Protein AF-A0A0G1YWT5-F1 (afdb_monomer)

pLDDT: mean 86.52, std 11.52, range [29.0, 97.38]

Mean predicted aligned error: 13.15 Å

Solvent-accessible surface area (backbone atoms only — not comparable to full-atom values): 21950 Å² total; per-residue (Å²): 131,70,64,70,59,49,56,54,52,49,56,52,48,53,52,50,50,53,50,51,54,49,52,53,50,51,49,54,51,48,55,50,49,55,50,50,51,52,54,50,51,52,54,48,54,52,52,50,52,52,51,52,50,54,49,53,52,49,53,51,53,41,66,33,84,48,27,37,35,32,22,40,80,88,44,34,26,75,45,60,23,57,28,31,27,69,69,38,61,47,52,60,82,72,43,49,79,31,46,67,64,78,36,42,80,69,66,58,72,69,56,52,52,50,48,50,43,33,36,68,71,69,56,33,73,40,75,48,65,43,54,33,35,26,72,89,66,52,73,42,35,28,46,35,37,38,38,51,40,60,46,101,85,69,47,79,58,28,34,43,38,40,34,40,81,41,41,66,60,52,50,51,54,49,50,52,50,52,50,50,53,49,53,42,54,66,52,46,54,60,41,52,51,52,47,51,55,45,50,44,50,74,72,37,81,83,44,89,71,53,74,69,55,51,51,53,46,54,51,53,47,52,53,41,52,51,52,50,52,49,44,54,50,50,46,50,47,53,32,52,78,68,66,68,57,80,80,58,32,38,83,34,49,53,31,58,51,49,52,53,49,49,59,77,42,39,70,61,37,59,75,33,51,47,45,80,44,54,67,66,51,88,51,85,42,75,43,37,36,28,65,66,59,55,44,51,44,49,45,45,52,51,50,48,34,62,68,48,27,54,72,64,26,45,36,36,45,39,71,48,80,52,98,69,24,40,36,43,36,41,37,24,45,12,52,40,44,53,78,92,50,60,87,46,62,60,36,80,60,40,70,58,76,87,45,56,84,80,42,87,79,73,70,26,41,56,56,24,48,45,47,56,52,23,58,75,60,68,26,49,74,50,73,54,57,41,61,69,60,7,36,34,40,40,35,38,38,50,65,45,70,62,62,75,73,75,83,62,84,106

Secondary structure (DSSP, 8-state):
-HHHHHHHHHHHHHHHHHHHHHHHHHHHHHHHHHHHHHHHHHHHHHHHHHHHHHHHHHHHHHH-SSEEEEE-TT--EEEE-HHHHHHH---HHHHTTS-GGGT---S-HHHHHHHHIIIIIS---EEEEEEEE-TTS-EEEEEEEEEEEE-TTS-EEEEEEEEEE-HHHHHHHHHHHHHHHHHHHHHHHHHHHHHHHHHHHHHTTT-PPPHHHHHHHHHHHHHHHHHHHHHHHHHHHHHHHTT------EEEEHHHHHHHHHHHTHHHHHHTT-EEE-TTTTS--EEEE-HHHHHHHHHHHHHHHHHHSPTT-EEEEEEEEETTEEEEEEEE-SS---GGGGGGTTSTT---HHHHTT-S---S-HHHHHHHHHHHHT-EEEEEEETTTEEEEEEEEE-PPS--------

Radius of gyration: 39.63 Å; Cα contacts (8 Å, |Δi|>4): 589; chains: 1; bounding box: 83×54×144 Å

Foldseek 3Di:
DPPVVVVVVVVVVVVVVVVVVVVVVVVVVVVVVVVVVVVVVVVVVVVVVVVVVVVVVLVVQQPDLWWKFKFFPVQATCDTHPNVCVVQVDDRVRRHRDHPVVFFDPDDPVVVVVVCCVCQVVQAKDWAWGWTAHPVRDIFIWTKIKHFDADPVRHGGIIMIIIDTCRVVVVVLVVLLVVLVVVLVVLVVVLVVLLVVLCCVLVQVVHDDDPVRVVVSVVSNVVSVLSNVLSVLSNLVSCLVSVVPDWAWDWDFLLVLLVVLCVVCVVLCVVLVEAEAEPPSVPGDTAGTRSVLSNLLSNLLVVVQSLQAGRHWYWYWYWDADPQKIKIKIWHQGQWADPVCQVCLLPFQDDGPVCVVVPPRDSSSSNVSNQSVQVVQVKHWDKDTDGNGTIMIMIIGHGDDRDPPDPPSD

Structure (mmCIF, N/CA/C/O backbone):
data_AF-A0A0G1YWT5-F1
#
_entry.id   AF-A0A0G1YWT5-F1
#
loop_
_atom_site.group_PDB
_atom_site.id
_atom_site.type_symbol
_atom_site.label_atom_id
_atom_site.label_alt_id
_atom_site.label_comp_id
_atom_site.label_asym_id
_atom_site.label_entity_id
_atom_site.label_seq_id
_atom_site.pdbx_PDB_ins_code
_atom_site.Cartn_x
_atom_site.Cartn_y
_atom_site.Cartn_z
_atom_site.occupancy
_atom_site.B_iso_or_equiv
_atom_site.auth_seq_id
_atom_site.auth_comp_id
_atom_site.auth_asym_id
_atom_site.auth_atom_id
_atom_site.pdbx_PDB_model_num
ATOM 1 N N . MET A 1 1 ? 45.815 -27.644 -108.609 1.00 51.00 1 MET A N 1
ATOM 2 C CA . MET A 1 1 ? 44.781 -26.756 -108.017 1.00 51.00 1 MET A CA 1
ATOM 3 C C . MET A 1 1 ? 44.294 -27.211 -106.626 1.00 51.00 1 MET A C 1
ATOM 5 O O . MET A 1 1 ? 43.539 -26.498 -105.986 1.00 51.00 1 MET A O 1
ATOM 9 N N . THR A 1 2 ? 44.767 -28.351 -106.107 1.00 54.28 2 THR A N 1
ATOM 10 C CA . THR A 1 2 ? 44.272 -29.025 -104.889 1.00 54.28 2 THR A CA 1
ATOM 11 C C . THR A 1 2 ? 44.974 -28.636 -103.574 1.00 54.28 2 THR A C 1
ATOM 13 O O . THR A 1 2 ? 44.407 -28.858 -102.510 1.00 54.28 2 THR A O 1
ATOM 16 N N . GLY A 1 3 ? 46.164 -28.018 -103.613 1.00 57.38 3 GLY A N 1
ATOM 17 C CA . GLY A 1 3 ? 46.936 -27.640 -102.412 1.00 57.38 3 GLY A CA 1
ATOM 18 C C . GLY A 1 3 ? 46.430 -26.384 -101.684 1.00 57.38 3 GLY A C 1
ATOM 19 O O . GLY A 1 3 ? 46.161 -26.446 -100.491 1.00 57.38 3 GLY A O 1
ATOM 20 N N . ARG A 1 4 ? 46.209 -25.265 -102.399 1.00 57.22 4 ARG A N 1
ATOM 21 C CA . ARG A 1 4 ? 45.758 -23.982 -101.803 1.00 57.22 4 ARG A CA 1
ATOM 22 C C . ARG A 1 4 ? 44.358 -24.049 -101.174 1.00 57.22 4 ARG A C 1
ATOM 24 O O . ARG A 1 4 ? 44.111 -23.410 -100.157 1.00 57.22 4 ARG A O 1
ATOM 31 N N . LEU A 1 5 ? 43.458 -24.851 -101.749 1.00 57.34 5 LEU A N 1
ATOM 32 C CA . LEU A 1 5 ? 42.117 -25.095 -101.199 1.00 57.34 5 LEU A CA 1
ATOM 33 C C . LEU A 1 5 ? 42.161 -25.897 -99.889 1.00 57.34 5 LEU A C 1
ATOM 35 O O . LEU A 1 5 ? 41.303 -25.713 -99.030 1.00 57.34 5 LEU A O 1
ATOM 39 N N . LYS A 1 6 ? 43.167 -26.763 -99.712 1.00 61.25 6 LYS A N 1
ATOM 40 C CA . LYS A 1 6 ? 43.332 -27.576 -98.501 1.00 61.25 6 LYS A CA 1
ATOM 41 C C . LYS A 1 6 ? 43.818 -26.720 -97.327 1.00 61.25 6 LYS A C 1
ATOM 43 O O . LYS A 1 6 ? 43.201 -26.751 -96.270 1.00 61.25 6 LYS A O 1
ATOM 48 N N . THR A 1 7 ? 44.809 -25.861 -97.573 1.00 65.06 7 THR A N 1
ATOM 49 C CA . THR A 1 7 ? 45.363 -24.923 -96.580 1.00 65.06 7 THR A CA 1
ATOM 50 C C . THR A 1 7 ? 44.345 -23.863 -96.144 1.00 65.06 7 THR A C 1
ATOM 52 O O . THR A 1 7 ? 44.225 -23.564 -94.961 1.00 65.06 7 THR A O 1
ATOM 55 N N . SER A 1 8 ? 43.548 -23.329 -97.080 1.00 67.25 8 SER A N 1
ATOM 56 C CA . SER A 1 8 ? 42.465 -22.386 -96.756 1.00 67.25 8 SER A CA 1
ATOM 57 C C . SER A 1 8 ? 41.345 -23.045 -95.938 1.00 67.25 8 SER A C 1
ATOM 59 O O . SER A 1 8 ? 40.814 -22.435 -95.012 1.00 67.25 8 SER A O 1
ATOM 61 N N . ARG A 1 9 ? 41.028 -24.318 -96.217 1.00 71.81 9 ARG A N 1
ATOM 62 C CA . ARG A 1 9 ? 40.039 -25.101 -95.461 1.00 71.81 9 ARG A CA 1
ATOM 63 C C . ARG A 1 9 ? 40.515 -25.462 -94.049 1.00 71.81 9 ARG A C 1
ATOM 65 O O . ARG A 1 9 ? 39.683 -25.551 -93.152 1.00 71.81 9 ARG A O 1
ATOM 72 N N . GLU A 1 10 ? 41.811 -25.678 -93.844 1.00 76.00 10 GLU A N 1
ATOM 73 C CA . GLU A 1 10 ? 42.401 -25.887 -92.512 1.00 76.00 10 GLU A CA 1
ATOM 74 C C . GLU A 1 10 ? 42.397 -24.597 -91.684 1.00 76.00 10 GLU A C 1
ATOM 76 O O . GLU A 1 10 ? 41.888 -24.611 -90.567 1.00 76.00 10 GLU A O 1
ATOM 81 N N . ALA A 1 11 ? 42.801 -23.461 -92.263 1.00 76.88 11 ALA A N 1
ATOM 82 C CA . ALA A 1 11 ? 42.738 -22.163 -91.583 1.00 76.88 11 ALA A CA 1
ATOM 83 C C . ALA A 1 11 ? 41.302 -21.772 -91.170 1.00 76.88 11 ALA A C 1
ATOM 85 O O . ALA A 1 11 ? 41.080 -21.276 -90.067 1.00 76.88 11 ALA A O 1
ATOM 86 N N . LEU A 1 12 ? 40.306 -22.046 -92.023 1.00 79.31 12 LEU A N 1
ATOM 87 C CA . LEU A 1 12 ? 38.884 -21.842 -91.706 1.00 79.31 12 LEU A CA 1
ATOM 88 C C . LEU A 1 12 ? 38.395 -22.736 -90.558 1.00 79.31 12 LEU A C 1
ATOM 90 O O . LEU A 1 12 ? 37.583 -22.297 -89.746 1.00 79.31 12 LEU A O 1
ATOM 94 N N . LYS A 1 13 ? 38.886 -23.978 -90.468 1.00 81.50 13 LYS A N 1
ATOM 95 C CA . LYS A 1 13 ? 38.551 -24.891 -89.365 1.00 81.50 13 LYS A CA 1
ATOM 96 C C . LYS A 1 13 ? 39.165 -24.441 -88.045 1.00 81.50 13 LYS A C 1
ATOM 98 O O . LYS A 1 13 ? 38.476 -24.493 -87.030 1.00 81.50 13 LYS A O 1
ATOM 103 N N . ASP A 1 14 ? 40.409 -23.977 -88.060 1.00 83.56 14 ASP A N 1
ATOM 104 C CA . ASP A 1 14 ? 41.064 -23.456 -86.859 1.00 83.56 14 ASP A CA 1
ATOM 105 C C . ASP A 1 14 ? 40.388 -22.173 -86.371 1.00 83.56 14 ASP A C 1
ATOM 107 O O . ASP A 1 14 ? 40.131 -22.027 -85.177 1.00 83.56 14 ASP A O 1
ATOM 111 N N . HIS A 1 15 ? 39.992 -21.284 -87.287 1.00 84.81 15 HIS A N 1
ATOM 112 C CA . HIS A 1 15 ? 39.245 -20.080 -86.923 1.00 84.81 15 HIS A CA 1
ATOM 113 C C . HIS A 1 15 ? 37.847 -20.406 -86.371 1.00 84.81 15 HIS A C 1
ATOM 115 O O . HIS A 1 15 ? 37.419 -19.819 -85.379 1.00 84.81 15 HIS A O 1
ATOM 121 N N . ALA A 1 16 ? 37.152 -21.392 -86.952 1.00 82.31 16 ALA A N 1
ATOM 122 C CA . ALA A 1 16 ? 35.879 -21.882 -86.425 1.00 82.31 16 ALA A CA 1
ATOM 123 C C . ALA A 1 16 ? 36.033 -22.513 -85.030 1.00 82.31 16 ALA A C 1
ATOM 125 O O . ALA A 1 16 ? 35.194 -22.281 -84.162 1.00 82.31 16 ALA A O 1
ATOM 126 N N . ARG A 1 17 ? 37.120 -23.258 -84.782 1.00 85.94 17 ARG A N 1
ATOM 127 C CA . ARG A 1 17 ? 37.432 -23.819 -83.459 1.00 85.94 17 ARG A CA 1
ATOM 128 C C . ARG A 1 17 ? 37.693 -22.714 -82.429 1.00 85.94 17 ARG A C 1
ATOM 130 O O . ARG A 1 17 ? 37.089 -22.744 -81.364 1.00 85.94 17 ARG A O 1
ATOM 137 N N . GLN A 1 18 ? 38.490 -21.700 -82.774 1.00 87.62 18 GLN A N 1
ATOM 138 C CA . GLN A 1 18 ? 38.734 -20.538 -81.906 1.00 87.62 18 GLN A CA 1
ATOM 139 C C . GLN A 1 18 ? 37.452 -19.746 -81.601 1.00 87.62 18 GLN A C 1
ATOM 141 O O . GLN A 1 18 ? 37.274 -19.254 -80.487 1.00 87.62 18 GLN A O 1
ATOM 146 N N . LEU A 1 19 ? 36.545 -19.608 -82.575 1.00 86.94 19 LEU A N 1
ATOM 147 C CA . LEU A 1 19 ? 35.248 -18.958 -82.367 1.00 86.94 19 LEU A CA 1
ATOM 148 C C . LEU A 1 19 ? 34.341 -19.773 -81.441 1.00 86.94 19 LEU A C 1
ATOM 150 O O . LEU A 1 19 ? 33.705 -19.190 -80.567 1.00 86.94 19 LEU A O 1
ATOM 154 N N . LEU A 1 20 ? 34.309 -21.100 -81.587 1.00 89.00 20 LEU A N 1
ATOM 155 C CA . LEU A 1 20 ? 33.546 -21.982 -80.699 1.00 89.00 20 LEU A CA 1
ATOM 156 C C . LEU A 1 20 ? 34.068 -21.925 -79.256 1.00 89.00 20 LEU A C 1
ATOM 158 O O . LEU A 1 20 ? 33.269 -21.768 -78.338 1.00 89.00 20 LEU A O 1
ATOM 162 N N . GLU A 1 21 ? 35.389 -21.944 -79.058 1.00 88.31 21 GLU A N 1
ATOM 163 C CA . GLU A 1 21 ? 36.008 -21.783 -77.732 1.00 88.31 21 GLU A CA 1
ATOM 164 C C . GLU A 1 21 ? 35.682 -20.419 -77.102 1.00 88.31 21 GLU A C 1
ATOM 166 O O . GLU A 1 21 ? 35.358 -20.336 -75.913 1.00 88.31 21 GLU A O 1
ATOM 171 N N . LYS A 1 22 ? 35.697 -19.335 -77.893 1.00 89.12 22 LYS A N 1
ATOM 172 C CA . LYS A 1 22 ? 35.281 -18.002 -77.423 1.00 89.12 22 LYS A CA 1
ATOM 173 C C . LYS A 1 22 ? 33.802 -17.955 -77.044 1.00 89.12 22 LYS A C 1
ATOM 175 O O . LYS A 1 22 ? 33.474 -17.391 -76.004 1.00 89.12 22 LYS A O 1
ATOM 180 N N . ILE A 1 23 ? 32.917 -18.543 -77.852 1.00 89.56 23 ILE A N 1
ATOM 181 C CA . ILE A 1 23 ? 31.476 -18.612 -77.561 1.00 89.56 23 ILE A CA 1
ATOM 182 C C . ILE A 1 23 ? 31.231 -19.394 -76.269 1.00 89.56 23 ILE A C 1
ATOM 184 O O . ILE A 1 23 ? 30.447 -18.959 -75.428 1.00 89.56 23 ILE A O 1
ATOM 188 N N . GLU A 1 24 ? 31.925 -20.515 -76.076 1.00 89.50 24 GLU A N 1
ATOM 189 C CA . GLU A 1 24 ? 31.803 -21.320 -74.862 1.00 89.50 24 GLU A CA 1
ATOM 190 C C . GLU A 1 24 ? 32.327 -20.569 -73.627 1.00 89.50 24 GLU A C 1
ATOM 192 O O . GLU A 1 24 ? 31.701 -20.597 -72.568 1.00 89.50 24 GLU A O 1
ATOM 197 N N . THR A 1 25 ? 33.418 -19.814 -73.780 1.00 89.81 25 THR A N 1
ATOM 198 C CA . THR A 1 25 ? 33.963 -18.952 -72.719 1.00 89.81 25 THR A CA 1
ATOM 199 C C . THR A 1 25 ? 32.979 -17.850 -72.326 1.00 89.81 25 THR A C 1
ATOM 201 O O . THR A 1 25 ? 32.699 -17.678 -71.141 1.00 89.81 25 THR A O 1
ATOM 204 N N . ILE A 1 26 ? 32.404 -17.140 -73.304 1.00 89.38 26 ILE A N 1
ATOM 205 C CA . ILE A 1 26 ? 31.394 -16.095 -73.063 1.00 89.38 26 ILE A CA 1
ATOM 206 C C . ILE A 1 26 ? 30.153 -16.693 -72.398 1.00 89.38 26 ILE A C 1
ATOM 208 O O . ILE A 1 26 ? 29.597 -16.097 -71.480 1.00 89.38 26 ILE A O 1
ATOM 212 N N . ARG A 1 27 ? 29.731 -17.892 -72.813 1.00 89.31 27 ARG A N 1
ATOM 213 C CA . ARG A 1 27 ? 28.590 -18.579 -72.204 1.00 89.31 27 ARG A CA 1
ATOM 214 C C . ARG A 1 27 ? 28.839 -18.894 -70.729 1.00 89.31 27 ARG A C 1
ATOM 216 O O . ARG A 1 27 ? 27.992 -18.568 -69.904 1.00 89.31 27 ARG A O 1
ATOM 223 N N . ARG A 1 28 ? 30.014 -19.435 -70.386 1.00 88.00 28 ARG A N 1
ATOM 224 C CA . ARG A 1 28 ? 30.405 -19.674 -68.983 1.00 88.00 28 ARG A CA 1
ATOM 225 C C . ARG A 1 28 ? 30.485 -18.373 -68.180 1.00 88.00 28 ARG A C 1
ATOM 227 O O . ARG A 1 28 ? 30.061 -18.339 -67.026 1.00 88.00 28 ARG A O 1
ATOM 234 N N . GLN A 1 29 ? 30.998 -17.296 -68.781 1.00 87.44 29 GLN A N 1
ATOM 235 C CA . GLN A 1 29 ? 31.031 -15.974 -68.148 1.00 87.44 29 GLN A CA 1
ATOM 236 C C . GLN A 1 29 ? 29.622 -15.429 -67.888 1.00 87.44 29 GLN A C 1
ATOM 238 O O . GLN A 1 29 ? 29.369 -14.955 -66.785 1.00 87.44 29 GLN A O 1
ATOM 243 N N . ASN A 1 30 ? 28.696 -15.556 -68.842 1.00 87.69 30 ASN A N 1
ATOM 244 C CA . ASN A 1 30 ? 27.300 -15.144 -68.671 1.00 87.69 30 ASN A CA 1
ATOM 245 C C . ASN A 1 30 ? 26.582 -15.964 -67.593 1.00 87.69 30 ASN A C 1
ATOM 247 O O . ASN A 1 30 ? 25.916 -15.387 -66.744 1.00 87.69 30 ASN A O 1
ATOM 251 N N . GLU A 1 31 ? 26.765 -17.286 -67.561 1.00 90.12 31 GLU A N 1
ATOM 252 C CA . GLU A 1 31 ? 26.183 -18.142 -66.516 1.00 90.12 31 GLU A CA 1
ATOM 253 C C . GLU A 1 31 ? 26.707 -17.767 -65.117 1.00 90.12 31 GLU A C 1
ATOM 255 O O . GLU A 1 31 ? 25.940 -17.708 -64.153 1.00 90.12 31 GLU A O 1
ATOM 260 N N . THR A 1 32 ? 28.000 -17.442 -65.013 1.00 90.31 32 THR A N 1
ATOM 261 C CA . THR A 1 32 ? 28.616 -16.952 -63.768 1.00 90.31 32 THR A CA 1
ATOM 262 C C . THR A 1 32 ? 28.071 -15.575 -63.380 1.00 90.31 32 THR A C 1
ATOM 264 O O . THR A 1 32 ? 27.776 -15.335 -62.210 1.00 90.31 32 THR A O 1
ATOM 267 N N . LEU A 1 33 ? 27.895 -14.676 -64.353 1.00 90.44 33 LEU A N 1
ATOM 268 C CA . LEU A 1 33 ? 27.333 -13.343 -64.142 1.00 90.44 33 LEU A CA 1
ATOM 269 C C . LEU A 1 33 ? 25.877 -13.421 -63.660 1.00 90.44 33 LEU A C 1
ATOM 271 O O . LEU A 1 33 ? 25.509 -12.731 -62.714 1.00 90.44 33 LEU A O 1
ATOM 275 N N . ASP A 1 34 ? 25.066 -14.300 -64.248 1.00 91.31 34 ASP A N 1
ATOM 276 C CA . ASP A 1 34 ? 23.670 -14.516 -63.855 1.00 91.31 34 ASP A CA 1
ATOM 277 C C . ASP A 1 34 ? 23.548 -15.167 -62.472 1.00 91.31 34 ASP A C 1
ATOM 279 O O . ASP A 1 34 ? 22.610 -14.885 -61.720 1.00 91.31 34 ASP A O 1
ATOM 283 N N . ALA A 1 35 ? 24.483 -16.048 -62.109 1.00 88.81 35 ALA A N 1
ATOM 284 C CA . ALA A 1 35 ? 24.575 -16.579 -60.752 1.00 88.81 35 ALA A CA 1
ATOM 285 C C . ALA A 1 35 ? 24.957 -15.477 -59.746 1.00 88.81 35 ALA A C 1
ATOM 287 O O . ALA A 1 35 ? 24.295 -15.334 -58.718 1.00 88.81 35 ALA A O 1
ATOM 288 N N . GLY A 1 36 ? 25.958 -14.650 -60.070 1.00 86.50 36 GLY A N 1
ATOM 289 C CA . GLY A 1 36 ? 26.379 -13.519 -59.238 1.00 86.50 36 GLY A CA 1
ATOM 290 C C . GLY A 1 36 ? 25.289 -12.458 -59.075 1.00 86.50 36 GLY A C 1
ATOM 291 O O . GLY A 1 36 ? 25.064 -11.975 -57.969 1.00 86.50 36 GLY A O 1
ATOM 292 N N . LYS A 1 37 ? 24.549 -12.149 -60.146 1.00 90.88 37 LYS A N 1
ATOM 293 C CA . LYS A 1 37 ? 23.415 -11.217 -60.112 1.00 90.88 37 LYS A CA 1
ATOM 294 C C . LYS A 1 37 ? 22.310 -11.712 -59.183 1.00 90.88 37 LYS A C 1
ATOM 296 O O . LYS A 1 37 ? 21.822 -10.933 -58.376 1.00 90.88 37 LYS A O 1
ATOM 301 N N . ARG A 1 38 ? 21.954 -13.000 -59.253 1.00 91.00 38 ARG A N 1
ATOM 302 C CA . ARG A 1 38 ? 20.963 -13.604 -58.345 1.00 91.00 38 ARG A CA 1
ATOM 303 C C . ARG A 1 38 ? 21.416 -13.565 -56.887 1.00 91.00 38 ARG A C 1
ATOM 305 O O . ARG A 1 38 ? 20.633 -13.185 -56.029 1.00 91.00 38 ARG A O 1
ATOM 312 N N . ALA A 1 39 ? 22.677 -13.901 -56.616 1.00 89.75 39 ALA A N 1
ATOM 313 C CA . ALA A 1 39 ? 23.229 -13.820 -55.264 1.00 89.75 39 ALA A CA 1
ATOM 314 C C . ALA A 1 39 ? 23.201 -12.383 -54.714 1.00 89.75 39 ALA A C 1
ATOM 316 O O . ALA A 1 39 ? 22.850 -12.181 -53.555 1.00 89.75 39 ALA A O 1
ATOM 317 N N . LEU A 1 40 ? 23.516 -11.389 -55.552 1.00 90.81 40 LEU A N 1
ATOM 318 C CA . LEU A 1 40 ? 23.457 -9.980 -55.172 1.00 90.81 40 LEU A CA 1
ATOM 319 C C . LEU A 1 40 ? 22.022 -9.509 -54.911 1.00 90.81 40 LEU A C 1
ATOM 321 O O . LEU A 1 40 ? 21.806 -8.774 -53.957 1.00 90.81 40 LEU A O 1
ATOM 325 N N . THR A 1 41 ? 21.051 -9.926 -55.729 1.00 91.69 41 THR A N 1
ATOM 326 C CA . THR A 1 41 ? 19.636 -9.595 -55.511 1.00 91.69 41 THR A CA 1
ATOM 327 C C . THR A 1 41 ? 19.136 -10.149 -54.181 1.00 91.69 41 THR A C 1
ATOM 329 O O . THR A 1 41 ? 18.582 -9.386 -53.403 1.00 91.69 41 THR A O 1
ATOM 332 N N . ASN A 1 42 ? 19.415 -11.418 -53.871 1.00 91.12 42 ASN A N 1
ATOM 333 C CA . ASN A 1 42 ? 19.012 -12.005 -52.591 1.00 91.12 42 ASN A CA 1
ATOM 334 C C . ASN A 1 42 ? 19.669 -11.284 -51.402 1.00 91.12 42 ASN A C 1
ATOM 336 O O . ASN A 1 42 ? 19.000 -10.963 -50.430 1.00 91.12 42 ASN A O 1
ATOM 340 N N . ALA A 1 43 ? 20.967 -10.969 -51.496 1.00 90.44 43 ALA A N 1
ATOM 341 C CA . ALA A 1 43 ? 21.656 -10.220 -50.446 1.00 90.44 43 ALA A CA 1
ATOM 342 C C . ALA A 1 43 ? 21.096 -8.796 -50.273 1.00 90.44 43 ALA A C 1
ATOM 344 O O . ALA A 1 43 ? 21.081 -8.275 -49.161 1.00 90.44 43 ALA A O 1
ATOM 345 N N . LEU A 1 44 ? 20.643 -8.160 -51.361 1.00 91.06 44 LEU A N 1
ATOM 346 C CA . LEU A 1 44 ? 19.994 -6.851 -51.304 1.00 91.06 44 LEU A CA 1
ATOM 347 C C . LEU A 1 44 ? 18.632 -6.944 -50.605 1.00 91.06 44 LEU A C 1
ATOM 349 O O . LEU A 1 44 ? 18.363 -6.133 -49.727 1.00 91.06 44 LEU A O 1
ATOM 353 N N . GLU A 1 45 ? 17.825 -7.953 -50.942 1.00 92.06 45 GLU A N 1
ATOM 354 C CA . GLU A 1 45 ? 16.536 -8.221 -50.288 1.00 92.06 45 GLU A CA 1
ATOM 355 C C . GLU A 1 45 ? 16.708 -8.492 -48.782 1.00 92.06 45 GLU A C 1
ATOM 357 O O . GLU A 1 45 ? 15.967 -7.937 -47.969 1.00 92.06 45 GLU A O 1
ATOM 362 N N . ASP A 1 46 ? 17.722 -9.272 -48.391 1.00 90.69 46 ASP A N 1
ATOM 363 C CA . ASP A 1 46 ? 18.031 -9.553 -46.982 1.00 90.69 46 ASP A CA 1
ATOM 364 C C . ASP A 1 46 ? 18.418 -8.275 -46.213 1.00 90.69 46 ASP A C 1
ATOM 366 O O . ASP A 1 46 ? 17.912 -8.023 -45.116 1.00 90.69 46 ASP A O 1
ATOM 370 N N . VAL A 1 47 ? 19.276 -7.430 -46.799 1.00 92.44 47 VAL A N 1
ATOM 371 C CA . VAL A 1 47 ? 19.689 -6.147 -46.198 1.00 92.44 47 VAL A CA 1
ATOM 372 C C . VAL A 1 47 ? 18.515 -5.170 -46.104 1.00 92.44 47 VAL A C 1
ATOM 374 O O . VAL A 1 47 ? 18.386 -4.462 -45.102 1.00 92.44 47 VAL A O 1
ATOM 377 N N . GLU A 1 48 ? 17.647 -5.120 -47.115 1.00 90.69 48 GLU A N 1
ATOM 378 C CA . GLU A 1 48 ? 16.434 -4.295 -47.094 1.00 90.69 48 GLU A CA 1
ATOM 379 C C . GLU A 1 48 ? 15.476 -4.744 -45.985 1.00 90.69 48 GLU A C 1
ATOM 381 O O . GLU A 1 48 ? 14.999 -3.906 -45.214 1.00 90.69 48 GLU A O 1
ATOM 386 N N . ALA A 1 49 ? 15.256 -6.053 -45.836 1.00 89.62 49 ALA A N 1
ATOM 387 C CA . ALA A 1 49 ? 14.418 -6.608 -44.778 1.00 89.62 49 ALA A CA 1
ATOM 388 C C . ALA A 1 49 ? 14.989 -6.329 -43.374 1.00 89.62 49 ALA A C 1
ATOM 390 O O . ALA A 1 49 ? 14.249 -5.950 -42.459 1.00 89.62 49 ALA A O 1
ATOM 391 N N . GLU A 1 50 ? 16.305 -6.472 -43.188 1.00 90.75 50 GLU A N 1
ATOM 392 C CA . GLU A 1 50 ? 16.975 -6.153 -41.923 1.00 90.75 50 GLU A CA 1
ATOM 393 C C . GLU A 1 50 ? 16.896 -4.650 -41.606 1.00 90.75 50 GLU A C 1
ATOM 395 O O . GLU A 1 50 ? 16.576 -4.266 -40.476 1.00 90.75 50 GLU A O 1
ATOM 400 N N . SER A 1 51 ? 17.094 -3.792 -42.612 1.00 89.12 51 SER A N 1
ATOM 401 C CA . SER A 1 51 ? 16.957 -2.338 -42.485 1.00 89.12 51 SER A CA 1
ATOM 402 C C . SER A 1 51 ? 15.529 -1.922 -42.121 1.00 89.12 51 SER A C 1
ATOM 404 O O . SER A 1 51 ? 15.329 -1.081 -41.239 1.00 89.12 51 SER A O 1
ATOM 406 N N . GLU A 1 52 ? 14.518 -2.539 -42.740 1.00 91.75 52 GLU A N 1
ATOM 407 C CA . GLU A 1 52 ? 13.116 -2.261 -42.437 1.00 91.75 52 GLU A CA 1
ATOM 408 C C . GLU A 1 52 ? 12.754 -2.674 -41.005 1.00 91.75 52 GLU A C 1
ATOM 410 O O . GLU A 1 52 ? 12.088 -1.920 -40.288 1.00 91.75 52 GLU A O 1
ATOM 415 N N . ASN A 1 53 ? 13.229 -3.837 -40.555 1.00 90.62 53 ASN A N 1
ATOM 416 C CA . ASN A 1 53 ? 13.035 -4.286 -39.180 1.00 90.62 53 ASN A CA 1
ATOM 417 C C . ASN A 1 53 ? 13.720 -3.349 -38.180 1.00 90.62 53 ASN A C 1
ATOM 419 O O . ASN A 1 53 ? 13.084 -2.924 -37.214 1.00 90.62 53 ASN A O 1
ATOM 423 N N . ALA A 1 54 ? 14.975 -2.962 -38.426 1.00 89.38 54 ALA A N 1
ATOM 424 C CA . ALA A 1 54 ? 15.689 -2.004 -37.584 1.00 89.38 54 ALA A CA 1
ATOM 425 C C . ALA A 1 54 ? 14.935 -0.667 -37.482 1.00 89.38 54 ALA A C 1
ATOM 427 O O . ALA A 1 54 ? 14.782 -0.123 -36.385 1.00 89.38 54 ALA A O 1
ATOM 428 N N . ARG A 1 55 ? 14.385 -0.179 -38.602 1.00 89.75 55 ARG A N 1
ATOM 429 C CA . ARG A 1 55 ? 13.558 1.032 -38.633 1.00 89.75 55 ARG A CA 1
ATOM 430 C C . ARG A 1 55 ? 12.283 0.881 -37.802 1.00 89.75 55 ARG A C 1
ATOM 432 O O . ARG A 1 55 ? 11.985 1.769 -37.011 1.00 89.75 55 ARG A O 1
ATOM 439 N N . LYS A 1 56 ? 11.567 -0.243 -37.916 1.00 89.69 56 LYS A N 1
ATOM 440 C CA . LYS A 1 56 ? 10.366 -0.529 -37.105 1.00 89.69 56 LYS A CA 1
ATOM 441 C C . LYS A 1 56 ? 10.671 -0.516 -35.605 1.00 89.69 56 LYS A C 1
ATOM 443 O O . LYS A 1 56 ? 9.927 0.090 -34.838 1.00 89.69 56 LYS A O 1
ATOM 448 N N . PHE A 1 57 ? 11.773 -1.140 -35.180 1.00 88.94 57 PHE A N 1
ATOM 449 C CA . PHE A 1 57 ? 12.199 -1.108 -33.776 1.00 88.94 57 PHE A CA 1
ATOM 450 C C . PHE A 1 57 ? 12.548 0.306 -33.316 1.00 88.94 57 PHE A C 1
ATOM 452 O O . PHE A 1 57 ? 12.134 0.717 -32.233 1.00 88.94 57 PHE A O 1
ATOM 459 N N . GLN A 1 58 ? 13.270 1.065 -34.141 1.00 88.81 58 GLN A N 1
ATOM 460 C CA . GLN A 1 58 ? 13.610 2.449 -33.831 1.00 88.81 58 GLN A CA 1
ATOM 461 C C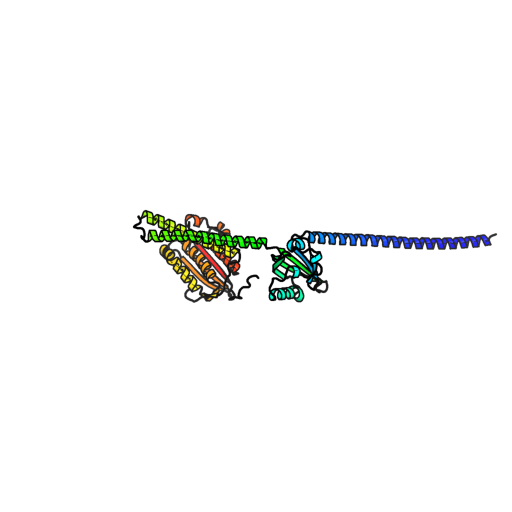 . GLN A 1 58 ? 12.354 3.317 -33.691 1.00 88.81 58 GLN A C 1
ATOM 463 O O . GLN A 1 58 ? 12.232 4.044 -32.711 1.00 88.81 58 GLN A O 1
ATOM 468 N N . GLU A 1 59 ? 11.401 3.214 -34.619 1.00 91.44 59 GLU A N 1
ATOM 469 C CA . GLU A 1 59 ? 10.124 3.937 -34.568 1.00 91.44 59 GLU A CA 1
ATOM 470 C C . GLU A 1 59 ? 9.308 3.568 -33.319 1.00 91.44 59 GLU A C 1
ATOM 472 O O . GLU A 1 59 ? 8.744 4.451 -32.674 1.00 91.44 59 GLU A O 1
ATOM 477 N N . ALA A 1 60 ? 9.293 2.289 -32.926 1.00 91.88 60 ALA A N 1
ATOM 478 C CA . ALA A 1 60 ? 8.605 1.833 -31.719 1.00 91.88 60 ALA A CA 1
ATOM 479 C C . ALA A 1 60 ? 9.221 2.410 -30.432 1.00 91.88 60 ALA A C 1
ATOM 481 O O . ALA A 1 60 ? 8.493 2.892 -29.565 1.00 91.88 60 ALA A O 1
ATOM 482 N N . VAL A 1 61 ? 10.554 2.402 -30.313 1.00 93.06 61 VAL A N 1
ATOM 483 C CA . VAL A 1 61 ? 11.261 2.988 -29.159 1.00 93.06 61 VAL A CA 1
ATOM 484 C C . VAL A 1 61 ? 11.096 4.511 -29.128 1.00 93.06 61 VAL A C 1
ATOM 486 O O . VAL A 1 61 ? 10.918 5.099 -28.060 1.00 93.06 61 VAL A O 1
ATOM 489 N N . GLU A 1 62 ? 11.106 5.154 -30.295 1.00 92.81 62 GLU A N 1
ATOM 490 C CA . GLU A 1 62 ? 10.914 6.598 -30.434 1.00 92.81 62 GLU A CA 1
ATOM 491 C C . GLU A 1 62 ? 9.497 7.042 -30.035 1.00 92.81 62 GLU A C 1
ATOM 493 O O . GLU A 1 62 ? 9.333 8.110 -29.443 1.00 92.81 62 GLU A O 1
ATOM 498 N N . ALA A 1 63 ? 8.486 6.223 -30.342 1.00 90.31 63 ALA A N 1
ATOM 499 C CA . ALA A 1 63 ? 7.082 6.469 -30.016 1.00 90.31 63 ALA A CA 1
ATOM 500 C C . ALA A 1 63 ? 6.693 6.066 -28.583 1.00 90.31 63 ALA A C 1
ATOM 502 O O . ALA A 1 63 ? 5.597 6.412 -28.134 1.00 90.31 63 ALA A O 1
ATOM 503 N N . ALA A 1 64 ? 7.557 5.337 -27.867 1.00 92.06 64 ALA A N 1
ATOM 504 C CA . ALA A 1 64 ? 7.307 4.954 -26.485 1.00 92.06 64 ALA A CA 1
ATOM 505 C C . ALA A 1 64 ? 7.099 6.199 -25.606 1.00 92.06 64 ALA A C 1
ATOM 507 O O . ALA A 1 64 ? 7.840 7.177 -25.696 1.00 92.06 64 ALA A O 1
ATOM 508 N N . ALA A 1 65 ? 6.079 6.154 -24.745 1.00 88.94 65 ALA A N 1
ATOM 509 C CA . ALA A 1 65 ? 5.759 7.255 -23.836 1.00 88.94 65 ALA A CA 1
ATOM 510 C C . ALA A 1 65 ? 6.748 7.366 -22.663 1.00 88.94 65 ALA A C 1
ATOM 512 O O . ALA A 1 65 ? 6.854 8.420 -22.039 1.00 88.94 65 ALA A O 1
ATOM 513 N N . GLU A 1 66 ? 7.452 6.277 -22.361 1.00 92.31 66 GLU A N 1
ATOM 514 C CA . GLU A 1 66 ? 8.437 6.205 -21.289 1.00 92.31 66 GLU A CA 1
ATOM 515 C C . GLU A 1 66 ? 9.815 6.657 -21.766 1.00 92.31 66 GLU A C 1
ATOM 517 O O . GLU A 1 66 ? 10.156 6.595 -22.951 1.00 92.31 66 GLU A O 1
ATOM 522 N N . HIS A 1 67 ? 10.618 7.122 -20.819 1.00 92.25 67 HIS A N 1
ATOM 523 C CA . HIS A 1 67 ? 11.976 7.580 -21.050 1.00 92.25 67 HIS A CA 1
ATOM 524 C C . HIS A 1 67 ? 12.871 6.368 -21.322 1.00 92.25 67 HIS A C 1
ATOM 526 O O . HIS A 1 67 ? 13.134 5.579 -20.419 1.00 92.25 67 HIS A O 1
ATOM 532 N N . VAL A 1 68 ? 13.331 6.207 -22.565 1.00 96.38 68 VAL A N 1
ATOM 533 C CA . VAL A 1 68 ? 14.206 5.100 -22.977 1.00 96.38 68 VAL A CA 1
ATOM 534 C C . VAL A 1 68 ? 15.528 5.649 -23.493 1.00 96.38 68 VAL A C 1
ATOM 536 O O . VAL A 1 68 ? 15.557 6.446 -24.435 1.00 96.38 68 VAL A O 1
ATOM 539 N N . PHE A 1 69 ? 16.632 5.181 -22.913 1.00 95.12 69 PHE A N 1
ATOM 540 C CA . PHE A 1 69 ? 17.982 5.545 -23.330 1.00 95.12 69 PHE A CA 1
ATOM 541 C C . PHE A 1 69 ? 18.939 4.355 -23.265 1.00 95.12 69 PHE A C 1
ATOM 543 O O . PHE A 1 69 ? 18.753 3.411 -22.494 1.00 95.12 69 PHE A O 1
ATOM 550 N N . PHE A 1 70 ? 19.995 4.415 -24.074 1.00 95.50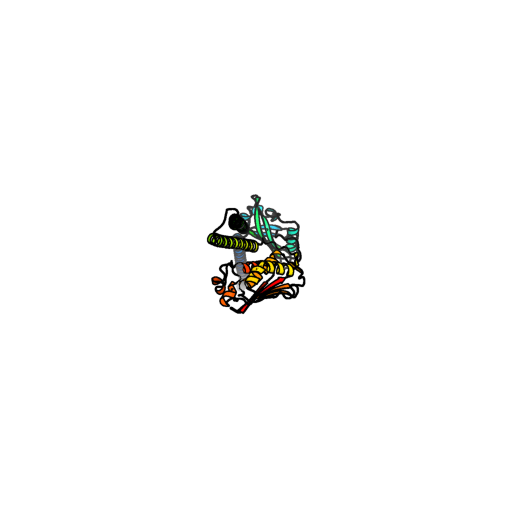 70 PHE A N 1
ATOM 551 C CA . PHE A 1 70 ? 21.063 3.419 -24.088 1.00 95.50 70 PHE A CA 1
ATOM 552 C C . PHE A 1 70 ? 22.381 4.068 -23.699 1.00 95.50 70 PHE A C 1
ATOM 554 O O . PHE A 1 70 ? 22.668 5.186 -24.134 1.00 95.50 70 PHE A O 1
ATOM 561 N N . THR A 1 71 ? 23.207 3.360 -22.931 1.00 97.12 71 THR A N 1
ATOM 562 C CA . THR A 1 71 ? 24.572 3.806 -22.630 1.00 97.12 71 THR A CA 1
ATOM 563 C C . THR A 1 71 ? 25.600 2.747 -22.968 1.00 97.12 71 THR A C 1
ATOM 565 O O . THR A 1 71 ? 25.323 1.557 -22.867 1.00 97.12 71 THR A O 1
ATOM 568 N N . ASP A 1 72 ? 26.817 3.162 -23.287 1.00 96.25 72 ASP A N 1
ATOM 569 C CA . ASP A 1 72 ? 27.959 2.254 -23.336 1.00 96.25 72 ASP A CA 1
ATOM 570 C C . ASP A 1 72 ? 28.285 1.674 -21.932 1.00 96.25 72 ASP A C 1
ATOM 572 O O . ASP A 1 72 ? 27.677 2.076 -20.924 1.00 96.25 72 ASP A O 1
ATOM 576 N N . PRO A 1 73 ? 29.238 0.727 -21.824 1.00 95.00 73 PRO A N 1
ATOM 577 C CA . PRO A 1 73 ? 29.665 0.163 -20.539 1.00 95.00 73 PRO A CA 1
ATOM 578 C C . PRO A 1 73 ? 30.224 1.188 -19.528 1.00 95.00 73 PRO A C 1
ATOM 580 O O . PRO A 1 73 ? 30.230 0.932 -18.316 1.00 95.00 73 PRO A O 1
ATOM 583 N N . ASP A 1 74 ? 30.652 2.365 -19.987 1.00 92.88 74 ASP A N 1
ATOM 584 C CA . ASP A 1 74 ? 31.156 3.475 -19.170 1.00 92.88 74 ASP A CA 1
ATOM 585 C C . ASP A 1 74 ? 30.064 4.484 -18.767 1.00 92.88 74 ASP A C 1
ATOM 587 O O . ASP A 1 74 ? 30.341 5.475 -18.070 1.00 92.88 74 ASP A O 1
ATOM 591 N N . GLY A 1 75 ? 28.813 4.205 -19.144 1.00 92.50 75 GLY A N 1
ATOM 592 C CA . GLY A 1 75 ? 27.635 4.998 -18.812 1.00 92.50 75 GLY A CA 1
ATOM 593 C C . GLY A 1 75 ? 27.441 6.219 -19.709 1.00 92.50 75 GLY A C 1
ATOM 594 O O . GLY A 1 75 ? 26.717 7.136 -19.321 1.00 92.50 75 GLY A O 1
ATOM 595 N N . VAL A 1 76 ? 28.098 6.273 -20.868 1.00 96.69 76 VAL A N 1
ATOM 596 C CA . VAL A 1 76 ? 27.950 7.352 -21.849 1.00 96.69 76 VAL A CA 1
ATOM 597 C C . VAL A 1 76 ? 26.743 7.078 -22.738 1.00 96.69 76 VAL A C 1
ATOM 599 O O . VAL A 1 76 ? 26.623 6.004 -23.315 1.00 96.69 76 VAL A O 1
ATOM 602 N N . ILE A 1 77 ? 25.845 8.051 -22.858 1.00 97.38 77 ILE A N 1
ATOM 603 C CA . ILE A 1 77 ? 24.592 7.950 -23.604 1.00 97.38 77 ILE A CA 1
ATOM 604 C C . ILE A 1 77 ? 24.883 7.855 -25.102 1.00 97.38 77 ILE A C 1
ATOM 606 O O . ILE A 1 77 ? 25.479 8.759 -25.696 1.00 97.38 77 ILE A O 1
ATOM 610 N N . LEU A 1 78 ? 24.412 6.762 -25.696 1.00 96.25 78 LEU A N 1
ATOM 611 C CA . LEU A 1 78 ? 24.486 6.458 -27.125 1.00 96.25 78 LEU A CA 1
ATOM 612 C C . LEU A 1 78 ? 23.184 6.805 -27.851 1.00 96.25 78 LEU A C 1
ATOM 614 O O . LEU A 1 78 ? 23.193 7.092 -29.044 1.00 96.25 78 LEU A O 1
ATOM 618 N N . TYR A 1 79 ? 22.061 6.764 -27.136 1.00 95.19 79 TYR A N 1
ATOM 619 C CA . TYR A 1 79 ? 20.733 7.021 -27.678 1.00 95.19 79 TYR A CA 1
ATOM 620 C C . TYR A 1 79 ? 19.778 7.433 -26.559 1.00 95.19 79 TYR A C 1
ATOM 622 O O . TYR A 1 79 ? 19.915 6.966 -25.430 1.00 95.19 79 TYR A O 1
ATOM 630 N N . ALA A 1 80 ? 18.801 8.271 -26.892 1.00 95.81 80 ALA A N 1
ATOM 631 C CA . ALA A 1 80 ? 17.696 8.654 -26.025 1.00 95.81 80 ALA A CA 1
ATOM 632 C C . ALA A 1 80 ? 16.469 8.971 -26.887 1.00 95.81 80 ALA A C 1
ATOM 634 O O . ALA A 1 80 ? 16.591 9.713 -27.867 1.00 95.81 80 ALA A O 1
ATOM 635 N N . ASN A 1 81 ? 15.307 8.419 -26.547 1.00 95.88 81 ASN A N 1
ATOM 636 C CA . ASN A 1 81 ? 14.072 8.613 -27.310 1.00 95.88 81 ASN A CA 1
ATOM 637 C C . ASN A 1 81 ? 13.433 9.999 -27.075 1.00 95.88 81 ASN A C 1
ATOM 639 O O . ASN A 1 81 ? 13.840 10.758 -26.193 1.00 95.88 81 ASN A O 1
ATOM 643 N N . LYS A 1 82 ? 12.394 10.332 -27.847 1.00 95.12 82 LYS A N 1
ATOM 644 C CA . LYS A 1 82 ? 11.683 11.618 -27.748 1.00 95.12 82 LYS A CA 1
ATOM 645 C C . LYS A 1 82 ? 11.041 11.875 -26.380 1.00 95.12 82 LYS A C 1
ATOM 647 O O . LYS A 1 82 ? 10.985 13.022 -25.923 1.00 95.12 82 LYS A O 1
ATOM 652 N N . ALA A 1 83 ? 10.546 10.831 -25.717 1.00 95.69 83 ALA A N 1
ATOM 653 C CA . ALA A 1 83 ? 10.015 10.950 -24.361 1.00 95.69 83 ALA A CA 1
ATOM 654 C C . ALA A 1 83 ? 11.102 11.389 -23.373 1.00 95.69 83 ALA A C 1
ATOM 656 O O . ALA A 1 83 ? 10.847 12.243 -22.526 1.00 95.69 83 ALA A O 1
ATOM 657 N N . THR A 1 84 ? 12.335 10.903 -23.546 1.00 95.94 84 THR A N 1
ATOM 658 C CA . THR A 1 84 ? 13.481 11.320 -22.731 1.00 95.94 84 THR A CA 1
ATOM 659 C C . THR A 1 84 ? 13.734 12.822 -22.837 1.00 95.94 84 THR A C 1
ATOM 661 O O . THR A 1 84 ? 13.888 13.500 -21.817 1.00 95.94 84 THR A O 1
ATOM 664 N N . GLU A 1 85 ? 13.702 13.376 -24.051 1.00 94.88 85 GLU A N 1
ATOM 665 C CA . GLU A 1 85 ? 13.834 14.823 -24.259 1.00 94.88 85 GLU A CA 1
ATOM 666 C C . GLU A 1 85 ? 12.679 15.602 -23.620 1.00 94.88 85 GLU A C 1
ATOM 668 O O . GLU A 1 85 ? 12.892 16.598 -22.928 1.00 94.88 85 GLU A O 1
ATOM 673 N N . SER A 1 86 ? 11.450 15.118 -23.809 1.00 94.06 86 SER A N 1
ATOM 674 C CA . SER A 1 86 ? 10.232 15.779 -23.327 1.00 94.06 86 SER A CA 1
ATOM 675 C C . SER A 1 86 ? 10.152 15.818 -21.797 1.00 94.06 86 SER A C 1
ATOM 677 O O . SER A 1 86 ? 9.756 16.829 -21.222 1.00 94.06 86 SER A O 1
ATOM 679 N N . ILE A 1 87 ? 10.546 14.729 -21.131 1.00 93.75 87 ILE A N 1
ATOM 680 C CA . ILE A 1 87 ? 10.515 14.592 -19.671 1.00 93.75 87 ILE A CA 1
ATOM 681 C C . ILE A 1 87 ? 11.692 15.352 -19.053 1.00 93.75 87 ILE A C 1
ATOM 683 O O . ILE A 1 87 ? 11.503 16.193 -18.177 1.00 93.75 87 ILE A O 1
ATOM 687 N N . THR A 1 88 ? 12.924 15.107 -19.494 1.00 95.25 88 THR A N 1
ATOM 688 C CA . THR A 1 88 ? 14.095 15.727 -18.848 1.00 95.25 88 THR A CA 1
ATOM 689 C C . THR A 1 88 ? 14.272 17.201 -19.225 1.00 95.25 88 THR A C 1
ATOM 691 O O . THR A 1 88 ? 14.876 17.964 -18.468 1.00 95.25 88 THR A O 1
ATOM 694 N N . GLY A 1 89 ? 13.756 17.617 -20.385 1.00 95.44 89 GLY A N 1
ATOM 695 C CA . GLY A 1 89 ? 13.944 18.946 -20.962 1.00 95.44 89 GLY A CA 1
ATOM 696 C C . GLY A 1 89 ? 15.304 19.161 -21.636 1.00 95.44 89 GLY A C 1
ATOM 697 O O . GLY A 1 89 ? 15.571 20.265 -22.111 1.00 95.44 89 GLY A O 1
ATOM 698 N N . TYR A 1 90 ? 16.178 18.151 -21.670 1.00 96.31 90 TYR A N 1
ATOM 699 C CA . TYR A 1 90 ? 17.416 18.194 -22.449 1.00 96.31 90 TYR A CA 1
ATOM 700 C C . TYR A 1 90 ? 17.145 17.727 -23.878 1.00 96.31 90 TYR A C 1
ATOM 702 O O . TYR A 1 90 ? 16.359 16.815 -24.098 1.00 96.31 90 TYR A O 1
ATOM 710 N N . SER A 1 91 ? 17.801 18.337 -24.858 1.00 96.19 91 SER A N 1
ATOM 711 C CA . SER A 1 91 ? 17.754 17.821 -26.227 1.00 96.19 91 SER A CA 1
ATOM 712 C C . SER A 1 91 ? 18.671 16.608 -26.382 1.00 96.19 91 SER A C 1
ATOM 714 O O . SER A 1 91 ? 19.687 16.487 -25.694 1.00 96.19 91 SER A O 1
ATOM 716 N N . ARG A 1 92 ? 18.382 15.737 -27.349 1.00 94.44 92 ARG A N 1
ATOM 717 C CA . ARG A 1 92 ? 19.211 14.573 -27.686 1.00 94.44 92 ARG A CA 1
ATOM 718 C C . ARG A 1 92 ? 20.655 14.986 -27.963 1.00 94.44 92 ARG A C 1
ATOM 720 O O . ARG A 1 92 ? 21.577 14.322 -27.503 1.00 94.44 92 ARG A O 1
ATOM 727 N N . ALA A 1 93 ? 20.864 16.111 -28.647 1.00 95.38 93 ALA A N 1
ATOM 728 C CA . ALA A 1 93 ? 22.197 16.648 -28.922 1.00 95.38 93 ALA A CA 1
ATOM 729 C C . ALA A 1 93 ? 22.988 16.996 -27.645 1.00 95.38 93 ALA A C 1
ATOM 731 O O . ALA A 1 93 ? 24.207 16.864 -27.626 1.00 95.38 93 ALA A O 1
ATOM 732 N N . GLU A 1 94 ? 22.309 17.414 -26.572 1.00 95.62 94 GLU A N 1
ATOM 733 C CA . GLU A 1 94 ? 22.937 17.679 -25.271 1.00 95.62 94 GLU A CA 1
ATOM 734 C C . GLU A 1 94 ? 23.206 16.396 -24.475 1.00 95.62 94 GLU A C 1
ATOM 736 O O . GLU A 1 94 ? 24.122 16.367 -23.654 1.00 95.62 94 GLU A O 1
ATOM 741 N N . MET A 1 95 ? 22.409 15.348 -24.703 1.00 95.69 95 MET A N 1
ATOM 742 C CA . MET A 1 95 ? 22.520 14.063 -24.011 1.00 95.69 95 MET A CA 1
ATOM 743 C C . MET A 1 95 ? 23.614 13.168 -24.592 1.00 95.69 95 MET A C 1
ATOM 745 O O . MET A 1 95 ? 24.355 12.539 -23.837 1.00 95.69 95 MET A O 1
ATOM 749 N N . LEU A 1 96 ? 23.705 13.080 -25.922 1.00 95.88 96 LEU A N 1
ATOM 750 C CA . LEU A 1 96 ? 24.632 12.176 -26.600 1.00 95.88 96 LEU A CA 1
ATOM 751 C C . LEU A 1 96 ? 26.083 12.472 -26.201 1.00 95.88 96 LEU A C 1
ATOM 753 O O . LEU A 1 96 ? 26.529 13.621 -26.178 1.00 95.88 96 LEU A O 1
ATOM 757 N N . GLY A 1 97 ? 26.832 11.424 -25.855 1.00 94.94 97 GLY A N 1
ATOM 758 C CA . GLY A 1 97 ? 28.213 11.564 -25.384 1.00 94.94 97 GLY A CA 1
ATOM 759 C C . GLY A 1 97 ? 28.349 12.078 -23.942 1.00 94.94 97 GLY A C 1
ATOM 760 O O . GLY A 1 97 ? 29.467 12.297 -23.471 1.00 94.94 97 GLY A O 1
ATOM 761 N N . LYS A 1 98 ? 27.242 12.282 -23.216 1.00 96.62 98 LYS A N 1
ATOM 762 C CA . LYS A 1 98 ? 27.224 12.615 -21.781 1.00 96.62 98 LYS A CA 1
ATOM 763 C C . LYS A 1 98 ? 26.756 11.423 -20.954 1.00 96.62 98 LYS A C 1
ATOM 765 O O . LYS A 1 98 ? 26.409 10.381 -21.489 1.00 96.62 98 LYS A O 1
ATOM 770 N N . ARG A 1 99 ? 26.768 11.563 -19.629 1.00 94.50 99 ARG A N 1
ATOM 771 C CA . ARG A 1 99 ? 26.245 10.553 -18.697 1.00 94.50 99 ARG A CA 1
ATOM 772 C C . ARG A 1 99 ? 24.851 10.956 -18.195 1.00 94.50 99 ARG A C 1
ATOM 774 O O . ARG A 1 99 ? 24.616 12.160 -18.055 1.00 94.50 99 ARG A O 1
ATOM 781 N N . PRO A 1 100 ? 23.985 10.001 -17.795 1.00 92.31 100 PRO A N 1
ATOM 782 C CA . PRO A 1 100 ? 22.671 10.285 -17.195 1.00 92.31 100 PRO A CA 1
ATOM 783 C C . PRO A 1 100 ? 22.710 11.171 -15.940 1.00 92.31 100 PRO A C 1
ATOM 785 O O . PRO A 1 100 ? 21.703 11.739 -15.533 1.00 92.31 100 PRO A O 1
ATOM 788 N N . SER A 1 101 ? 23.893 11.391 -15.350 1.00 90.38 101 SER A N 1
ATOM 789 C CA . SER A 1 101 ? 24.114 12.412 -14.317 1.00 90.38 101 SER A CA 1
ATOM 790 C C . SER A 1 101 ? 23.742 13.840 -14.744 1.00 90.38 101 SER A C 1
ATOM 792 O O . SER A 1 101 ? 23.765 14.731 -13.902 1.00 90.38 101 SER A O 1
ATOM 794 N N . LEU A 1 102 ? 23.453 14.068 -16.029 1.00 91.94 102 LEU A N 1
ATOM 795 C CA . LEU A 1 102 ? 22.891 15.313 -16.546 1.00 91.94 102 LEU A CA 1
ATOM 796 C C . LEU A 1 102 ? 21.543 15.658 -15.884 1.00 91.94 102 LEU A C 1
ATOM 798 O O . LEU A 1 102 ? 21.333 16.815 -15.536 1.00 91.94 102 LEU A O 1
ATOM 802 N N . TRP A 1 103 ? 20.681 14.660 -15.657 1.00 92.62 103 TRP A N 1
ATOM 803 C CA . TRP A 1 103 ? 19.413 14.802 -14.923 1.00 92.62 103 TRP A CA 1
ATOM 804 C C . TRP A 1 103 ? 19.381 14.019 -13.598 1.00 92.62 103 TRP A C 1
ATOM 806 O O . TRP A 1 103 ? 18.510 14.262 -12.767 1.00 92.62 103 TRP A O 1
ATOM 816 N N . GLY A 1 104 ? 20.327 13.101 -13.373 1.00 86.06 104 GLY A N 1
ATOM 817 C CA . GLY A 1 104 ? 20.424 12.298 -12.149 1.00 86.06 104 GLY A CA 1
ATOM 818 C C . GLY A 1 104 ? 21.252 12.915 -11.012 1.00 86.06 104 GLY A C 1
ATOM 819 O O . GLY A 1 104 ? 21.401 14.132 -10.891 1.00 86.06 104 GLY A O 1
ATOM 820 N N . LYS A 1 105 ? 21.838 12.040 -10.179 1.00 84.50 105 LYS A N 1
ATOM 821 C CA . LYS A 1 105 ? 22.752 12.349 -9.054 1.00 84.50 105 LYS A CA 1
ATOM 822 C C . LYS A 1 105 ? 22.101 12.928 -7.787 1.00 84.50 105 LYS A C 1
ATOM 824 O O . LYS A 1 105 ? 22.795 13.566 -7.000 1.00 84.50 105 LYS A O 1
ATOM 829 N N . GLN A 1 106 ? 20.806 12.701 -7.570 1.00 86.81 106 GLN A N 1
ATOM 830 C CA . GLN A 1 106 ? 20.142 13.134 -6.328 1.00 86.81 106 GLN A CA 1
ATOM 831 C C . GLN A 1 106 ? 20.114 12.041 -5.242 1.00 86.81 106 GLN A C 1
ATOM 833 O O . GLN A 1 106 ? 19.795 12.331 -4.096 1.00 86.81 106 GLN A O 1
ATOM 838 N N . MET A 1 107 ? 20.480 10.799 -5.581 1.00 91.38 107 MET A N 1
ATOM 839 C CA . MET A 1 107 ? 20.485 9.671 -4.639 1.00 91.38 107 MET A CA 1
ATOM 840 C C . MET A 1 107 ? 21.781 9.598 -3.811 1.00 91.38 107 MET A C 1
ATOM 842 O O . MET A 1 107 ? 22.800 10.204 -4.157 1.00 91.38 107 MET A O 1
ATOM 846 N N . SER A 1 108 ? 21.756 8.816 -2.726 1.00 90.12 108 SER A N 1
ATOM 847 C CA . SER A 1 108 ? 22.908 8.610 -1.839 1.00 90.12 108 SER A CA 1
ATOM 848 C C . SER A 1 108 ? 24.082 7.900 -2.528 1.00 90.12 108 SER A C 1
ATOM 850 O O . SER A 1 108 ? 23.958 7.285 -3.592 1.00 90.12 108 SER A O 1
ATOM 852 N N . ARG A 1 109 ? 25.268 7.959 -1.912 1.00 90.56 109 ARG A N 1
ATOM 853 C CA . ARG A 1 109 ? 26.464 7.294 -2.451 1.00 90.56 109 ARG A CA 1
ATOM 854 C C . ARG A 1 109 ? 26.311 5.773 -2.427 1.00 90.56 109 ARG A C 1
ATOM 856 O O . ARG A 1 109 ? 26.715 5.102 -3.376 1.00 90.56 109 ARG A O 1
ATOM 863 N N . GLU A 1 110 ? 25.716 5.254 -1.363 1.00 92.00 110 GLU A N 1
ATOM 864 C CA . GLU A 1 110 ? 25.444 3.838 -1.118 1.00 92.00 110 GLU A CA 1
ATOM 865 C C . GLU A 1 110 ? 24.479 3.279 -2.174 1.00 92.00 110 GLU A C 1
ATOM 867 O O . GLU A 1 110 ? 24.675 2.171 -2.683 1.00 92.00 110 GLU A O 1
ATOM 872 N N . PHE A 1 111 ? 23.484 4.082 -2.574 1.00 92.81 111 PHE A N 1
ATOM 873 C CA . PHE A 1 111 ? 22.578 3.749 -3.670 1.00 92.81 111 PHE A CA 1
ATOM 874 C C . PHE A 1 111 ? 23.349 3.527 -4.974 1.00 92.81 111 PHE A C 1
ATOM 876 O O . PHE A 1 111 ? 23.238 2.468 -5.590 1.00 92.81 111 PHE A O 1
ATOM 883 N N . TYR A 1 112 ? 24.192 4.487 -5.374 1.00 91.56 112 TYR A N 1
ATOM 884 C CA . TYR A 1 112 ? 24.959 4.361 -6.616 1.00 91.56 112 TYR A CA 1
ATOM 885 C C . TYR A 1 112 ? 25.968 3.210 -6.573 1.00 91.56 112 TYR A C 1
ATOM 887 O O . TYR A 1 112 ? 26.164 2.549 -7.588 1.00 91.56 112 TYR A O 1
ATOM 895 N N . GLN A 1 113 ? 26.585 2.927 -5.422 1.00 91.88 113 GLN A N 1
ATOM 896 C CA . GLN A 1 113 ? 27.445 1.746 -5.261 1.00 91.88 113 GLN A CA 1
ATOM 897 C C . GLN A 1 113 ? 26.674 0.448 -5.525 1.00 91.88 113 GLN A C 1
ATOM 899 O O . GLN A 1 113 ? 27.147 -0.409 -6.270 1.00 91.88 113 GLN A O 1
ATOM 904 N N . THR A 1 114 ? 25.470 0.334 -4.962 1.00 92.94 114 THR A N 1
ATOM 905 C CA . THR A 1 114 ? 24.593 -0.828 -5.151 1.00 92.94 114 THR A CA 1
ATOM 906 C C . THR A 1 114 ? 24.151 -0.963 -6.607 1.00 92.94 114 THR A C 1
ATOM 908 O O . THR A 1 114 ? 24.223 -2.056 -7.172 1.00 92.94 114 THR A O 1
ATOM 911 N N . LEU A 1 115 ? 23.764 0.149 -7.238 1.00 93.69 115 LEU A N 1
ATOM 912 C CA . LEU A 1 115 ? 23.404 0.206 -8.653 1.00 93.69 115 LEU A CA 1
ATOM 913 C C . LEU A 1 115 ? 24.553 -0.304 -9.528 1.00 93.69 115 LEU A C 1
ATOM 915 O O . LEU A 1 115 ? 24.358 -1.240 -10.301 1.00 93.69 115 LEU A O 1
ATOM 919 N N . TRP A 1 116 ? 25.760 0.257 -9.377 1.00 93.12 116 TRP A N 1
ATOM 920 C CA . TRP A 1 116 ? 26.908 -0.114 -10.208 1.00 93.12 116 TRP A CA 1
ATOM 921 C C . TRP A 1 116 ? 27.316 -1.568 -10.018 1.00 93.12 116 TRP A C 1
ATOM 923 O O . TRP A 1 116 ? 27.540 -2.255 -11.013 1.00 93.12 116 TRP A O 1
ATOM 933 N N . LYS A 1 117 ? 27.350 -2.052 -8.773 1.00 94.06 117 LYS A N 1
ATOM 934 C CA . LYS A 1 117 ? 27.615 -3.461 -8.480 1.00 94.06 117 LYS A CA 1
ATOM 935 C C . LYS A 1 117 ? 26.607 -4.374 -9.185 1.00 94.06 117 LYS A C 1
ATOM 937 O O . LYS A 1 117 ? 27.001 -5.307 -9.877 1.00 94.06 117 LYS A O 1
ATOM 942 N N . THR A 1 118 ? 25.314 -4.068 -9.072 1.00 94.12 118 THR A N 1
ATOM 943 C CA . THR A 1 118 ? 24.238 -4.901 -9.635 1.00 94.12 118 THR A CA 1
ATOM 944 C C . THR A 1 118 ? 24.331 -5.005 -11.158 1.00 94.12 118 THR A C 1
ATOM 946 O O . THR A 1 118 ? 24.259 -6.101 -11.713 1.00 94.12 118 THR A O 1
ATOM 949 N N . ILE A 1 119 ? 24.528 -3.879 -11.849 1.00 94.19 119 ILE A N 1
ATOM 950 C CA . ILE A 1 119 ? 24.492 -3.869 -13.318 1.00 94.19 119 ILE A CA 1
ATOM 951 C C . ILE A 1 119 ? 25.837 -4.252 -13.956 1.00 94.19 119 ILE A C 1
ATOM 953 O O . ILE A 1 119 ? 25.837 -4.820 -15.047 1.00 94.19 119 ILE A O 1
ATOM 957 N N . LYS A 1 120 ? 26.981 -3.973 -13.306 1.00 92.62 120 LYS A N 1
ATOM 958 C CA . LYS A 1 120 ? 28.324 -4.268 -13.852 1.00 92.62 120 LYS A CA 1
ATOM 959 C C . LYS A 1 120 ? 28.896 -5.601 -13.387 1.00 92.62 120 LYS A C 1
ATOM 961 O O . LYS A 1 120 ? 29.410 -6.348 -14.215 1.00 92.62 120 LYS A O 1
ATOM 966 N N . GLU A 1 121 ? 28.852 -5.877 -12.086 1.00 92.81 121 GLU A N 1
ATOM 967 C CA . GLU A 1 121 ? 29.485 -7.067 -11.500 1.00 92.81 121 GLU A CA 1
ATOM 968 C C . GLU A 1 121 ? 28.533 -8.258 -11.561 1.00 92.81 121 GLU A C 1
ATOM 970 O O . GLU A 1 121 ? 28.861 -9.281 -12.161 1.00 92.81 121 GLU A O 1
ATOM 975 N N . ASP A 1 122 ? 27.325 -8.093 -11.017 1.00 94.06 122 ASP A N 1
ATOM 976 C CA . ASP A 1 122 ? 26.333 -9.169 -10.980 1.00 94.06 122 ASP A CA 1
ATOM 977 C C . ASP A 1 122 ? 25.665 -9.389 -12.347 1.00 94.06 122 ASP A C 1
ATOM 979 O O . ASP A 1 122 ? 25.047 -10.431 -12.565 1.00 94.06 122 ASP A O 1
ATOM 983 N N . LYS A 1 123 ? 25.768 -8.408 -13.258 1.00 94.19 123 LYS A N 1
ATOM 984 C CA . LYS A 1 123 ? 25.134 -8.402 -14.589 1.00 94.19 123 LYS A CA 1
ATOM 985 C C . LYS A 1 123 ? 23.625 -8.678 -14.521 1.00 94.19 123 LYS A C 1
ATOM 987 O O . LYS A 1 123 ? 23.076 -9.400 -15.350 1.00 94.19 123 LYS A O 1
ATOM 992 N N . ARG A 1 124 ? 22.948 -8.097 -13.526 1.00 94.88 124 ARG A N 1
ATOM 993 C CA . ARG A 1 124 ? 21.497 -8.217 -13.320 1.00 94.88 124 ARG A CA 1
ATOM 994 C C . ARG A 1 124 ? 20.788 -6.893 -13.565 1.00 94.88 124 ARG A C 1
ATOM 996 O O . ARG A 1 124 ? 21.387 -5.826 -13.447 1.00 94.88 124 ARG A O 1
ATOM 1003 N N . THR A 1 125 ? 19.495 -6.975 -13.868 1.00 94.44 125 THR A N 1
ATOM 1004 C CA . THR A 1 125 ? 18.625 -5.799 -13.914 1.00 94.44 125 THR A CA 1
ATOM 1005 C C . THR A 1 125 ? 18.532 -5.166 -12.530 1.00 94.44 125 THR A C 1
ATOM 1007 O O . THR A 1 125 ? 18.296 -5.851 -11.534 1.00 94.44 125 THR A O 1
ATOM 1010 N N . PHE A 1 126 ? 18.719 -3.852 -12.482 1.00 96.38 126 PHE A N 1
ATOM 1011 C CA . PHE A 1 126 ? 18.513 -3.032 -11.297 1.00 96.38 126 PHE A CA 1
ATOM 1012 C C . PHE A 1 126 ? 17.187 -2.284 -11.427 1.00 96.38 126 PHE A C 1
ATOM 1014 O O . PHE A 1 126 ? 16.893 -1.747 -12.494 1.00 96.38 126 PHE A O 1
ATOM 1021 N N . HIS A 1 127 ? 16.407 -2.246 -10.349 1.00 95.94 127 HIS A N 1
ATOM 1022 C CA . HIS A 1 127 ? 15.111 -1.574 -10.278 1.00 95.94 127 HIS A CA 1
ATOM 1023 C C . HIS A 1 127 ? 15.050 -0.731 -9.006 1.00 95.94 127 HIS A C 1
ATOM 1025 O O . HIS A 1 127 ? 15.371 -1.236 -7.928 1.00 95.94 127 HIS A O 1
ATOM 1031 N N . ALA A 1 128 ? 14.686 0.544 -9.136 1.00 93.94 128 ALA A N 1
ATOM 1032 C CA . ALA A 1 128 ? 14.473 1.433 -8.001 1.00 93.94 128 ALA A CA 1
ATOM 1033 C C . ALA A 1 128 ? 13.664 2.673 -8.385 1.00 93.94 128 ALA A C 1
ATOM 1035 O O . ALA A 1 128 ? 13.792 3.188 -9.493 1.00 93.94 128 ALA A O 1
ATOM 1036 N N . GLU A 1 129 ? 12.946 3.235 -7.416 1.00 94.12 129 GLU A N 1
ATOM 1037 C CA . GLU A 1 129 ? 12.479 4.614 -7.509 1.00 94.12 129 GLU A CA 1
ATOM 1038 C C . GLU A 1 129 ? 13.636 5.582 -7.219 1.00 94.12 129 GLU A C 1
ATOM 1040 O O . GLU A 1 129 ? 14.446 5.358 -6.317 1.00 94.12 129 GLU A O 1
ATOM 1045 N N . ILE A 1 130 ? 13.725 6.661 -7.992 1.00 94.56 130 ILE A N 1
ATOM 1046 C CA . ILE A 1 130 ? 14.764 7.682 -7.869 1.00 94.56 130 ILE A CA 1
ATOM 1047 C C . ILE A 1 130 ? 14.172 9.085 -7.930 1.00 94.56 130 ILE A C 1
ATOM 1049 O O . ILE A 1 130 ? 13.087 9.316 -8.469 1.00 94.56 130 ILE A O 1
ATOM 1053 N N . THR A 1 131 ? 14.937 10.043 -7.417 1.00 94.19 131 THR A N 1
ATOM 1054 C CA . THR A 1 131 ? 14.687 11.467 -7.632 1.00 94.19 131 THR A CA 1
ATOM 1055 C C . THR A 1 131 ? 15.658 11.993 -8.681 1.00 94.19 131 THR A C 1
ATOM 1057 O O . THR A 1 131 ? 16.873 11.817 -8.572 1.00 94.19 131 THR A O 1
ATOM 1060 N N . ASN A 1 132 ? 15.117 12.661 -9.691 1.00 94.94 132 ASN A N 1
ATOM 1061 C CA . ASN A 1 132 ? 15.865 13.295 -10.765 1.00 94.94 132 ASN A CA 1
ATOM 1062 C C . ASN A 1 132 ? 15.493 14.775 -10.862 1.00 94.94 132 ASN A C 1
ATOM 1064 O O . ASN A 1 132 ? 14.520 15.243 -10.270 1.00 94.94 132 ASN A O 1
ATOM 1068 N N . ARG A 1 133 ? 16.276 15.529 -11.630 1.00 95.69 133 ARG A N 1
ATOM 1069 C CA . ARG A 1 133 ? 16.069 16.956 -11.857 1.00 95.69 133 ARG A CA 1
ATOM 1070 C C . ARG A 1 133 ? 16.068 17.266 -13.347 1.00 95.69 133 ARG A C 1
ATOM 1072 O O . ARG A 1 133 ? 17.013 16.948 -14.063 1.00 95.69 133 ARG A O 1
ATOM 1079 N N . ARG A 1 134 ? 14.994 17.902 -13.808 1.00 95.44 134 ARG A N 1
ATOM 1080 C CA . ARG A 1 134 ? 14.854 18.383 -15.187 1.00 95.44 134 ARG A CA 1
ATOM 1081 C C . ARG A 1 134 ? 15.808 19.551 -15.446 1.00 95.44 134 ARG A C 1
ATOM 1083 O O . ARG A 1 134 ? 16.274 20.211 -14.516 1.00 95.44 134 ARG A O 1
ATOM 1090 N N . LYS A 1 135 ? 16.028 19.886 -16.719 1.00 96.06 135 LYS A N 1
ATOM 1091 C CA . LYS A 1 135 ? 16.868 21.020 -17.144 1.00 96.06 135 LYS A CA 1
ATOM 1092 C C . LYS A 1 135 ? 16.433 22.364 -16.547 1.00 96.06 135 LYS A C 1
ATOM 1094 O O . LYS A 1 135 ? 17.273 23.212 -16.267 1.00 96.06 135 LYS A O 1
ATOM 1099 N N . ASN A 1 136 ? 15.132 22.555 -16.330 1.00 93.94 136 ASN A N 1
ATOM 1100 C CA . ASN A 1 136 ? 14.568 23.761 -15.711 1.00 93.94 136 ASN A CA 1
ATOM 1101 C C . ASN A 1 136 ? 14.750 23.817 -14.177 1.00 93.94 136 ASN A C 1
ATOM 1103 O O . ASN A 1 136 ? 14.293 24.769 -13.550 1.00 93.94 136 ASN A O 1
ATOM 1107 N N . GLY A 1 137 ? 15.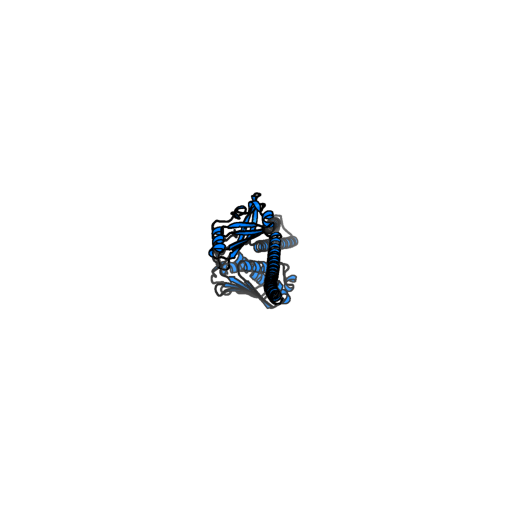381 22.806 -13.570 1.00 92.50 137 GLY A N 1
ATOM 1108 C CA . GLY A 1 137 ? 15.601 22.704 -12.129 1.00 92.50 137 GLY A CA 1
ATOM 1109 C C . GLY A 1 137 ? 14.481 22.009 -11.352 1.00 92.50 137 GLY A C 1
ATOM 1110 O O . GLY A 1 137 ? 14.675 21.730 -10.173 1.00 92.50 137 GLY A O 1
ATOM 1111 N N . GLN A 1 138 ? 13.346 21.689 -11.981 1.00 93.25 138 GLN A N 1
ATOM 1112 C CA . GLN A 1 138 ? 12.244 20.985 -11.328 1.00 93.25 138 GLN A CA 1
ATOM 1113 C C . GLN A 1 138 ? 12.638 19.539 -11.009 1.00 93.25 138 GLN A C 1
ATOM 1115 O O . GLN A 1 138 ? 13.086 18.799 -11.888 1.00 93.25 138 GLN A O 1
ATOM 1120 N N . GLU A 1 139 ? 12.428 19.126 -9.764 1.00 94.06 139 GLU A N 1
ATOM 1121 C CA . GLU A 1 139 ? 12.579 17.731 -9.359 1.00 94.06 139 GLU A CA 1
ATOM 1122 C C . GLU A 1 139 ? 11.390 16.886 -9.818 1.00 94.06 139 GLU A C 1
ATOM 1124 O O . GLU A 1 139 ? 10.250 17.355 -9.891 1.00 94.06 139 GLU A O 1
ATOM 1129 N N . TYR A 1 140 ? 11.668 15.632 -10.146 1.00 94.62 140 TYR A N 1
ATOM 1130 C CA . TYR A 1 140 ? 10.663 14.652 -10.522 1.00 94.62 140 TYR A CA 1
ATOM 1131 C C . TYR A 1 140 ? 11.057 13.277 -9.986 1.00 94.62 140 TYR A C 1
ATOM 1133 O O . TYR A 1 140 ? 12.240 12.972 -9.814 1.00 94.62 140 TYR A O 1
ATOM 1141 N N . PHE A 1 141 ? 10.049 12.463 -9.697 1.00 94.88 141 PHE A N 1
ATOM 1142 C CA . PHE A 1 141 ? 10.233 11.091 -9.251 1.00 94.88 141 PHE A CA 1
ATOM 1143 C C . PHE A 1 141 ? 10.146 10.166 -10.456 1.00 94.88 141 PHE A C 1
ATOM 1145 O O . PHE A 1 141 ? 9.231 10.305 -11.271 1.00 94.88 141 PHE A O 1
ATOM 1152 N N . ALA A 1 142 ? 11.073 9.220 -10.552 1.00 95.00 142 ALA A N 1
ATOM 1153 C CA . ALA A 1 142 ? 11.100 8.242 -11.625 1.00 95.00 142 ALA A CA 1
ATOM 1154 C C . ALA A 1 142 ? 11.180 6.821 -11.071 1.00 95.00 142 ALA A C 1
ATOM 1156 O O . ALA A 1 142 ? 11.943 6.566 -10.144 1.00 95.00 142 ALA A O 1
ATOM 1157 N N . ASP A 1 143 ? 10.418 5.904 -11.656 1.00 95.81 143 ASP A N 1
ATOM 1158 C CA . ASP A 1 143 ? 10.627 4.467 -11.502 1.00 95.81 143 ASP A CA 1
ATOM 1159 C C . ASP A 1 143 ? 11.645 4.013 -12.560 1.00 95.81 143 ASP A C 1
ATOM 1161 O O . ASP A 1 143 ? 11.373 4.112 -13.758 1.00 95.81 143 ASP A O 1
ATOM 1165 N N . LEU A 1 144 ? 12.848 3.621 -12.131 1.00 95.81 144 LEU A N 1
ATOM 1166 C CA . LEU A 1 144 ? 14.006 3.346 -12.985 1.00 95.81 144 LEU A CA 1
ATOM 1167 C C . LEU A 1 144 ? 14.279 1.842 -13.069 1.00 95.81 144 LEU A C 1
ATOM 1169 O O . LEU A 1 144 ? 14.546 1.192 -12.057 1.00 95.81 144 LEU A O 1
ATOM 1173 N N . LEU A 1 145 ? 14.374 1.329 -14.296 1.00 96.94 145 LEU A N 1
ATOM 1174 C CA . LEU A 1 145 ? 14.952 0.025 -14.606 1.00 96.94 145 LEU A CA 1
ATOM 1175 C C . LEU A 1 145 ? 16.216 0.184 -15.453 1.00 96.94 145 LEU A C 1
ATOM 1177 O O . LEU A 1 145 ? 16.200 0.824 -16.502 1.00 96.94 145 LEU A O 1
ATOM 1181 N N . ILE A 1 146 ? 17.307 -0.462 -15.036 1.00 96.75 146 ILE A N 1
ATOM 1182 C CA . ILE A 1 146 ? 18.544 -0.558 -15.820 1.00 96.75 146 ILE A CA 1
ATOM 1183 C C . ILE A 1 146 ? 18.856 -2.022 -16.082 1.00 96.75 146 ILE A C 1
ATOM 1185 O O . ILE A 1 146 ? 19.116 -2.781 -15.150 1.00 96.75 146 ILE A O 1
ATOM 1189 N N . THR A 1 147 ? 18.884 -2.406 -17.355 1.00 96.75 147 THR A N 1
ATOM 1190 C CA . THR A 1 147 ? 19.191 -3.773 -17.786 1.00 96.75 147 THR A CA 1
ATOM 1191 C C . THR A 1 147 ? 20.523 -3.815 -18.541 1.00 96.75 147 THR A C 1
ATOM 1193 O O . THR A 1 147 ? 20.670 -3.111 -19.546 1.00 96.75 147 THR A O 1
ATOM 1196 N N . PRO A 1 148 ? 21.507 -4.621 -18.097 1.00 97.31 148 PRO A N 1
ATOM 1197 C CA . PRO A 1 148 ? 22.725 -4.863 -18.861 1.00 97.31 148 PRO A CA 1
ATOM 1198 C C . PRO A 1 148 ? 22.439 -5.771 -20.059 1.00 97.31 148 PRO A C 1
ATOM 1200 O O . PRO A 1 148 ? 21.855 -6.843 -19.912 1.00 97.31 148 PRO A O 1
ATOM 1203 N N . VAL A 1 149 ? 22.894 -5.366 -21.242 1.00 96.31 149 VAL A N 1
ATOM 1204 C CA . VAL A 1 149 ? 22.859 -6.194 -22.451 1.00 96.31 149 VAL A CA 1
ATOM 1205 C C . VAL A 1 149 ? 24.244 -6.775 -22.678 1.00 96.31 149 VAL A C 1
ATOM 1207 O O . VAL A 1 149 ? 25.238 -6.045 -22.729 1.00 96.31 149 VAL A O 1
ATOM 1210 N N . LEU A 1 150 ? 24.306 -8.099 -22.795 1.00 95.50 150 LEU A N 1
ATOM 1211 C CA . LEU A 1 150 ? 25.549 -8.849 -22.932 1.00 95.50 150 LEU A CA 1
ATOM 1212 C C . LEU A 1 150 ? 25.766 -9.292 -24.385 1.00 95.50 150 LEU A C 1
ATOM 1214 O O . LEU A 1 150 ? 24.810 -9.459 -25.141 1.00 95.50 150 LEU A O 1
ATOM 1218 N N . ASP A 1 151 ? 27.025 -9.468 -24.781 1.00 93.81 151 ASP A N 1
ATOM 1219 C CA . ASP A 1 151 ? 27.386 -10.141 -26.029 1.00 93.81 151 ASP A CA 1
ATOM 1220 C C . ASP A 1 151 ? 27.277 -11.677 -25.901 1.00 93.81 151 ASP A C 1
ATOM 1222 O O . ASP A 1 151 ? 27.033 -12.218 -24.820 1.00 93.81 151 ASP A O 1
ATOM 1226 N N . GLU A 1 152 ? 27.498 -12.400 -27.002 1.00 93.12 152 GLU A N 1
ATOM 1227 C CA . GLU A 1 152 ? 27.475 -13.875 -27.037 1.00 93.12 152 GLU A CA 1
ATOM 1228 C C . GLU A 1 152 ? 28.510 -14.532 -26.104 1.00 93.12 152 GLU A C 1
ATOM 1230 O O . GLU A 1 152 ? 28.377 -15.699 -25.743 1.00 93.12 152 GLU A O 1
ATOM 1235 N N . LYS A 1 153 ? 29.546 -13.788 -25.696 1.00 91.75 153 LYS A N 1
ATOM 1236 C CA . LYS A 1 153 ? 30.611 -14.235 -24.788 1.00 91.75 153 LYS A CA 1
ATOM 1237 C C . LYS A 1 153 ? 30.324 -13.856 -23.329 1.00 91.75 153 LYS A C 1
ATOM 1239 O O . LYS A 1 153 ? 31.145 -14.129 -22.455 1.00 91.75 153 LYS A O 1
ATOM 1244 N N . GLY A 1 154 ? 29.178 -13.231 -23.053 1.00 89.25 154 GLY A N 1
ATOM 1245 C CA . GLY A 1 154 ? 28.773 -12.778 -21.727 1.00 89.25 154 GLY A CA 1
ATOM 1246 C C . GLY A 1 154 ? 29.449 -11.484 -21.263 1.00 89.25 154 GLY A C 1
ATOM 1247 O O . GLY A 1 154 ? 29.361 -11.153 -20.076 1.00 89.25 154 GLY A O 1
ATOM 1248 N N . ASN A 1 155 ? 30.129 -10.743 -22.139 1.00 92.75 155 ASN A N 1
ATOM 1249 C CA . ASN A 1 155 ? 30.686 -9.430 -21.812 1.00 92.75 155 ASN A CA 1
ATOM 1250 C C . ASN A 1 155 ? 29.612 -8.352 -21.914 1.00 92.75 155 ASN A C 1
ATOM 1252 O O . ASN A 1 155 ? 28.713 -8.424 -22.746 1.00 92.75 155 ASN A O 1
ATOM 1256 N N . LEU A 1 156 ? 29.725 -7.326 -21.077 1.00 94.25 156 LEU A N 1
ATOM 1257 C CA . LEU A 1 156 ? 28.817 -6.188 -21.100 1.00 94.25 156 LEU A CA 1
ATOM 1258 C C . LEU A 1 156 ? 28.991 -5.390 -22.401 1.00 94.25 156 LEU A C 1
ATOM 1260 O O . LEU A 1 156 ? 30.069 -4.855 -22.656 1.00 94.25 156 LEU A O 1
ATOM 1264 N N . LYS A 1 157 ? 27.922 -5.291 -23.197 1.00 95.06 157 LYS A N 1
ATOM 1265 C CA . LYS A 1 157 ? 27.899 -4.568 -24.474 1.00 95.06 157 LYS A CA 1
ATOM 1266 C C . LYS A 1 157 ? 27.396 -3.134 -24.301 1.00 95.06 157 LYS A C 1
ATOM 1268 O O . LYS A 1 157 ? 28.030 -2.205 -24.785 1.00 95.06 157 LYS A O 1
ATOM 1273 N N . PHE A 1 158 ? 26.263 -2.959 -23.623 1.00 96.69 158 PHE A N 1
ATOM 1274 C CA . PHE A 1 158 ? 25.650 -1.661 -23.314 1.00 96.69 158 PHE A CA 1
ATOM 1275 C C . PHE A 1 158 ? 24.604 -1.825 -22.201 1.00 96.69 158 PHE A C 1
ATOM 1277 O O . PHE A 1 158 ? 24.268 -2.947 -21.820 1.00 96.69 158 PHE A O 1
ATOM 1284 N N . PHE A 1 159 ? 24.073 -0.718 -21.690 1.00 97.38 159 PHE A N 1
ATOM 1285 C CA . PHE A 1 159 ? 22.923 -0.717 -20.786 1.00 97.38 159 PHE A CA 1
ATOM 1286 C C . PHE A 1 159 ? 21.693 -0.132 -21.464 1.00 97.38 159 PHE A C 1
ATOM 1288 O O . PHE A 1 159 ? 21.801 0.815 -22.245 1.00 97.38 159 PHE A O 1
ATOM 1295 N N . VAL A 1 160 ? 20.527 -0.665 -21.108 1.00 96.62 160 VAL A N 1
ATOM 1296 C CA . VAL A 1 160 ? 19.222 -0.081 -21.421 1.00 96.62 160 VAL A CA 1
ATOM 1297 C C . VAL A 1 160 ? 18.636 0.490 -20.141 1.00 96.62 160 VAL A C 1
ATOM 1299 O O . VAL A 1 160 ? 18.417 -0.255 -19.186 1.00 96.62 160 VAL A O 1
ATOM 1302 N N . GLY A 1 161 ? 18.407 1.800 -20.127 1.00 96.38 161 GLY A N 1
ATOM 1303 C CA . GLY A 1 161 ? 17.683 2.494 -19.072 1.00 96.38 161 GLY A CA 1
ATOM 1304 C C . GLY A 1 161 ? 16.261 2.803 -19.523 1.00 96.38 161 GLY A C 1
ATOM 1305 O O . GLY A 1 161 ? 16.067 3.407 -20.580 1.00 96.38 161 GLY A O 1
ATOM 1306 N N . VAL A 1 162 ? 15.284 2.393 -18.720 1.00 96.44 162 VAL A N 1
ATOM 1307 C CA . VAL A 1 162 ? 13.879 2.777 -18.864 1.00 96.44 162 VAL A CA 1
ATOM 1308 C C . VAL A 1 162 ? 13.469 3.507 -17.594 1.00 96.44 162 VAL A C 1
ATOM 1310 O O . VAL A 1 162 ? 13.681 2.997 -16.497 1.00 96.44 162 VAL A O 1
ATOM 1313 N N . GLU A 1 163 ? 12.920 4.707 -17.739 1.00 95.00 163 GLU A N 1
ATOM 1314 C CA . GLU A 1 163 ? 12.390 5.491 -16.628 1.00 95.00 163 GLU A CA 1
ATOM 1315 C C . GLU A 1 163 ? 10.926 5.846 -16.888 1.00 95.00 163 GLU A C 1
ATOM 1317 O O . GLU A 1 163 ? 10.549 6.317 -17.967 1.00 95.00 163 GLU A O 1
ATOM 1322 N N . ARG A 1 164 ? 10.093 5.678 -15.866 1.00 95.00 164 ARG A N 1
ATOM 1323 C CA . ARG A 1 164 ? 8.722 6.180 -15.870 1.00 95.00 164 ARG A CA 1
ATOM 1324 C C . ARG A 1 164 ? 8.606 7.340 -14.895 1.00 95.00 164 ARG A C 1
ATOM 1326 O O . ARG A 1 164 ? 8.886 7.180 -13.714 1.00 95.00 164 ARG A O 1
ATOM 1333 N N . ASP A 1 165 ? 8.165 8.500 -15.375 1.00 94.31 165 ASP A N 1
ATOM 1334 C CA . ASP A 1 165 ? 7.869 9.651 -14.516 1.00 94.31 165 ASP A CA 1
ATOM 1335 C C . ASP A 1 165 ? 6.612 9.364 -13.685 1.00 94.31 165 ASP A C 1
ATOM 1337 O O . ASP A 1 165 ? 5.508 9.297 -14.222 1.00 94.31 165 ASP A O 1
ATOM 1341 N N . ILE A 1 166 ? 6.799 9.184 -12.378 1.00 94.12 166 ILE A N 1
ATOM 1342 C CA . ILE A 1 166 ? 5.746 8.868 -11.401 1.00 94.12 166 ILE A CA 1
ATOM 1343 C C . ILE A 1 166 ? 5.394 10.082 -10.529 1.00 94.12 166 ILE A C 1
ATOM 1345 O O . ILE A 1 166 ? 4.785 9.957 -9.464 1.00 94.12 166 ILE A O 1
ATOM 1349 N N . THR A 1 167 ? 5.802 11.289 -10.938 1.00 92.44 167 THR A N 1
ATOM 1350 C CA . THR A 1 167 ? 5.616 12.509 -10.138 1.00 92.44 167 THR A CA 1
ATOM 1351 C C . THR A 1 167 ? 4.144 12.833 -9.924 1.00 92.44 167 THR A C 1
ATOM 1353 O O . THR A 1 167 ? 3.755 13.246 -8.831 1.00 92.44 167 THR A O 1
ATOM 1356 N N . LYS A 1 168 ? 3.312 12.647 -10.955 1.00 90.56 168 LYS A N 1
ATOM 1357 C CA . LYS A 1 168 ? 1.876 12.933 -10.877 1.00 90.56 168 LYS A CA 1
ATOM 1358 C C . LYS A 1 168 ? 1.173 11.934 -9.964 1.00 90.56 168 LYS A C 1
ATOM 1360 O O . LYS A 1 168 ? 0.358 12.344 -9.143 1.00 90.56 168 LYS A O 1
ATOM 1365 N N . GLU A 1 169 ? 1.512 10.657 -10.080 1.00 87.81 169 GLU A N 1
ATOM 1366 C CA . GLU A 1 169 ? 1.026 9.579 -9.226 1.00 87.81 169 GLU A CA 1
ATOM 1367 C C . GLU A 1 169 ? 1.378 9.861 -7.761 1.00 87.81 169 GLU A C 1
ATOM 1369 O O . GLU A 1 169 ? 0.479 9.955 -6.923 1.00 87.81 169 GLU A O 1
ATOM 1374 N N . LYS A 1 170 ? 2.653 10.160 -7.467 1.00 85.56 170 LYS A N 1
ATOM 1375 C CA . LYS A 1 170 ? 3.084 10.536 -6.111 1.00 85.56 170 LYS A CA 1
ATOM 1376 C C . LYS A 1 170 ? 2.406 11.807 -5.598 1.00 85.56 170 LYS A C 1
ATOM 1378 O O . LYS A 1 170 ? 2.074 11.881 -4.417 1.00 85.56 170 LYS A O 1
ATOM 1383 N N . ALA A 1 171 ? 2.186 12.811 -6.447 1.00 85.62 171 ALA A N 1
ATOM 1384 C CA . ALA A 1 171 ? 1.487 14.034 -6.053 1.00 85.62 171 ALA A CA 1
ATOM 1385 C C . ALA A 1 171 ? 0.013 13.769 -5.711 1.00 85.62 171 ALA A C 1
ATOM 1387 O O . ALA A 1 171 ? -0.487 14.300 -4.721 1.00 85.62 171 ALA A O 1
ATOM 1388 N N . ILE A 1 172 ? -0.670 12.925 -6.490 1.00 84.81 172 ILE A N 1
ATOM 1389 C CA . ILE A 1 172 ? -2.052 12.512 -6.219 1.00 84.81 172 ILE A CA 1
ATOM 1390 C C . ILE A 1 172 ? -2.130 11.754 -4.893 1.00 84.81 172 ILE A C 1
ATOM 1392 O O . ILE A 1 172 ? -3.010 12.039 -4.082 1.00 84.81 172 ILE A O 1
ATOM 1396 N N . ASP A 1 173 ? -1.213 10.824 -4.643 1.00 79.31 173 ASP A N 1
ATOM 1397 C CA . ASP A 1 173 ? -1.229 10.035 -3.411 1.00 79.31 173 ASP A CA 1
ATOM 1398 C C . ASP A 1 173 ? -0.882 10.877 -2.174 1.00 79.31 173 ASP A C 1
ATOM 1400 O O . ASP A 1 173 ? -1.545 10.763 -1.136 1.00 79.31 173 ASP A O 1
ATOM 1404 N N . ARG A 1 174 ? 0.053 11.830 -2.294 1.00 79.88 174 ARG A N 1
ATOM 1405 C CA . ARG A 1 174 ? 0.294 12.842 -1.249 1.00 79.88 174 ARG A CA 1
ATOM 1406 C C . ARG A 1 174 ? -0.943 13.699 -0.992 1.00 79.88 174 ARG A C 1
ATOM 1408 O O . ARG A 1 174 ? -1.353 13.824 0.158 1.00 79.88 174 ARG A O 1
ATOM 1415 N N . ALA A 1 175 ? -1.589 14.213 -2.039 1.00 78.81 175 ALA A N 1
ATOM 1416 C CA . ALA A 1 175 ? -2.792 15.033 -1.904 1.00 78.81 175 ALA A CA 1
ATOM 1417 C C . ALA A 1 175 ? -3.951 14.265 -1.247 1.00 78.81 175 ALA A C 1
ATOM 1419 O O . ALA A 1 175 ? -4.644 14.815 -0.392 1.00 78.81 175 ALA A O 1
ATOM 1420 N N . LYS A 1 176 ? -4.141 12.979 -1.581 1.00 76.81 176 LYS A N 1
ATOM 1421 C CA . LYS A 1 176 ? -5.103 12.105 -0.885 1.00 76.81 176 LYS A CA 1
ATOM 1422 C C . LYS A 1 176 ? -4.770 11.988 0.603 1.00 76.81 176 LYS A C 1
ATOM 1424 O O . LYS A 1 176 ? -5.664 12.138 1.434 1.00 76.81 176 LYS A O 1
ATOM 1429 N N . THR A 1 177 ? -3.498 11.756 0.935 1.00 73.00 177 THR A N 1
ATOM 1430 C CA . THR A 1 177 ? -3.028 11.634 2.326 1.00 73.00 177 THR A CA 1
ATOM 1431 C C . THR A 1 177 ? -3.312 12.910 3.118 1.00 73.00 177 THR A C 1
ATOM 1433 O O . THR A 1 177 ? -3.889 12.865 4.207 1.00 73.00 177 THR A O 1
ATOM 1436 N N . GLU A 1 178 ? -2.928 14.059 2.562 1.00 79.12 178 GLU A N 1
ATOM 1437 C CA . GLU A 1 178 ? -3.114 15.371 3.182 1.00 79.12 178 GLU A CA 1
ATOM 1438 C C . GLU A 1 178 ? -4.594 15.704 3.355 1.00 79.12 178 GLU A C 1
ATOM 1440 O O . GLU A 1 178 ? -4.999 16.134 4.435 1.00 79.12 178 GLU A O 1
ATOM 1445 N N . PHE A 1 179 ? -5.415 15.437 2.336 1.00 78.00 179 PHE A N 1
ATOM 1446 C CA . PHE A 1 179 ? -6.858 15.646 2.395 1.00 78.00 179 PHE A CA 1
ATOM 1447 C C . PHE A 1 179 ? -7.503 14.834 3.519 1.00 78.00 179 PHE A C 1
ATOM 1449 O O . PHE A 1 179 ? -8.245 15.390 4.327 1.00 78.00 179 PHE A O 1
ATOM 1456 N N . VAL A 1 180 ? -7.197 13.536 3.612 1.00 76.00 180 VAL A N 1
ATOM 1457 C CA . VAL A 1 180 ? -7.769 12.665 4.647 1.00 76.00 180 VAL A CA 1
ATOM 1458 C C . VAL A 1 180 ? -7.305 13.092 6.043 1.00 76.00 180 VAL A C 1
ATOM 1460 O O . VAL A 1 180 ? -8.116 13.150 6.972 1.00 76.00 180 VAL A O 1
ATOM 1463 N N . SER A 1 181 ? -6.032 13.467 6.194 1.00 76.19 181 SER A N 1
ATOM 1464 C CA . SER A 1 181 ? -5.487 13.981 7.456 1.00 76.19 181 SER A CA 1
ATOM 1465 C C . SER A 1 181 ? -6.175 15.280 7.896 1.00 76.19 181 SER A C 1
ATOM 1467 O O . SER A 1 181 ? -6.660 15.380 9.028 1.00 76.19 181 SER A O 1
ATOM 1469 N N . LEU A 1 182 ? -6.283 16.252 6.984 1.00 79.69 182 LEU A N 1
ATOM 1470 C CA . LEU A 1 182 ? -6.921 17.541 7.237 1.00 79.69 182 LEU A CA 1
ATOM 1471 C C . LEU A 1 182 ? -8.406 17.374 7.561 1.00 79.69 182 LEU A C 1
ATOM 1473 O O . LEU A 1 182 ? -8.864 17.896 8.576 1.00 79.69 182 LEU A O 1
ATOM 1477 N N . ALA A 1 183 ? -9.146 16.624 6.739 1.00 74.38 183 ALA A N 1
ATOM 1478 C CA . ALA A 1 183 ? -10.569 16.371 6.945 1.00 74.38 183 ALA A CA 1
ATOM 1479 C C . ALA A 1 183 ? -10.822 15.779 8.334 1.00 74.38 183 ALA A C 1
ATOM 1481 O O . ALA A 1 183 ? -11.707 16.225 9.056 1.00 74.38 183 ALA A O 1
ATOM 1482 N N . SER A 1 184 ? -9.986 14.838 8.758 1.00 79.38 184 SER A N 1
ATOM 1483 C CA . SER A 1 184 ? -10.155 14.182 10.050 1.00 79.38 184 SER A CA 1
ATOM 1484 C C . SER A 1 184 ? -9.854 15.097 11.229 1.00 79.38 184 SER A C 1
ATOM 1486 O O . SER A 1 184 ? -10.570 15.059 12.227 1.00 79.38 184 SER A O 1
ATOM 1488 N N . HIS A 1 185 ? -8.847 15.968 11.118 1.00 81.00 185 HIS A N 1
ATOM 1489 C CA . HIS A 1 185 ? -8.625 17.012 12.117 1.00 81.00 185 HIS A CA 1
ATOM 1490 C C . HIS A 1 185 ? -9.832 17.958 12.204 1.00 81.00 185 HIS A C 1
ATOM 1492 O O . HIS A 1 185 ? -10.332 18.227 13.295 1.00 81.00 185 HIS A O 1
ATOM 1498 N N . GLN A 1 186 ? -10.329 18.425 11.054 1.00 80.50 186 GLN A N 1
ATOM 1499 C CA . GLN A 1 186 ? -11.475 19.335 10.980 1.00 80.50 186 GLN A CA 1
ATOM 1500 C C . GLN A 1 186 ? -12.786 18.694 11.450 1.00 80.50 186 GLN A C 1
ATOM 1502 O O . GLN A 1 186 ? -13.663 19.410 11.916 1.00 80.50 186 GLN A O 1
ATOM 1507 N N . LEU A 1 187 ? -12.918 17.366 11.380 1.00 85.06 187 LEU A N 1
ATOM 1508 C CA . LEU A 1 187 ? -14.049 16.630 11.952 1.00 85.06 187 LEU A CA 1
ATOM 1509 C C . LEU A 1 187 ? -13.879 16.379 13.457 1.00 85.06 187 LEU A C 1
ATOM 1511 O O . LEU A 1 187 ? -14.859 16.434 14.196 1.00 85.06 187 LEU A O 1
ATOM 1515 N N . ARG A 1 188 ? -12.652 16.158 13.944 1.00 79.94 188 ARG A N 1
ATOM 1516 C CA . ARG A 1 188 ? -12.393 15.908 15.371 1.00 79.94 188 ARG A CA 1
ATOM 1517 C C . ARG A 1 188 ? -12.693 17.130 16.238 1.00 79.94 188 ARG A C 1
ATOM 1519 O O . ARG A 1 188 ? -13.295 16.983 17.294 1.00 79.94 188 ARG A O 1
ATOM 1526 N N . THR A 1 189 ? -12.319 18.333 15.801 1.00 79.75 189 THR A N 1
ATOM 1527 C CA . THR A 1 189 ? -12.548 19.570 16.570 1.00 79.75 189 THR A CA 1
ATOM 1528 C C . THR A 1 189 ? -14.026 19.816 16.935 1.00 79.75 189 THR A C 1
ATOM 1530 O O . THR A 1 189 ? -14.302 19.980 18.126 1.00 79.75 189 THR A O 1
ATOM 1533 N N . PRO A 1 190 ? -14.994 19.823 15.993 1.00 82.56 190 PRO A N 1
ATOM 1534 C CA . PRO A 1 190 ? -16.401 20.026 16.332 1.00 82.56 190 PRO A CA 1
ATOM 1535 C C . PRO A 1 190 ? -16.975 18.874 17.166 1.00 82.56 190 PRO A C 1
ATOM 1537 O O . PRO A 1 190 ? -17.785 19.134 18.052 1.00 82.56 190 PRO A O 1
ATOM 1540 N N . LEU A 1 191 ? -16.525 17.631 16.957 1.00 86.44 191 LEU A N 1
ATOM 1541 C CA . LEU A 1 191 ? -16.942 16.488 17.780 1.00 86.44 191 LEU A CA 1
ATOM 1542 C C . LEU A 1 191 ? -16.479 16.620 19.235 1.00 86.44 191 LEU A C 1
ATOM 1544 O O . LEU A 1 191 ? -17.266 16.398 20.154 1.00 86.44 191 LEU A O 1
ATOM 1548 N N . SER A 1 192 ? -15.234 17.048 19.459 1.00 82.88 192 SER A N 1
ATOM 1549 C CA . SER A 1 192 ? -14.723 17.318 20.807 1.00 82.88 192 SER A CA 1
ATOM 1550 C C . SER A 1 192 ? -15.504 18.438 21.495 1.00 82.88 192 SER A C 1
ATOM 1552 O O . SER A 1 192 ? -15.842 18.308 22.669 1.00 82.88 192 SER A O 1
ATOM 1554 N N . ALA A 1 193 ? -15.844 19.510 20.771 1.00 82.88 193 ALA A N 1
ATOM 1555 C CA . ALA A 1 193 ? -16.669 20.590 21.311 1.00 82.88 193 ALA A CA 1
ATOM 1556 C C . ALA A 1 193 ? -18.086 20.106 21.664 1.00 82.88 193 ALA A C 1
ATOM 1558 O O . ALA A 1 193 ? -18.585 20.407 22.747 1.00 82.88 193 ALA A O 1
ATOM 1559 N N . MET A 1 194 ? -18.717 19.309 20.791 1.00 87.81 194 MET A N 1
ATOM 1560 C CA . MET A 1 194 ? -20.023 18.697 21.064 1.00 87.81 194 MET A CA 1
ATOM 1561 C C . MET A 1 194 ? -19.985 17.812 22.311 1.00 87.81 194 MET A C 1
ATOM 1563 O O . MET A 1 194 ? -20.884 17.911 23.142 1.00 87.81 194 MET A O 1
ATOM 1567 N N . ASN A 1 195 ? -18.943 16.992 22.473 1.00 84.88 195 ASN A N 1
ATOM 1568 C CA . ASN A 1 195 ? -18.779 16.153 23.660 1.00 84.88 195 ASN A CA 1
ATOM 1569 C C . ASN A 1 195 ? -18.594 16.993 24.925 1.00 84.88 195 ASN A C 1
ATOM 1571 O O . ASN A 1 195 ? -19.256 16.716 25.919 1.00 84.88 195 ASN A O 1
ATOM 1575 N N . TRP A 1 196 ? -17.786 18.054 24.870 1.00 85.94 196 TRP A N 1
ATOM 1576 C CA . TRP A 1 196 ? -17.569 18.945 26.011 1.00 85.94 196 TRP A CA 1
ATOM 1577 C C . TRP A 1 196 ? -18.853 19.661 26.453 1.00 85.94 196 TRP A C 1
ATOM 1579 O O . TRP A 1 196 ? -19.197 19.644 27.633 1.00 85.94 196 TRP A O 1
ATOM 1589 N N . TYR A 1 197 ? -19.616 20.233 25.513 1.00 84.38 197 TYR A N 1
ATOM 1590 C CA . TYR A 1 197 ? -20.911 20.845 25.835 1.00 84.38 197 TYR A CA 1
ATOM 1591 C C . TYR A 1 197 ? -21.888 19.833 26.433 1.00 84.38 197 TYR A C 1
ATOM 1593 O O . TYR A 1 197 ? -22.654 20.165 27.336 1.00 84.38 197 TYR A O 1
ATOM 1601 N N . ASN A 1 198 ? -21.858 18.598 25.940 1.00 87.56 198 ASN A N 1
ATOM 1602 C CA . ASN A 1 198 ? -22.712 17.535 26.433 1.00 87.56 198 ASN A CA 1
ATOM 1603 C C . ASN A 1 198 ? -22.328 17.101 27.856 1.00 87.56 198 ASN A C 1
ATOM 1605 O O . ASN A 1 198 ? -23.198 16.980 28.713 1.00 87.56 198 ASN A O 1
ATOM 1609 N N . GLU A 1 199 ? -21.031 16.950 28.133 1.00 85.69 199 GLU A N 1
ATOM 1610 C CA . GLU A 1 199 ? -20.502 16.671 29.471 1.00 85.69 199 GLU A CA 1
ATOM 1611 C C . GLU A 1 199 ? -20.862 17.785 30.463 1.00 85.69 199 GLU A C 1
ATOM 1613 O O . GLU A 1 199 ? -21.365 17.485 31.543 1.00 85.69 199 GLU A O 1
ATOM 1618 N N . MET A 1 200 ? -20.720 19.057 30.073 1.00 85.44 200 MET A N 1
ATOM 1619 C CA . MET A 1 200 ? -21.091 20.211 30.905 1.00 85.44 200 MET A CA 1
ATOM 1620 C C . MET A 1 200 ? -22.602 20.255 31.207 1.00 85.44 200 MET A C 1
ATOM 1622 O O . MET A 1 200 ? -23.017 20.506 32.340 1.00 85.44 200 MET A O 1
ATOM 1626 N N . LEU A 1 201 ? -23.453 19.970 30.212 1.00 87.81 201 LEU A N 1
ATOM 1627 C CA . LEU A 1 201 ? -24.904 19.881 30.415 1.00 87.81 201 LEU A CA 1
ATOM 1628 C C . LEU A 1 201 ? -25.264 18.710 31.341 1.00 87.81 201 LEU A C 1
ATOM 1630 O O . LEU A 1 201 ? -26.051 18.877 32.272 1.00 87.81 201 LEU A O 1
ATOM 1634 N N . MET A 1 202 ? -24.674 17.534 31.114 1.00 83.62 202 MET A N 1
ATOM 1635 C CA . MET A 1 202 ? -24.918 16.324 31.905 1.00 83.62 202 MET A CA 1
ATOM 1636 C C . MET A 1 202 ? -24.395 16.435 33.345 1.00 83.62 202 MET A C 1
ATOM 1638 O O . MET A 1 202 ? -25.019 15.877 34.251 1.00 83.62 202 MET A O 1
ATOM 1642 N N . GLY A 1 203 ? -23.299 17.171 33.559 1.00 83.19 203 GLY A N 1
ATOM 1643 C CA . GLY A 1 203 ? -22.702 17.458 34.867 1.00 83.19 203 GLY A CA 1
ATOM 1644 C C . GLY A 1 203 ? -23.529 18.406 35.741 1.00 83.19 203 GLY A C 1
ATOM 1645 O O . GLY A 1 203 ? -23.339 18.441 36.954 1.00 83.19 203 GLY A O 1
ATOM 1646 N N . GLY A 1 204 ? -24.502 19.114 35.154 1.00 81.50 204 GLY A N 1
ATOM 1647 C CA . GLY A 1 204 ? -25.392 20.031 35.869 1.00 81.50 204 GLY A CA 1
ATOM 1648 C C . GLY A 1 204 ? -24.833 21.445 36.056 1.00 81.50 204 GLY A C 1
ATOM 1649 O O . GLY A 1 204 ? -25.479 22.255 36.721 1.00 81.50 204 GLY A O 1
ATOM 1650 N N . ASP A 1 205 ? -23.696 21.769 35.433 1.00 77.81 205 ASP A N 1
ATOM 1651 C CA . ASP A 1 205 ? -23.016 23.072 35.540 1.00 77.81 205 ASP A CA 1
ATOM 1652 C C . ASP A 1 205 ? -23.877 24.245 35.035 1.00 77.81 205 ASP A C 1
ATOM 1654 O O . ASP A 1 205 ? -23.702 25.389 35.454 1.00 77.81 205 ASP A O 1
ATOM 1658 N N . LEU A 1 206 ? -24.840 23.962 34.150 1.00 79.25 206 LEU A N 1
ATOM 1659 C CA . LEU A 1 206 ? -25.786 24.933 33.584 1.00 79.25 206 LEU A CA 1
ATOM 1660 C C . LEU A 1 206 ? -27.221 24.789 34.128 1.00 79.25 206 LEU A C 1
ATOM 1662 O O . LEU A 1 206 ? -28.152 25.387 33.589 1.00 79.25 206 LEU A O 1
ATOM 1666 N N . GLY A 1 207 ? -27.410 24.007 35.195 1.00 85.12 207 GLY A N 1
ATOM 1667 C CA . GLY A 1 207 ? -28.704 23.776 35.839 1.00 85.12 207 GLY A CA 1
ATOM 1668 C C . GLY A 1 207 ? -29.245 22.353 35.674 1.00 85.12 207 GLY A C 1
ATOM 1669 O O . GLY A 1 207 ? -28.678 21.501 34.991 1.00 85.12 207 GLY A O 1
ATOM 1670 N N . ALA A 1 208 ? -30.368 22.075 36.342 1.00 85.06 208 ALA A N 1
ATOM 1671 C CA . ALA A 1 208 ? -30.954 20.740 36.373 1.00 85.06 208 ALA A CA 1
ATOM 1672 C C . ALA A 1 208 ? -31.651 20.384 35.049 1.00 85.06 208 ALA A C 1
ATOM 1674 O O . ALA A 1 208 ? -32.598 21.046 34.625 1.00 85.06 208 ALA A O 1
ATOM 1675 N N . LEU A 1 209 ? -31.220 19.285 34.432 1.00 88.19 209 LEU A N 1
ATOM 1676 C CA . LEU A 1 209 ? -31.858 18.720 33.245 1.00 88.19 209 LEU A CA 1
ATOM 1677 C C . LEU A 1 209 ? -33.041 17.818 33.611 1.00 88.19 209 LEU A C 1
ATOM 1679 O O . LEU A 1 209 ? -32.944 16.975 34.508 1.00 88.19 209 LEU A O 1
ATOM 1683 N N . SER A 1 210 ? -34.126 17.918 32.840 1.00 90.12 210 SER A N 1
ATOM 1684 C CA . SER A 1 210 ? -35.216 16.938 32.877 1.00 90.12 210 SER A CA 1
ATOM 1685 C C . SER A 1 210 ? -34.747 15.555 32.404 1.00 90.12 210 SER A C 1
ATOM 1687 O O . SER A 1 210 ? -33.787 15.432 31.639 1.00 90.12 210 SER A O 1
ATOM 1689 N N . ALA A 1 211 ? -35.460 14.499 32.807 1.00 86.75 211 ALA A N 1
ATOM 1690 C CA . ALA A 1 211 ? -35.141 13.124 32.407 1.00 86.75 211 ALA A CA 1
ATOM 1691 C C . ALA A 1 211 ? -35.071 12.955 30.876 1.00 86.75 211 ALA A C 1
ATOM 1693 O O . ALA A 1 211 ? -34.137 12.346 30.362 1.00 86.75 211 ALA A O 1
ATOM 1694 N N . LYS A 1 212 ? -36.003 13.578 30.144 1.00 84.12 212 LYS A N 1
ATOM 1695 C CA . LYS A 1 212 ? -36.058 13.512 28.678 1.00 84.12 212 LYS A CA 1
ATOM 1696 C C . LYS A 1 212 ? -34.899 14.257 28.004 1.00 84.12 212 LYS A C 1
ATOM 1698 O O . LYS A 1 212 ? -34.398 13.818 26.977 1.00 84.12 212 LYS A O 1
ATOM 1703 N N . GLN A 1 213 ? -34.434 15.366 28.589 1.00 88.06 213 GLN A N 1
ATOM 1704 C CA . GLN A 1 213 ? -33.243 16.071 28.096 1.00 88.06 213 GLN A CA 1
ATOM 1705 C C . GLN A 1 213 ? -31.975 15.237 28.287 1.00 88.06 213 GLN A C 1
ATOM 1707 O O . GLN A 1 213 ? -31.158 15.177 27.373 1.00 88.06 213 GLN A O 1
ATOM 1712 N N . LYS A 1 214 ? -31.831 14.555 29.432 1.00 85.44 214 LYS A N 1
ATOM 1713 C CA . LYS A 1 214 ? -30.706 13.634 29.672 1.00 85.44 214 LYS A CA 1
ATOM 1714 C C . LYS A 1 214 ? -30.681 12.488 28.660 1.00 85.44 214 LYS A C 1
ATOM 1716 O O . LYS A 1 214 ? -29.612 12.121 28.187 1.00 85.44 214 LYS A O 1
ATOM 1721 N N . GLU A 1 215 ? -31.846 11.959 28.293 1.00 81.44 215 GLU A N 1
ATOM 1722 C CA . GLU A 1 215 ? -31.964 10.912 27.272 1.00 81.44 215 GLU A CA 1
ATOM 1723 C C . GLU A 1 215 ? -31.487 11.396 25.891 1.00 81.44 215 GLU A C 1
ATOM 1725 O O . GLU A 1 215 ? -30.638 10.752 25.274 1.00 81.44 215 GLU A O 1
ATOM 1730 N N . TYR A 1 216 ? -31.940 12.572 25.438 1.00 84.12 216 TYR A N 1
ATOM 1731 C CA . TYR A 1 216 ? -31.476 13.155 24.171 1.00 84.12 216 TYR A CA 1
ATOM 1732 C C . TYR A 1 216 ? -29.978 13.470 24.172 1.00 84.12 216 TYR A C 1
ATOM 1734 O O . TYR A 1 216 ? -29.290 13.212 23.185 1.00 84.12 216 TYR A O 1
ATOM 1742 N N . LEU A 1 217 ? -29.455 13.993 25.279 1.00 86.81 217 LEU A N 1
ATOM 1743 C CA . LEU A 1 217 ? -28.028 14.263 25.438 1.00 86.81 217 LEU A CA 1
ATOM 1744 C C . LEU A 1 217 ? -27.199 12.973 25.392 1.00 86.81 217 LEU A C 1
ATOM 1746 O O . LEU A 1 217 ? -26.177 12.926 24.708 1.00 86.81 217 LEU A O 1
ATOM 1750 N N . ALA A 1 218 ? -27.674 11.890 26.009 1.00 79.81 218 ALA A N 1
ATOM 1751 C CA . ALA A 1 218 ? -27.028 10.583 25.920 1.00 79.81 218 ALA A CA 1
ATOM 1752 C C . ALA A 1 218 ? -27.033 10.002 24.491 1.00 79.81 218 ALA A C 1
ATOM 1754 O O . ALA A 1 218 ? -26.078 9.324 24.104 1.00 79.81 218 ALA A O 1
ATOM 1755 N N . GLU A 1 219 ? -28.079 10.240 23.694 1.00 79.38 219 GLU A N 1
ATOM 1756 C CA . GLU A 1 219 ? -28.105 9.878 22.264 1.00 79.38 219 GLU A CA 1
ATOM 1757 C C . GLU A 1 219 ? -27.106 10.714 21.445 1.00 79.38 219 GLU A C 1
ATOM 1759 O O . GLU A 1 219 ? -26.309 10.152 20.690 1.00 79.38 219 GLU A O 1
ATOM 1764 N N . ILE A 1 220 ? -27.060 12.039 21.646 1.00 83.69 220 ILE A N 1
ATOM 1765 C CA . ILE A 1 220 ? -26.084 12.927 20.983 1.00 83.69 220 ILE A CA 1
ATOM 1766 C C . ILE A 1 220 ? -24.649 12.510 21.327 1.00 83.69 220 ILE A C 1
ATOM 1768 O O . ILE A 1 220 ? -23.800 12.440 20.438 1.00 83.69 220 ILE A O 1
ATOM 1772 N N . TYR A 1 221 ? -24.383 12.184 22.597 1.00 81.44 221 TYR A N 1
ATOM 1773 C CA . TYR A 1 221 ? -23.065 11.735 23.053 1.00 81.44 221 TYR A CA 1
ATOM 1774 C C . TYR A 1 221 ? -22.631 10.468 22.317 1.00 81.44 221 TYR A C 1
ATOM 1776 O O . TYR A 1 221 ? -21.540 10.406 21.749 1.00 81.44 221 TYR A O 1
ATOM 1784 N N . ARG A 1 222 ? -23.516 9.462 22.275 1.00 77.00 222 ARG A N 1
ATOM 1785 C CA . ARG A 1 222 ? -23.261 8.194 21.583 1.00 77.00 222 ARG A CA 1
ATOM 1786 C C . ARG A 1 222 ? -23.040 8.399 20.085 1.00 77.00 222 ARG A C 1
ATOM 1788 O O . ARG A 1 222 ? -22.120 7.802 19.527 1.00 77.00 222 ARG A O 1
ATOM 1795 N N . GLY A 1 223 ? -23.833 9.260 19.444 1.00 77.38 223 GLY A N 1
ATOM 1796 C CA . GLY A 1 223 ? -23.672 9.609 18.031 1.00 77.38 223 GLY A CA 1
ATOM 1797 C C . GLY A 1 223 ? -22.334 10.293 17.731 1.00 77.38 223 GLY A C 1
ATOM 1798 O O . GLY A 1 223 ? -21.640 9.898 16.794 1.00 77.38 223 GLY A O 1
ATOM 1799 N N . SER A 1 224 ? -21.941 11.267 18.556 1.00 82.25 224 SER A N 1
ATOM 1800 C CA . SER A 1 224 ? -20.668 11.990 18.431 1.00 82.25 224 SER A CA 1
ATOM 1801 C C . SER A 1 224 ? -19.463 11.066 18.632 1.00 82.25 224 SER A C 1
ATOM 1803 O O . SER A 1 224 ? -18.548 11.046 17.805 1.00 82.25 224 SER A O 1
ATOM 1805 N N . LYS A 1 225 ? -19.497 10.215 19.669 1.00 79.06 225 LYS A N 1
ATOM 1806 C CA . LYS A 1 225 ? -18.453 9.210 19.918 1.00 79.06 225 LYS A CA 1
ATOM 1807 C C . LYS A 1 225 ? -18.287 8.263 18.727 1.00 79.06 225 LYS A C 1
ATOM 1809 O O . LYS A 1 225 ? -17.170 8.079 18.251 1.00 79.06 225 LYS A O 1
ATOM 1814 N N . ARG A 1 226 ? -1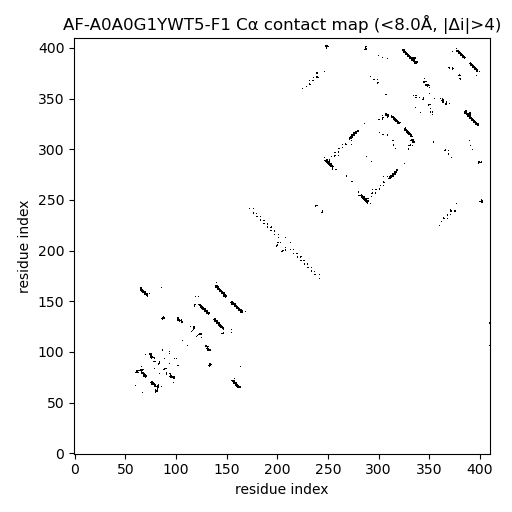9.396 7.746 18.182 1.00 75.75 226 ARG A N 1
ATOM 1815 C CA . ARG A 1 226 ? -19.363 6.890 16.985 1.00 75.75 226 ARG A CA 1
ATOM 1816 C C . ARG A 1 226 ? -18.743 7.610 15.784 1.00 75.75 226 ARG A C 1
ATOM 1818 O O . ARG A 1 226 ? -17.998 7.003 15.019 1.00 75.75 226 ARG A O 1
ATOM 1825 N N . MET A 1 227 ? -19.051 8.891 15.590 1.00 81.25 227 MET A N 1
ATOM 1826 C CA . MET A 1 227 ? -18.472 9.658 14.487 1.00 81.25 227 MET A CA 1
ATOM 1827 C C . MET A 1 227 ? -16.955 9.808 14.645 1.00 81.25 227 MET A C 1
ATOM 1829 O O . MET A 1 227 ? -16.233 9.643 13.665 1.00 81.25 227 MET A O 1
ATOM 1833 N N . GLY A 1 228 ? -16.472 10.033 15.870 1.00 80.50 228 GLY A N 1
ATOM 1834 C CA . GLY A 1 228 ? -15.040 10.047 16.177 1.00 80.50 228 GLY A CA 1
ATOM 1835 C C . GLY A 1 228 ? -14.360 8.721 15.826 1.00 80.50 228 GLY A C 1
ATOM 1836 O O . GLY A 1 228 ? -13.375 8.711 15.093 1.00 80.50 228 GLY A O 1
ATOM 1837 N N . GLU A 1 229 ? -14.950 7.601 16.250 1.00 78.00 229 GLU A N 1
ATOM 1838 C CA . GLU A 1 229 ? -14.456 6.252 15.934 1.00 78.00 229 GLU A CA 1
ATOM 1839 C C . GLU A 1 229 ? -14.398 5.991 14.418 1.00 78.00 229 GLU A C 1
ATOM 1841 O O . GLU A 1 229 ? -13.446 5.388 13.920 1.00 78.00 229 GLU A O 1
ATOM 1846 N N . LEU A 1 230 ? -15.388 6.472 13.658 1.00 78.00 230 LEU A N 1
ATOM 1847 C CA . LEU A 1 230 ? -15.418 6.328 12.201 1.00 78.00 230 LEU A CA 1
ATOM 1848 C C . LEU A 1 230 ? -14.338 7.171 11.513 1.00 78.00 230 LEU A C 1
ATOM 1850 O O . LEU A 1 230 ? -13.701 6.695 10.572 1.00 78.00 230 LEU A O 1
ATOM 1854 N N . VAL A 1 231 ? -14.109 8.396 11.987 1.00 82.44 231 VAL A N 1
ATOM 1855 C CA . VAL A 1 231 ? -13.035 9.269 11.493 1.00 82.44 231 VAL A CA 1
ATOM 1856 C C . VAL A 1 231 ? -11.667 8.640 11.758 1.00 82.44 231 VAL A C 1
ATOM 1858 O O . VAL A 1 231 ? -10.837 8.569 10.851 1.00 82.44 231 VAL A O 1
ATOM 1861 N N . ASP A 1 232 ? -11.445 8.115 12.963 1.00 80.62 232 ASP A N 1
ATOM 1862 C CA . ASP A 1 232 ? -10.188 7.454 13.322 1.00 80.62 232 ASP A CA 1
ATOM 1863 C C . ASP A 1 232 ? -9.961 6.171 12.500 1.00 80.62 232 ASP A C 1
ATOM 1865 O O . ASP A 1 232 ? -8.848 5.914 12.024 1.00 80.62 232 ASP A O 1
ATOM 1869 N N . ALA A 1 233 ? -11.018 5.393 12.252 1.00 76.75 233 ALA A N 1
ATOM 1870 C CA . ALA A 1 233 ? -10.957 4.217 11.389 1.00 76.75 233 ALA A CA 1
ATOM 1871 C C . ALA A 1 233 ? -10.616 4.590 9.935 1.00 76.75 233 ALA A C 1
ATOM 1873 O O . ALA A 1 233 ? -9.743 3.965 9.330 1.00 76.75 233 ALA A O 1
ATOM 1874 N N . LEU A 1 234 ? -11.247 5.633 9.383 1.00 79.06 234 LEU A N 1
ATOM 1875 C CA . LEU A 1 234 ? -10.976 6.115 8.025 1.00 79.06 234 LEU A CA 1
ATOM 1876 C C . LEU A 1 234 ? -9.532 6.621 7.872 1.00 79.06 234 LEU A C 1
ATOM 1878 O O . LEU A 1 234 ? -8.862 6.289 6.892 1.00 79.06 234 L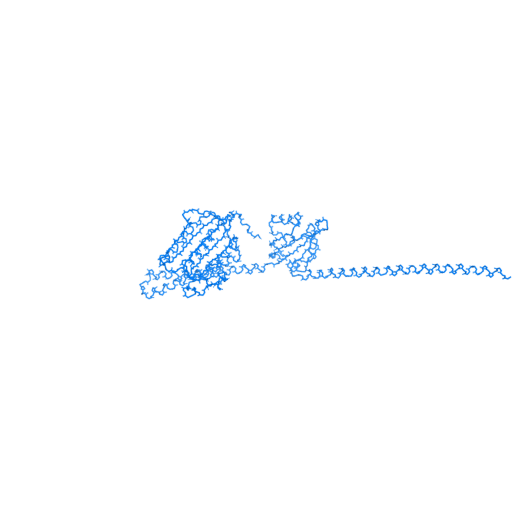EU A O 1
ATOM 1882 N N . LEU A 1 235 ? -9.030 7.368 8.861 1.00 79.81 235 LEU A N 1
ATOM 1883 C CA . LEU A 1 235 ? -7.626 7.784 8.923 1.00 79.81 235 LEU A CA 1
ATOM 1884 C C . LEU A 1 235 ? -6.674 6.595 8.899 1.00 79.81 235 LEU A C 1
ATOM 1886 O O . LEU A 1 235 ? -5.667 6.620 8.192 1.00 79.81 235 LEU A O 1
ATOM 1890 N N . SER A 1 236 ? -6.983 5.574 9.696 1.00 78.44 236 SER A N 1
ATOM 1891 C CA . SER A 1 236 ? -6.158 4.373 9.812 1.00 78.44 236 SER A CA 1
ATOM 1892 C C . SER A 1 236 ? -6.071 3.665 8.464 1.00 78.44 236 SER A C 1
ATOM 1894 O O . SER A 1 236 ? -4.969 3.420 7.984 1.00 78.44 236 SER A O 1
ATOM 1896 N N . VAL A 1 237 ? -7.212 3.454 7.799 1.00 79.62 237 VAL A N 1
ATOM 1897 C CA . VAL A 1 237 ? -7.274 2.898 6.439 1.00 79.62 237 VAL A CA 1
ATOM 1898 C C . VAL A 1 237 ? -6.420 3.706 5.46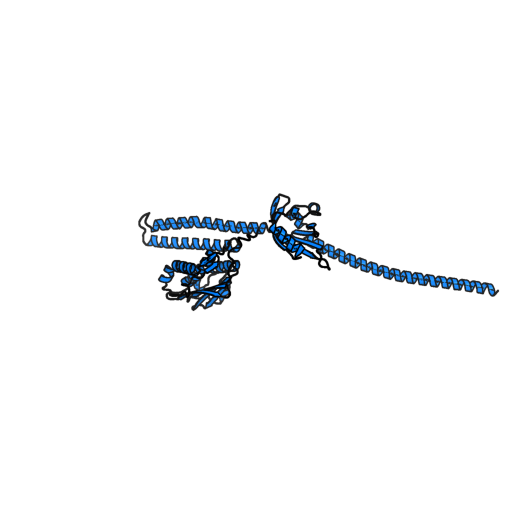4 1.00 79.62 237 VAL A C 1
ATOM 1900 O O . VAL A 1 237 ? -5.562 3.140 4.793 1.00 79.62 237 VAL A O 1
ATOM 1903 N N . SER A 1 238 ? -6.600 5.027 5.426 1.00 78.69 238 SER A N 1
ATOM 1904 C CA . SER A 1 238 ? -5.861 5.887 4.499 1.00 78.69 238 SER A CA 1
ATOM 1905 C C . SER A 1 238 ? -4.352 5.839 4.728 1.00 78.69 238 SER A C 1
ATOM 1907 O O . SER A 1 238 ? -3.595 5.812 3.762 1.00 78.69 238 SER A O 1
ATOM 1909 N N . ARG A 1 239 ? -3.893 5.826 5.986 1.00 78.81 239 ARG A N 1
ATOM 1910 C CA . ARG A 1 239 ? -2.457 5.753 6.297 1.00 78.81 239 ARG A CA 1
ATOM 1911 C C . ARG A 1 239 ? -1.842 4.426 5.868 1.00 78.81 239 ARG A C 1
ATOM 1913 O O . ARG A 1 239 ? -0.703 4.423 5.405 1.00 78.81 239 ARG A O 1
ATOM 1920 N N . ILE A 1 240 ? -2.591 3.332 6.012 1.00 80.56 240 ILE A N 1
ATOM 1921 C CA . ILE A 1 240 ? -2.156 1.990 5.610 1.00 80.56 240 ILE A CA 1
ATOM 1922 C C . ILE A 1 240 ? -2.053 1.894 4.084 1.00 80.56 240 ILE A C 1
ATOM 1924 O O . ILE A 1 240 ? -1.012 1.491 3.578 1.00 80.56 240 ILE A O 1
ATOM 1928 N N . GLU A 1 241 ? -3.079 2.326 3.344 1.00 75.25 241 GLU A N 1
ATOM 1929 C CA . GLU A 1 241 ? -3.078 2.265 1.870 1.00 75.25 241 GLU A CA 1
ATOM 1930 C C . GLU A 1 241 ? -1.971 3.106 1.231 1.00 75.25 241 GLU A C 1
ATOM 1932 O O . GLU A 1 241 ? -1.454 2.756 0.176 1.00 75.25 241 GLU A O 1
ATOM 1937 N N . LEU A 1 242 ? -1.593 4.205 1.882 1.00 73.06 242 LEU A N 1
ATOM 1938 C CA . LEU A 1 242 ? -0.544 5.108 1.412 1.00 73.06 242 LEU A CA 1
ATOM 1939 C C . LEU A 1 242 ? 0.854 4.704 1.909 1.00 73.06 242 LEU A C 1
ATOM 1941 O O . LEU A 1 242 ? 1.813 5.433 1.677 1.00 73.06 242 LEU A O 1
ATOM 1945 N N . GLY A 1 243 ? 0.978 3.587 2.640 1.00 72.56 243 GLY A N 1
ATOM 1946 C CA . GLY A 1 243 ? 2.253 3.102 3.182 1.00 72.56 243 GLY A CA 1
ATOM 1947 C C . GLY A 1 243 ? 2.885 4.014 4.243 1.00 72.56 243 GLY A C 1
ATOM 1948 O O . GLY A 1 243 ? 4.026 3.807 4.643 1.00 72.56 243 GLY A O 1
ATOM 1949 N N . THR A 1 244 ? 2.157 5.024 4.726 1.00 71.25 244 THR A N 1
ATOM 1950 C CA . THR A 1 244 ? 2.640 5.983 5.742 1.00 71.25 244 THR A CA 1
ATOM 1951 C C . THR A 1 244 ? 2.497 5.457 7.171 1.00 71.25 244 THR A C 1
ATOM 1953 O O . THR A 1 244 ? 2.969 6.083 8.122 1.00 71.25 244 THR A O 1
ATOM 1956 N N . PHE A 1 245 ? 1.854 4.301 7.345 1.00 74.81 245 PHE A N 1
ATOM 1957 C CA . PHE A 1 245 ? 1.780 3.598 8.620 1.00 74.81 245 PHE A CA 1
ATOM 1958 C C . PHE A 1 245 ? 3.107 2.874 8.905 1.00 74.81 245 PHE A C 1
ATOM 1960 O O . PHE A 1 245 ? 3.238 1.672 8.687 1.00 74.81 245 PHE A O 1
ATOM 1967 N N . ALA A 1 246 ? 4.112 3.621 9.370 1.00 72.38 246 ALA A N 1
ATOM 1968 C CA . ALA A 1 246 ? 5.411 3.065 9.739 1.00 72.38 246 ALA A CA 1
ATOM 1969 C C . ALA A 1 246 ? 5.272 2.151 10.968 1.00 72.38 246 ALA A C 1
ATOM 1971 O O . ALA A 1 246 ? 4.973 2.625 12.068 1.00 72.38 246 ALA A O 1
ATOM 1972 N N . LEU A 1 247 ? 5.461 0.846 10.756 1.00 79.88 247 LEU A N 1
ATOM 1973 C CA . LEU A 1 247 ? 5.484 -0.164 11.811 1.00 79.88 247 LEU A CA 1
ATOM 1974 C C . LEU A 1 247 ? 6.862 -0.188 12.469 1.00 79.88 247 LEU A C 1
ATOM 1976 O O . LEU A 1 247 ? 7.874 -0.384 11.796 1.00 79.88 247 LEU A O 1
ATOM 1980 N N . GLU A 1 248 ? 6.891 -0.030 13.786 1.00 82.50 248 GLU A N 1
ATOM 1981 C CA . GLU A 1 248 ? 8.117 -0.076 14.579 1.00 82.50 248 GLU A CA 1
ATOM 1982 C C . GLU A 1 248 ? 8.067 -1.287 15.507 1.00 82.50 248 GLU A C 1
ATOM 1984 O O . GLU A 1 248 ? 7.373 -1.297 16.523 1.00 82.50 248 GLU A O 1
ATOM 1989 N N . ALA A 1 249 ? 8.792 -2.345 15.135 1.00 84.12 249 ALA A N 1
ATOM 1990 C CA . ALA A 1 249 ? 8.848 -3.565 15.928 1.00 84.12 249 ALA A CA 1
ATOM 1991 C C . ALA A 1 249 ? 9.628 -3.330 17.228 1.00 84.12 249 ALA A C 1
ATOM 1993 O O . ALA A 1 249 ? 10.830 -3.049 17.199 1.00 84.12 249 ALA A O 1
ATOM 1994 N N . GLN A 1 250 ? 8.958 -3.528 18.360 1.00 88.69 250 GLN A N 1
ATOM 1995 C CA . GLN A 1 250 ? 9.569 -3.535 19.686 1.00 88.69 250 GLN A CA 1
ATOM 1996 C C . GLN A 1 250 ? 9.161 -4.803 20.441 1.00 88.69 250 GLN A C 1
ATOM 1998 O O . GLN A 1 250 ? 8.161 -5.438 20.119 1.00 88.69 250 GLN A O 1
ATOM 2003 N N . GLU A 1 251 ? 9.939 -5.194 21.445 1.00 89.75 251 GLU A N 1
ATOM 2004 C CA . GLU A 1 251 ? 9.553 -6.298 22.326 1.00 89.75 251 GLU A CA 1
ATOM 2005 C C . GLU A 1 251 ? 8.329 -5.880 23.155 1.00 89.75 251 GLU A C 1
ATOM 2007 O O . GLU A 1 251 ? 8.415 -4.975 23.988 1.00 89.75 251 GLU A O 1
ATOM 2012 N N . VAL A 1 252 ? 7.189 -6.528 22.909 1.00 89.56 252 VAL A N 1
ATOM 2013 C CA . VAL A 1 252 ? 5.925 -6.297 23.622 1.00 89.56 252 VAL A CA 1
ATOM 2014 C C . VAL A 1 252 ? 5.440 -7.566 24.300 1.00 89.56 252 VAL A C 1
ATOM 2016 O O . VAL A 1 252 ? 5.631 -8.658 23.771 1.00 89.56 252 VAL A O 1
ATOM 2019 N N . ASP A 1 253 ? 4.776 -7.418 25.447 1.00 91.12 253 ASP A N 1
ATOM 2020 C CA . ASP A 1 253 ? 4.000 -8.499 26.053 1.00 91.12 253 ASP A CA 1
ATOM 2021 C C . ASP A 1 253 ? 2.559 -8.454 25.531 1.00 91.12 253 ASP A C 1
ATOM 2023 O O . ASP A 1 253 ? 1.770 -7.567 25.867 1.00 91.12 253 ASP A O 1
ATOM 2027 N N . LEU A 1 254 ? 2.219 -9.411 24.672 1.00 90.44 254 LEU A N 1
ATOM 2028 C CA . LEU A 1 254 ? 0.899 -9.482 24.048 1.00 90.44 254 LEU A CA 1
ATOM 2029 C C . LEU A 1 254 ? -0.204 -9.814 25.052 1.00 90.44 254 LEU A C 1
ATOM 2031 O O . LEU A 1 254 ? -1.354 -9.415 24.856 1.00 90.44 254 LEU A O 1
ATOM 2035 N N . CYS A 1 255 ? 0.135 -10.521 26.131 1.00 90.62 255 CYS A N 1
ATOM 2036 C CA . CYS A 1 255 ? -0.825 -10.878 27.162 1.00 90.62 255 CYS A CA 1
ATOM 2037 C C . CYS A 1 255 ? -1.267 -9.647 27.954 1.00 90.62 255 CYS A C 1
ATOM 2039 O O . CYS A 1 255 ? -2.446 -9.539 28.288 1.00 90.62 255 CYS A O 1
ATOM 2041 N N . ASP A 1 256 ? -0.366 -8.695 28.198 1.00 90.88 256 ASP A N 1
ATOM 2042 C CA . ASP A 1 256 ? -0.705 -7.437 28.869 1.00 90.88 256 ASP A CA 1
ATOM 2043 C C . ASP A 1 256 ? -1.602 -6.557 27.994 1.00 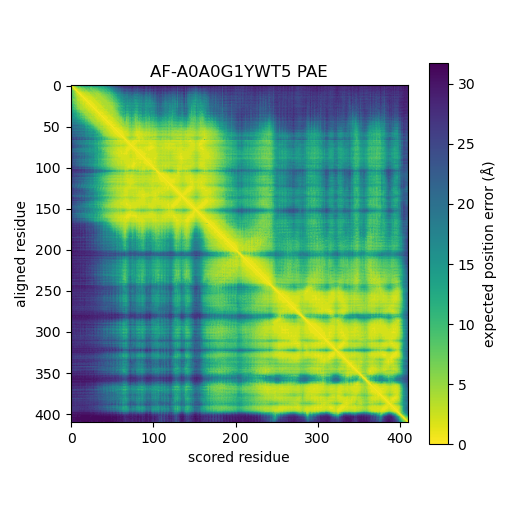90.88 256 ASP A C 1
ATOM 2045 O O . ASP A 1 256 ? -2.643 -6.093 28.459 1.00 90.88 256 ASP A O 1
ATOM 2049 N N . ILE A 1 257 ? -1.293 -6.438 26.697 1.00 91.94 257 ILE A N 1
ATOM 2050 C CA . ILE A 1 257 ? -2.163 -5.728 25.744 1.00 91.94 257 ILE A CA 1
ATOM 2051 C C . ILE A 1 257 ? -3.549 -6.389 25.682 1.00 91.94 257 ILE A C 1
ATOM 2053 O O . ILE A 1 257 ? -4.567 -5.698 25.688 1.00 91.94 257 ILE A O 1
ATOM 2057 N N . GLY A 1 258 ? -3.607 -7.724 25.651 1.00 92.06 258 GLY A N 1
ATOM 2058 C CA . GLY A 1 258 ? -4.866 -8.470 25.673 1.00 92.06 258 GLY A CA 1
ATOM 2059 C C . GLY A 1 258 ? -5.690 -8.210 26.937 1.00 92.06 258 GLY A C 1
ATOM 2060 O O . GLY A 1 258 ? -6.894 -7.980 26.840 1.00 92.06 258 GLY A O 1
ATOM 2061 N N . LYS A 1 259 ? -5.050 -8.188 28.115 1.00 91.06 259 LYS A N 1
ATOM 2062 C CA . LYS A 1 259 ? -5.708 -7.855 29.392 1.00 91.06 259 LYS A CA 1
ATOM 2063 C C . LYS A 1 259 ? -6.260 -6.434 29.387 1.00 91.06 259 LYS A C 1
ATOM 2065 O O . LYS A 1 259 ? -7.384 -6.234 29.836 1.00 91.06 259 LYS A O 1
ATOM 2070 N N . ASP A 1 260 ? -5.504 -5.467 28.875 1.00 92.56 260 ASP A N 1
ATOM 2071 C CA . ASP A 1 260 ? -5.956 -4.077 28.800 1.00 92.56 260 ASP A CA 1
ATOM 2072 C C . ASP A 1 260 ? -7.165 -3.922 27.871 1.00 92.56 260 ASP A C 1
ATOM 2074 O O . ASP A 1 260 ? -8.151 -3.298 28.250 1.00 92.56 260 ASP A O 1
ATOM 2078 N N . VAL A 1 261 ? -7.155 -4.578 26.707 1.00 93.62 261 VAL A N 1
ATOM 2079 C CA . VAL A 1 261 ? -8.319 -4.591 25.803 1.00 93.62 261 VAL A CA 1
ATOM 2080 C C . VAL A 1 261 ? -9.541 -5.245 26.461 1.00 93.62 261 VAL A C 1
ATOM 2082 O O . VAL A 1 261 ? -10.660 -4.765 26.303 1.00 93.62 261 VAL A O 1
ATOM 2085 N N . LEU A 1 262 ? -9.358 -6.327 27.222 1.00 92.69 262 LEU A N 1
ATOM 2086 C CA . LEU A 1 262 ? -10.463 -6.966 27.946 1.00 92.69 262 LEU A CA 1
ATOM 2087 C C . LEU A 1 262 ? -11.023 -6.077 29.065 1.00 92.69 262 LEU A C 1
ATOM 2089 O O . LEU A 1 262 ? -12.233 -6.083 29.274 1.00 92.69 262 LEU A O 1
ATOM 2093 N N . ARG A 1 263 ? -10.179 -5.290 29.749 1.00 92.75 263 ARG A N 1
ATOM 2094 C CA . ARG A 1 263 ? -10.628 -4.289 30.734 1.00 92.75 263 ARG A CA 1
ATOM 2095 C C . ARG A 1 263 ? -11.462 -3.193 30.079 1.00 92.75 263 ARG A C 1
ATOM 2097 O O . ARG A 1 263 ? -12.502 -2.833 30.621 1.00 92.75 263 ARG A O 1
ATOM 2104 N N . ASP A 1 264 ? -11.050 -2.717 28.905 1.00 90.00 264 ASP A N 1
ATOM 2105 C CA . ASP A 1 264 ? -11.806 -1.714 28.144 1.00 90.00 264 ASP A CA 1
ATOM 2106 C C . ASP A 1 264 ? -13.208 -2.221 27.747 1.00 90.00 264 ASP A C 1
ATOM 2108 O O . ASP A 1 264 ? -14.144 -1.433 27.615 1.00 90.00 264 ASP A O 1
ATOM 2112 N N . LEU A 1 265 ? -13.367 -3.540 27.584 1.00 91.62 265 LEU A N 1
ATOM 2113 C CA . LEU A 1 265 ? -14.627 -4.199 27.221 1.00 91.62 265 LEU A CA 1
ATOM 2114 C C . LEU A 1 265 ? -15.425 -4.726 28.429 1.00 91.62 265 LEU A C 1
ATOM 2116 O O . LEU A 1 265 ? -16.518 -5.266 28.238 1.00 91.62 265 LEU A O 1
ATOM 2120 N N . ASP A 1 266 ? -14.927 -4.576 29.663 1.00 91.25 266 ASP A N 1
ATOM 2121 C CA . ASP A 1 266 ? -15.504 -5.227 30.850 1.00 91.25 266 ASP A CA 1
ATOM 2122 C C . ASP A 1 266 ? -16.971 -4.835 31.070 1.00 91.25 266 ASP A C 1
ATOM 2124 O O . ASP A 1 266 ? -17.818 -5.695 31.303 1.00 91.25 266 ASP A O 1
ATOM 2128 N N . GLN A 1 267 ? -17.324 -3.561 30.877 1.00 90.38 267 GLN A N 1
ATOM 2129 C CA . GLN A 1 267 ? -18.708 -3.106 31.034 1.00 90.38 267 GLN A CA 1
ATOM 2130 C C . GLN A 1 267 ? -19.685 -3.861 30.110 1.00 90.38 267 GLN A C 1
ATOM 2132 O O . GLN A 1 267 ? -20.773 -4.247 30.543 1.00 90.38 267 GLN A O 1
ATOM 2137 N N . GLU A 1 268 ? -19.305 -4.104 28.852 1.00 89.62 268 GLU A N 1
ATOM 2138 C CA . GLU A 1 268 ? -20.127 -4.851 27.890 1.00 89.62 268 GLU A CA 1
ATOM 2139 C C . GLU A 1 268 ? -20.162 -6.349 28.214 1.00 89.62 268 GLU A C 1
ATOM 2141 O O . GLU A 1 268 ? -21.223 -6.979 28.141 1.00 89.62 268 GLU A O 1
ATOM 2146 N N . ILE A 1 269 ? -19.018 -6.906 28.624 1.00 93.12 269 ILE A N 1
ATOM 2147 C CA . ILE A 1 269 ? -18.872 -8.301 29.053 1.00 93.12 269 ILE A CA 1
ATOM 2148 C C . ILE A 1 269 ? -19.801 -8.590 30.238 1.00 93.12 269 ILE A C 1
ATOM 2150 O O . ILE A 1 269 ? -20.559 -9.564 30.194 1.00 93.12 269 ILE A O 1
ATOM 2154 N N . GLN A 1 270 ? -19.810 -7.725 31.259 1.00 92.19 270 GLN A N 1
ATOM 2155 C CA . GLN A 1 270 ? -20.672 -7.867 32.434 1.00 92.19 270 GLN A CA 1
ATOM 2156 C C . GLN A 1 270 ? -22.150 -7.660 32.092 1.00 92.19 270 GLN A C 1
ATOM 2158 O O . GLN A 1 270 ? -22.996 -8.452 32.516 1.00 92.19 270 GLN A O 1
ATOM 2163 N N . ALA A 1 271 ? -22.480 -6.648 31.279 1.00 91.31 271 ALA A N 1
ATOM 2164 C CA . ALA A 1 271 ? -23.860 -6.386 30.860 1.00 91.31 271 ALA A CA 1
ATOM 2165 C C . ALA A 1 271 ? -24.485 -7.599 30.147 1.00 91.31 271 ALA A C 1
ATOM 2167 O O . ALA A 1 271 ? -25.646 -7.943 30.382 1.00 91.31 271 ALA A O 1
ATOM 2168 N N . LYS A 1 272 ? -23.692 -8.294 29.324 1.00 92.38 272 LYS A N 1
ATOM 2169 C CA . LYS A 1 272 ? -24.091 -9.520 28.625 1.00 92.38 272 LYS A CA 1
ATOM 2170 C C . LYS A 1 272 ? -23.792 -10.809 29.397 1.00 92.38 272 LYS A C 1
ATOM 2172 O O . LYS A 1 272 ? -24.129 -11.885 28.907 1.00 92.38 272 LYS A O 1
ATOM 2177 N N . LYS A 1 273 ? -23.202 -10.739 30.593 1.00 94.94 273 LYS A N 1
ATOM 2178 C CA . LYS A 1 273 ? -22.806 -11.905 31.405 1.00 94.94 273 LYS A CA 1
ATOM 2179 C C . LYS A 1 273 ? -21.996 -12.936 30.601 1.00 94.94 273 LYS A C 1
ATOM 2181 O O . LYS A 1 273 ? -22.288 -14.131 30.651 1.00 94.94 273 LYS A O 1
ATOM 2186 N N . LEU A 1 274 ? -21.038 -12.470 29.799 1.00 94.50 274 LEU A N 1
ATOM 2187 C CA . LEU A 1 274 ? -20.235 -13.348 28.946 1.00 94.50 274 LEU A CA 1
ATOM 2188 C C . LEU A 1 274 ? -19.192 -14.111 29.765 1.00 94.50 274 LEU A C 1
ATOM 2190 O O . LEU A 1 274 ? -18.580 -13.569 30.683 1.00 94.50 274 LEU A O 1
ATOM 2194 N N . SER A 1 275 ? -18.949 -15.364 29.390 1.00 94.56 275 SER A N 1
ATOM 2195 C CA . SER A 1 275 ? -17.835 -16.154 29.918 1.00 94.56 275 SER A CA 1
ATOM 2196 C C . SER A 1 275 ? -16.582 -15.907 29.082 1.00 94.56 275 SER A C 1
ATOM 2198 O O . SER A 1 275 ? -16.542 -16.295 27.914 1.00 94.56 275 SER A O 1
ATOM 2200 N N . ILE A 1 276 ? -15.555 -15.297 29.674 1.00 94.12 276 ILE A N 1
ATOM 2201 C CA . ILE A 1 276 ? -14.267 -15.059 29.011 1.00 94.12 276 ILE A CA 1
ATOM 2202 C C . ILE A 1 276 ? -13.271 -16.147 29.413 1.00 94.12 276 ILE A C 1
ATOM 2204 O O . ILE A 1 276 ? -13.075 -16.409 30.598 1.00 94.12 276 ILE A O 1
ATOM 2208 N N . SER A 1 277 ? -12.640 -16.787 28.429 1.00 92.00 277 SER A N 1
ATOM 2209 C CA . SER A 1 277 ? -11.575 -17.769 28.649 1.00 92.00 277 SER A CA 1
ATOM 2210 C C . SER A 1 277 ? -10.298 -17.329 27.946 1.00 92.00 277 SER A C 1
ATOM 2212 O O . SER A 1 277 ? -10.292 -17.118 26.737 1.00 92.00 277 SER A O 1
ATOM 2214 N N . CYS A 1 278 ? -9.198 -17.205 28.682 1.00 88.88 278 CYS A N 1
ATOM 2215 C CA . CYS A 1 278 ? -7.917 -16.798 28.106 1.00 88.88 278 CYS A CA 1
ATOM 2216 C C . CYS A 1 278 ? -6.810 -17.790 28.485 1.00 88.88 278 CYS A C 1
ATOM 2218 O O . CYS A 1 278 ? -6.007 -17.498 29.376 1.00 88.88 278 CYS A O 1
ATOM 2220 N N . PRO A 1 279 ? -6.776 -18.989 27.872 1.00 83.00 279 PRO A N 1
ATOM 2221 C CA . PRO A 1 279 ? -5.766 -19.990 28.188 1.00 83.00 279 PRO A CA 1
ATOM 2222 C C . PRO A 1 279 ? -4.356 -19.424 27.975 1.00 83.00 279 PRO A C 1
ATOM 2224 O O . PRO A 1 279 ? -4.031 -18.938 26.896 1.00 83.00 279 PRO A O 1
ATOM 2227 N N . GLY A 1 280 ? -3.517 -19.475 29.013 1.00 70.75 280 GLY A N 1
ATOM 2228 C CA . GLY A 1 280 ? -2.114 -19.063 28.926 1.00 70.75 280 GLY A CA 1
ATOM 2229 C C . GLY A 1 280 ? -1.842 -17.556 28.993 1.00 70.75 280 GLY A C 1
ATOM 2230 O O . GLY A 1 280 ? -0.674 -17.187 28.975 1.00 70.75 280 GLY A O 1
ATOM 2231 N N . ILE A 1 281 ? -2.858 -16.691 29.153 1.00 76.31 281 ILE A N 1
ATOM 2232 C CA . ILE A 1 281 ? -2.669 -15.223 29.256 1.00 76.31 281 ILE A CA 1
ATOM 2233 C C . ILE A 1 281 ? -1.914 -14.779 30.523 1.00 76.31 281 ILE A C 1
ATOM 2235 O O . ILE A 1 281 ? -1.502 -13.627 30.670 1.00 76.31 281 ILE A O 1
ATOM 2239 N N . GLU A 1 282 ? -1.775 -15.682 31.489 1.00 68.81 282 GLU A N 1
ATOM 2240 C CA . GLU A 1 282 ? -1.014 -15.451 32.716 1.00 68.81 282 GLU A CA 1
ATOM 2241 C C . GLU A 1 282 ? 0.499 -15.535 32.479 1.00 68.81 282 GLU A C 1
ATOM 2243 O O . GLU A 1 282 ? 1.266 -14.955 33.246 1.00 68.81 282 GLU A O 1
ATOM 2248 N N . ASN A 1 283 ? 0.930 -16.191 31.396 1.00 76.00 283 ASN A N 1
ATOM 2249 C CA . ASN A 1 283 ? 2.336 -16.316 31.037 1.00 76.0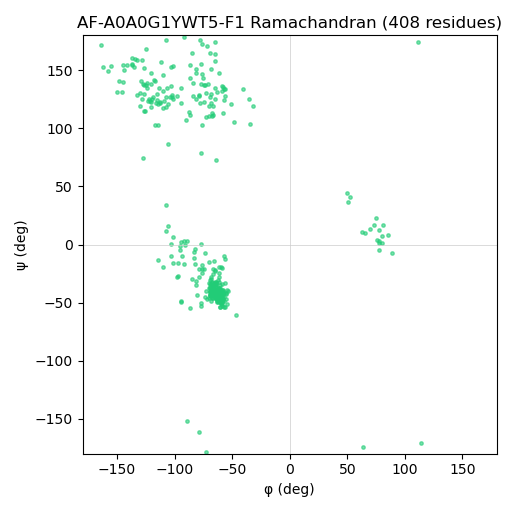0 283 ASN A CA 1
ATOM 2250 C C . ASN A 1 283 ? 2.730 -15.204 30.052 1.00 76.00 283 ASN A C 1
ATOM 2252 O O . ASN A 1 283 ? 2.151 -15.150 28.968 1.00 76.00 283 ASN A O 1
ATOM 2256 N N . PRO A 1 284 ? 3.729 -14.359 30.375 1.00 78.56 284 PRO A N 1
ATOM 2257 C CA . PRO A 1 284 ? 4.216 -13.305 29.488 1.00 78.56 284 PRO A CA 1
ATOM 2258 C C . PRO A 1 284 ? 4.543 -13.824 28.087 1.00 78.56 284 PRO A C 1
ATOM 2260 O O . PRO A 1 284 ? 5.419 -14.681 27.929 1.00 78.56 284 PRO A O 1
ATOM 2263 N N . MET A 1 285 ? 3.889 -13.277 27.061 1.00 84.50 285 MET A N 1
ATOM 2264 C CA . MET A 1 285 ? 4.185 -13.613 25.668 1.00 84.50 285 MET A CA 1
ATOM 2265 C C . MET A 1 285 ? 4.931 -12.458 25.015 1.00 84.50 285 MET A C 1
ATOM 2267 O O . MET A 1 285 ? 4.338 -11.580 24.387 1.00 84.50 285 MET A O 1
ATOM 2271 N N . ARG A 1 286 ? 6.259 -12.481 25.173 1.00 87.31 286 ARG A N 1
ATOM 2272 C CA . ARG A 1 286 ? 7.153 -11.487 24.575 1.00 87.31 286 ARG A CA 1
ATOM 2273 C C . ARG A 1 286 ? 7.376 -11.767 23.098 1.00 87.31 286 ARG A C 1
ATOM 2275 O O . ARG A 1 286 ? 7.838 -12.849 22.726 1.00 87.31 286 ARG A O 1
ATOM 2282 N N . PHE A 1 287 ? 7.044 -10.790 22.267 1.00 88.00 287 PHE A N 1
ATOM 2283 C CA . PHE A 1 287 ? 7.172 -10.891 20.824 1.00 88.00 287 PHE A CA 1
ATOM 2284 C C . PHE A 1 287 ? 7.561 -9.536 20.228 1.00 88.00 287 PHE A C 1
ATOM 2286 O O . PHE A 1 287 ? 7.064 -8.496 20.657 1.00 88.00 287 PHE A O 1
ATOM 2293 N N . ALA A 1 288 ? 8.450 -9.545 19.235 1.00 88.56 288 ALA A N 1
ATOM 2294 C CA . ALA A 1 288 ? 8.859 -8.341 18.521 1.00 88.56 288 ALA A CA 1
ATOM 2295 C C . ALA A 1 288 ? 7.757 -7.918 17.537 1.00 88.56 288 ALA A C 1
ATOM 2297 O O . ALA A 1 288 ? 7.599 -8.531 16.477 1.00 88.56 288 ALA A O 1
ATOM 2298 N N . LEU A 1 289 ? 6.986 -6.894 17.907 1.00 88.56 289 LEU A N 1
ATOM 2299 C CA . LEU A 1 289 ? 5.855 -6.379 17.139 1.00 88.56 289 LEU A CA 1
ATOM 2300 C C . LEU A 1 289 ? 5.577 -4.913 17.478 1.00 88.56 289 LEU A C 1
ATOM 2302 O O . LEU A 1 289 ? 5.857 -4.456 18.584 1.00 88.56 289 LEU A O 1
ATOM 2306 N N . ASP A 1 290 ? 4.992 -4.173 16.539 1.00 88.38 290 ASP A N 1
ATOM 2307 C CA . ASP A 1 290 ? 4.487 -2.834 16.837 1.00 88.38 290 ASP A CA 1
ATOM 2308 C C . ASP A 1 290 ? 3.322 -2.921 17.854 1.00 88.38 290 ASP A C 1
ATOM 2310 O O . ASP A 1 290 ? 2.332 -3.620 17.594 1.00 88.38 290 ASP A O 1
ATOM 2314 N N . PRO A 1 291 ? 3.380 -2.220 19.004 1.00 89.38 291 PRO A N 1
ATOM 2315 C CA . PRO A 1 291 ? 2.355 -2.314 20.046 1.00 89.38 291 PRO A CA 1
ATOM 2316 C C . PRO A 1 291 ? 0.999 -1.807 19.569 1.00 89.38 291 PRO A C 1
ATOM 2318 O O . PRO A 1 291 ? -0.043 -2.300 20.002 1.00 89.38 291 PRO A O 1
ATOM 2321 N N . ARG A 1 292 ? 0.999 -0.814 18.669 1.00 87.19 292 ARG A N 1
ATOM 2322 C CA . ARG A 1 292 ? -0.222 -0.239 18.100 1.00 87.19 292 ARG A CA 1
ATOM 2323 C C . ARG A 1 292 ? -0.885 -1.265 17.199 1.00 87.19 292 ARG A C 1
ATOM 2325 O O . ARG A 1 292 ? -2.091 -1.455 17.304 1.00 87.19 292 ARG A O 1
ATOM 2332 N N . LEU A 1 293 ? -0.106 -1.967 16.372 1.00 88.62 293 LEU A N 1
ATOM 2333 C CA . LEU A 1 293 ? -0.618 -3.064 15.549 1.00 88.62 293 LEU A CA 1
ATOM 2334 C C . LEU A 1 293 ? -1.201 -4.175 16.429 1.00 88.62 293 LEU A C 1
ATOM 2336 O O . LEU A 1 293 ? -2.345 -4.573 16.210 1.00 88.62 293 LEU A O 1
ATOM 2340 N N . ALA A 1 294 ? -0.466 -4.626 17.452 1.00 91.69 294 ALA A N 1
ATOM 2341 C CA . ALA A 1 294 ? -0.942 -5.655 18.379 1.00 91.69 294 ALA A CA 1
ATOM 2342 C C . ALA A 1 294 ? -2.278 -5.257 19.030 1.00 91.69 294 ALA A C 1
ATOM 2344 O O . ALA A 1 294 ? -3.240 -6.030 19.020 1.00 91.69 294 ALA A O 1
ATOM 2345 N N . ARG A 1 295 ? -2.364 -4.015 19.524 1.00 92.56 295 ARG A N 1
ATOM 2346 C CA . ARG A 1 295 ? -3.579 -3.477 20.141 1.00 92.56 295 ARG A CA 1
ATOM 2347 C C . ARG A 1 295 ? -4.735 -3.363 19.150 1.00 92.56 295 ARG A C 1
ATOM 2349 O O . ARG A 1 295 ? -5.845 -3.733 19.506 1.00 92.56 295 ARG A O 1
ATOM 2356 N N . ILE A 1 296 ? -4.503 -2.906 17.916 1.00 90.19 296 ILE A N 1
ATOM 2357 C CA . ILE A 1 296 ? -5.551 -2.799 16.883 1.00 90.19 296 ILE A CA 1
ATOM 2358 C C . ILE A 1 296 ? -6.120 -4.177 16.533 1.00 90.19 296 ILE A C 1
ATOM 2360 O O . ILE A 1 296 ? -7.342 -4.312 16.438 1.00 90.19 296 ILE A O 1
ATOM 2364 N N . ILE A 1 297 ? -5.267 -5.194 16.362 1.00 93.19 297 ILE A N 1
ATOM 2365 C CA . ILE A 1 297 ? -5.709 -6.566 16.070 1.00 93.19 297 ILE A CA 1
ATOM 2366 C C . ILE A 1 297 ? -6.581 -7.084 17.211 1.00 93.19 297 ILE A C 1
ATOM 2368 O O . ILE A 1 297 ? -7.724 -7.478 16.981 1.00 93.19 297 ILE A O 1
ATOM 2372 N N . LEU A 1 298 ? -6.071 -7.030 18.443 1.00 94.38 298 LEU A N 1
ATOM 2373 C CA . LEU A 1 298 ? -6.789 -7.529 19.613 1.00 94.38 298 LEU A CA 1
ATOM 2374 C C . LEU A 1 298 ? -8.097 -6.773 19.837 1.00 94.38 298 LEU A C 1
ATOM 2376 O O . LEU A 1 298 ? -9.132 -7.408 20.012 1.00 94.38 298 LEU A O 1
ATOM 2380 N N . GLN A 1 299 ? -8.082 -5.441 19.743 1.00 93.06 299 GLN A N 1
ATOM 2381 C CA . GLN A 1 299 ? -9.278 -4.616 19.891 1.00 93.06 299 GLN A CA 1
ATOM 2382 C C . GLN A 1 299 ? -10.351 -4.990 18.867 1.00 93.06 299 GLN A C 1
ATOM 2384 O O . GLN A 1 299 ? -11.503 -5.181 19.245 1.00 93.06 299 GLN A O 1
ATOM 2389 N N . ASN A 1 300 ? -10.008 -5.118 17.581 1.00 91.69 300 ASN A N 1
ATOM 2390 C CA . ASN A 1 300 ? -10.996 -5.412 16.539 1.00 91.69 300 ASN A CA 1
ATOM 2391 C C . ASN A 1 300 ? -11.572 -6.824 16.665 1.00 91.69 300 ASN A C 1
ATOM 2393 O O . ASN A 1 300 ? -12.779 -7.001 16.517 1.00 91.69 300 ASN A O 1
ATOM 2397 N N . LEU A 1 301 ? -10.738 -7.824 16.960 1.00 94.62 301 LEU A N 1
ATOM 2398 C CA . LEU A 1 301 ? -11.214 -9.200 17.096 1.00 94.62 301 LEU A CA 1
ATOM 2399 C C . LEU A 1 301 ? -12.037 -9.393 18.376 1.00 94.62 301 LEU A C 1
ATOM 2401 O O . LEU A 1 301 ? -13.138 -9.937 18.313 1.00 94.62 301 LEU A O 1
ATOM 2405 N N . LEU A 1 302 ? -11.548 -8.909 19.523 1.00 95.00 302 LEU A N 1
ATOM 2406 C CA . LEU A 1 302 ? -12.239 -9.059 20.808 1.00 95.00 302 LEU A CA 1
ATOM 2407 C C . LEU A 1 302 ? -13.519 -8.229 20.876 1.00 95.00 302 LEU A C 1
ATOM 2409 O O . LEU A 1 302 ? -14.534 -8.738 21.347 1.00 95.00 302 LEU A O 1
ATOM 2413 N N . SER A 1 303 ? -13.511 -6.990 20.372 1.00 92.06 303 SER A N 1
ATOM 2414 C CA . SER A 1 303 ? -14.737 -6.183 20.334 1.00 92.06 303 SER A CA 1
ATOM 2415 C C . SER A 1 303 ? -15.797 -6.828 19.445 1.00 92.06 303 SER A C 1
ATOM 2417 O O . SER A 1 303 ? -16.944 -6.914 19.868 1.00 92.06 303 SER A O 1
ATOM 2419 N N . ASN A 1 304 ? -15.437 -7.373 18.275 1.00 91.69 304 ASN A N 1
ATOM 2420 C CA . ASN A 1 304 ? -16.380 -8.121 17.440 1.00 91.69 304 ASN A CA 1
ATOM 2421 C C . ASN A 1 304 ? -16.925 -9.359 18.170 1.00 91.69 304 ASN A C 1
ATOM 2423 O O . ASN A 1 304 ? -18.138 -9.567 18.189 1.00 91.69 304 ASN A O 1
ATOM 2427 N N . ALA A 1 305 ? -16.060 -10.139 18.821 1.00 94.06 305 ALA A N 1
ATOM 2428 C CA . ALA A 1 305 ? -16.468 -11.318 19.580 1.00 94.06 305 ALA A CA 1
ATOM 2429 C C . ALA A 1 305 ? -17.452 -10.965 20.712 1.00 94.06 305 ALA A C 1
ATOM 2431 O O . ALA A 1 305 ? -18.531 -11.549 20.805 1.00 94.06 305 ALA A O 1
ATOM 2432 N N . VAL A 1 306 ? -17.141 -9.959 21.536 1.00 93.19 306 VAL A N 1
ATOM 2433 C CA . VAL A 1 306 ? -18.016 -9.488 22.628 1.00 93.19 306 VAL A CA 1
ATOM 2434 C C . VAL A 1 306 ? -19.323 -8.908 22.084 1.00 93.19 306 VAL A C 1
ATOM 2436 O O . VAL A 1 306 ? -20.408 -9.169 22.615 1.00 93.19 306 VAL A O 1
ATOM 2439 N N . LYS A 1 307 ? -19.253 -8.153 20.988 1.00 89.38 307 LYS A N 1
ATOM 2440 C CA . LYS A 1 307 ? -20.403 -7.489 20.375 1.00 89.38 307 LYS A CA 1
ATOM 2441 C C . LYS A 1 307 ? -21.401 -8.464 19.762 1.00 89.38 307 LYS A C 1
ATOM 2443 O O . LYS A 1 307 ? -22.603 -8.280 19.961 1.00 89.38 307 LYS A O 1
ATOM 2448 N N . TYR A 1 308 ? -20.933 -9.495 19.064 1.00 90.44 308 TYR A N 1
ATOM 2449 C CA . TYR A 1 308 ? -21.797 -10.437 18.344 1.00 90.44 308 TYR A CA 1
ATOM 2450 C C . TYR A 1 308 ? -22.126 -11.708 19.133 1.00 90.44 308 TYR A C 1
ATOM 2452 O O . TYR A 1 308 ? -22.968 -12.495 18.697 1.00 90.44 308 TYR A O 1
ATOM 2460 N N . THR A 1 309 ? -21.539 -11.877 20.320 1.00 93.62 309 THR A N 1
ATOM 2461 C CA . THR A 1 309 ? -21.962 -12.912 21.267 1.00 93.62 309 THR A CA 1
ATOM 2462 C C . THR A 1 309 ? -23.224 -12.468 22.023 1.00 93.62 309 THR A C 1
ATOM 2464 O O . THR A 1 309 ? -23.253 -11.354 22.572 1.00 93.62 309 THR A O 1
ATOM 2467 N N . PRO A 1 310 ? -24.288 -13.295 22.049 1.00 91.38 310 PRO A N 1
ATOM 2468 C CA . PRO A 1 310 ? -25.497 -13.022 22.819 1.00 91.38 310 PRO A CA 1
ATOM 2469 C C . PRO A 1 310 ? -25.261 -13.190 24.327 1.00 91.38 310 PRO A C 1
ATOM 2471 O O . PRO A 1 310 ? -24.219 -13.669 24.774 1.00 91.38 310 PRO A O 1
ATOM 2474 N N . GLN A 1 311 ? -26.248 -12.789 25.130 1.00 92.94 311 GLN A N 1
ATOM 2475 C CA . GLN A 1 311 ? -26.163 -12.867 26.587 1.00 92.94 311 GLN A CA 1
ATOM 2476 C C . GLN A 1 311 ? -25.885 -14.304 27.069 1.00 92.94 311 GLN A C 1
ATOM 2478 O O . GLN A 1 311 ? -26.537 -15.246 26.625 1.00 92.94 311 GLN A O 1
ATOM 2483 N N . GLY A 1 312 ? -24.935 -14.468 27.994 1.00 91.38 312 GLY A N 1
ATOM 2484 C CA . GLY A 1 312 ? -24.539 -15.771 28.542 1.00 91.38 312 GLY A CA 1
ATOM 2485 C C . GLY A 1 312 ? -23.641 -16.617 27.633 1.00 91.38 312 GLY A C 1
ATOM 2486 O O . GLY A 1 312 ? -23.310 -17.745 27.996 1.00 91.38 312 GLY A O 1
ATOM 2487 N N . GLY A 1 313 ? -23.240 -16.102 26.467 1.00 94.44 313 GLY A N 1
ATOM 2488 C CA . GLY A 1 313 ? -22.301 -16.788 25.586 1.00 94.44 313 GLY A CA 1
ATOM 2489 C C . GLY A 1 313 ? -20.859 -16.780 26.104 1.00 94.44 313 GLY A C 1
ATOM 2490 O O . GLY A 1 313 ? -20.537 -16.263 27.178 1.00 94.44 313 GLY A O 1
ATOM 2491 N N . ARG A 1 314 ? -19.968 -17.373 25.314 1.00 96.19 314 ARG A N 1
ATOM 2492 C CA . ARG A 1 314 ? -18.539 -17.530 25.593 1.00 96.19 314 ARG A CA 1
ATOM 2493 C C . ARG A 1 314 ? -17.686 -16.869 24.516 1.00 96.19 314 ARG A C 1
ATOM 2495 O O . ARG A 1 314 ? -17.967 -17.042 23.330 1.00 96.19 314 ARG A O 1
ATOM 2502 N N . VAL A 1 315 ? -16.626 -16.195 24.956 1.00 96.75 315 VAL A N 1
ATOM 2503 C CA . VAL A 1 315 ? -15.534 -15.684 24.119 1.00 96.75 315 VAL A CA 1
ATOM 2504 C C . VAL A 1 315 ? -14.218 -16.233 24.663 1.00 96.75 315 VAL A C 1
ATOM 2506 O O . VAL A 1 315 ? -14.012 -16.266 25.878 1.00 96.75 315 VAL A O 1
ATOM 2509 N N . SER A 1 316 ? -13.318 -16.665 23.785 1.00 96.00 316 SER A N 1
ATOM 2510 C CA . SER A 1 316 ? -11.981 -17.097 24.170 1.00 96.00 316 SER A CA 1
ATOM 2511 C C . SER A 1 316 ? -10.884 -16.427 23.360 1.00 96.00 316 SER A C 1
ATOM 2513 O O . SER A 1 316 ? -11.014 -16.279 22.147 1.00 96.00 316 SER A O 1
ATOM 2515 N N . LEU A 1 317 ? -9.793 -16.080 24.038 1.00 95.12 317 LEU A N 1
ATOM 2516 C CA . LEU A 1 317 ? -8.570 -15.544 23.452 1.00 95.12 317 LEU A CA 1
ATOM 2517 C C . LEU A 1 317 ? -7.431 -16.518 23.709 1.00 95.12 317 LEU A C 1
ATOM 2519 O O . LEU A 1 317 ? -7.101 -16.802 24.858 1.00 95.12 317 LEU A O 1
ATOM 2523 N N . GLU A 1 318 ? -6.808 -16.986 22.644 1.00 93.50 318 GLU A N 1
ATOM 2524 C CA . GLU A 1 318 ? -5.660 -17.870 22.705 1.00 93.50 318 GLU A CA 1
ATOM 2525 C C . GLU A 1 318 ? -4.511 -17.285 21.890 1.00 93.50 318 GLU A C 1
ATOM 2527 O O . GLU A 1 318 ? -4.703 -16.779 20.785 1.00 93.50 318 GLU A O 1
ATOM 2532 N N . MET A 1 319 ? -3.303 -17.351 22.441 1.00 91.69 319 MET A N 1
ATOM 2533 C CA . MET A 1 319 ? -2.085 -16.927 21.763 1.00 91.69 319 MET A CA 1
ATOM 2534 C C . MET A 1 319 ? -1.085 -18.074 21.810 1.00 91.69 319 MET A C 1
ATOM 2536 O O . MET A 1 319 ? -0.834 -18.640 22.876 1.00 91.69 319 MET A O 1
ATOM 2540 N N . ARG A 1 320 ? -0.516 -18.435 20.661 1.00 90.62 320 ARG A N 1
ATOM 2541 C CA . ARG A 1 320 ? 0.457 -19.524 20.534 1.00 90.62 320 ARG A CA 1
ATOM 2542 C C . ARG A 1 320 ? 1.611 -19.117 19.631 1.00 90.62 320 ARG A C 1
ATOM 2544 O O . ARG A 1 320 ? 1.467 -18.274 18.752 1.00 90.62 320 ARG A O 1
ATOM 2551 N N . MET A 1 321 ? 2.755 -19.755 19.843 1.00 86.94 321 MET A N 1
ATOM 2552 C CA . MET A 1 321 ? 3.918 -19.645 18.968 1.00 86.94 321 MET A CA 1
ATOM 2553 C C . MET A 1 321 ? 4.060 -20.929 18.156 1.00 86.94 321 MET A C 1
ATOM 2555 O O . MET A 1 321 ? 4.247 -22.002 18.724 1.00 86.94 321 MET A O 1
ATOM 2559 N N . GLU A 1 322 ? 4.020 -20.814 16.832 1.00 84.69 322 GLU A N 1
ATOM 2560 C CA . GLU A 1 322 ? 4.140 -21.935 15.899 1.00 84.69 322 GLU A CA 1
ATOM 2561 C C . GLU A 1 322 ? 5.257 -21.640 14.894 1.00 84.69 322 GLU A C 1
ATOM 2563 O O . GLU A 1 322 ? 5.174 -20.695 14.114 1.00 84.69 322 GLU A O 1
ATOM 2568 N N . ASN A 1 323 ? 6.343 -22.422 14.920 1.00 80.12 323 ASN A N 1
ATOM 2569 C CA . ASN A 1 323 ? 7.474 -22.288 13.986 1.00 80.12 323 ASN A CA 1
ATOM 2570 C C . ASN A 1 323 ? 8.037 -20.851 13.860 1.00 80.12 323 ASN A C 1
ATOM 2572 O O . ASN A 1 323 ? 8.417 -20.413 12.777 1.00 80.12 323 ASN A O 1
ATOM 2576 N N . GLY A 1 324 ? 8.072 -20.091 14.963 1.00 81.12 324 GLY A N 1
ATOM 2577 C CA . GLY A 1 324 ? 8.545 -18.698 14.970 1.00 81.12 324 GLY A CA 1
ATOM 2578 C C . GLY A 1 324 ? 7.526 -17.661 14.475 1.00 81.12 324 GLY A C 1
ATOM 2579 O O . GLY A 1 324 ? 7.867 -16.485 14.357 1.00 81.12 324 GLY A O 1
ATOM 2580 N N . THR A 1 325 ? 6.286 -18.080 14.227 1.00 88.94 325 THR A N 1
ATOM 2581 C CA . THR A 1 325 ? 5.139 -17.228 13.895 1.00 88.94 325 THR A CA 1
ATOM 2582 C C . THR A 1 325 ? 4.205 -17.159 15.099 1.00 88.94 325 THR A C 1
ATOM 2584 O O . THR A 1 325 ? 3.920 -18.175 15.732 1.00 88.94 325 THR A O 1
ATOM 2587 N N . LEU A 1 326 ? 3.743 -15.959 15.432 1.00 91.56 326 LEU A N 1
ATOM 2588 C CA . LEU A 1 326 ? 2.717 -15.742 16.442 1.00 91.56 326 LEU A CA 1
ATOM 2589 C C . LEU A 1 326 ? 1.347 -16.048 15.837 1.00 91.56 326 LEU A C 1
ATOM 2591 O O . LEU A 1 326 ? 1.010 -15.481 14.803 1.00 91.56 326 LEU A O 1
ATOM 2595 N N . ALA A 1 327 ? 0.550 -16.877 16.499 1.00 93.31 327 ALA A N 1
ATOM 2596 C CA . ALA A 1 327 ? -0.849 -17.117 16.178 1.00 93.31 327 ALA A CA 1
ATOM 2597 C C . ALA A 1 327 ? -1.739 -16.561 17.299 1.00 93.31 327 ALA A C 1
ATOM 2599 O O . ALA A 1 327 ? -1.610 -16.964 18.454 1.00 93.31 327 ALA A O 1
ATOM 2600 N N . ILE A 1 328 ? -2.638 -15.637 16.958 1.00 94.25 328 ILE A N 1
ATOM 2601 C CA . ILE A 1 328 ? -3.668 -15.086 17.845 1.00 94.25 328 ILE A CA 1
ATOM 2602 C C . ILE A 1 328 ? -5.015 -15.616 17.363 1.00 94.25 328 ILE A C 1
ATOM 2604 O O . ILE A 1 328 ? -5.439 -15.299 16.251 1.00 94.25 328 ILE A O 1
ATOM 2608 N N . THR A 1 329 ? -5.696 -16.384 18.202 1.00 95.69 329 THR A N 1
ATOM 2609 C CA . THR A 1 329 ? -7.012 -16.950 17.911 1.00 95.69 329 THR A CA 1
ATOM 2610 C C . THR A 1 329 ? -8.051 -16.365 18.858 1.00 95.69 329 THR A C 1
ATOM 2612 O O . THR A 1 329 ? -7.920 -16.458 20.078 1.00 95.69 329 THR A O 1
ATOM 2615 N N . VAL A 1 330 ? -9.103 -15.775 18.295 1.00 96.69 330 VAL A N 1
ATOM 2616 C CA . VAL A 1 330 ? -10.283 -15.310 19.030 1.00 96.69 330 VAL A CA 1
ATOM 2617 C C . VAL A 1 330 ? -11.477 -16.135 18.579 1.00 96.69 330 VAL A C 1
ATOM 2619 O O . VAL A 1 330 ? -11.807 -16.144 17.397 1.00 96.69 330 VAL A O 1
ATOM 2622 N N . SER A 1 331 ? -12.114 -16.831 19.516 1.00 96.56 331 SER A N 1
ATOM 2623 C CA . SER A 1 331 ? -13.314 -17.629 19.262 1.00 96.56 331 SER A CA 1
ATOM 2624 C C . SER A 1 331 ? -14.494 -17.085 20.051 1.00 96.56 331 SER A C 1
ATOM 2626 O O . SER A 1 331 ? -14.352 -16.684 21.205 1.00 96.56 331 SER A O 1
ATOM 2628 N N . ASP A 1 332 ? -15.660 -17.079 19.423 1.00 96.56 332 ASP A N 1
ATOM 2629 C CA . ASP A 1 332 ? -16.922 -16.667 20.008 1.00 96.56 332 ASP A CA 1
ATOM 2630 C C . ASP A 1 332 ? -18.026 -17.688 19.720 1.00 96.56 332 ASP A C 1
ATOM 2632 O O . ASP A 1 332 ? -17.941 -18.483 18.788 1.00 96.56 332 ASP A O 1
ATOM 2636 N N . THR A 1 333 ? -19.074 -17.655 20.541 1.00 95.38 333 THR A N 1
ATOM 2637 C CA . THR A 1 333 ? -20.308 -18.453 20.376 1.00 95.38 333 THR A CA 1
ATOM 2638 C C . THR A 1 333 ? -21.464 -17.562 19.922 1.00 95.38 333 THR A C 1
ATOM 2640 O O . THR A 1 333 ? -22.607 -17.705 20.357 1.00 95.38 333 THR A O 1
ATOM 2643 N N . GLY A 1 334 ? -21.134 -16.554 19.115 1.00 91.12 334 GLY A N 1
ATOM 2644 C CA . GLY A 1 334 ? -22.061 -15.557 18.627 1.00 91.12 334 GLY A CA 1
ATOM 2645 C C . GLY A 1 334 ? -22.919 -16.025 17.464 1.00 91.12 334 GLY A C 1
ATOM 2646 O O . GLY A 1 334 ? -23.091 -17.208 17.186 1.00 91.12 334 GLY A O 1
ATOM 2647 N N . ILE A 1 335 ? -23.478 -15.050 16.760 1.00 90.06 335 ILE A N 1
ATOM 2648 C CA . ILE A 1 335 ? -24.423 -15.292 15.664 1.00 90.06 335 ILE A CA 1
ATOM 2649 C C . ILE A 1 335 ? -23.774 -15.827 14.379 1.00 90.06 335 ILE A C 1
ATOM 2651 O O . ILE A 1 335 ? -24.490 -16.206 13.456 1.00 90.06 335 ILE A O 1
ATOM 2655 N N . GLY A 1 336 ? -22.441 -15.882 14.314 1.00 90.12 336 GLY A N 1
ATOM 2656 C CA . GLY A 1 336 ? -21.702 -16.375 13.151 1.00 90.12 336 GLY A CA 1
ATOM 2657 C C . GLY A 1 336 ? -21.886 -15.535 11.879 1.00 90.12 336 GLY A C 1
ATOM 2658 O O . GLY A 1 336 ? -22.500 -14.464 11.887 1.00 90.12 336 GLY A O 1
ATOM 2659 N N . ILE A 1 337 ? -21.326 -16.028 10.774 1.00 89.94 337 ILE A N 1
ATOM 2660 C CA . ILE A 1 337 ? -21.290 -15.352 9.472 1.00 89.94 337 ILE A CA 1
ATOM 2661 C C . ILE A 1 337 ? -21.947 -16.250 8.410 1.00 89.94 337 ILE A C 1
ATOM 2663 O O . ILE A 1 337 ? -21.473 -17.376 8.199 1.00 89.94 337 ILE A O 1
ATOM 2667 N N . PRO A 1 338 ? -22.982 -15.769 7.693 1.00 90.88 338 PRO A N 1
ATOM 2668 C CA . PRO A 1 338 ? -23.636 -16.525 6.627 1.00 90.88 338 PRO A CA 1
ATOM 2669 C C . PRO A 1 338 ? -22.646 -16.911 5.524 1.00 90.88 338 PRO A C 1
ATOM 2671 O O . PRO A 1 338 ? -21.856 -16.075 5.083 1.00 90.88 338 PRO A O 1
ATOM 2674 N N . LYS A 1 339 ? -22.702 -18.160 5.040 1.00 90.31 339 LYS A N 1
ATOM 2675 C CA . LYS A 1 339 ? -21.732 -18.703 4.061 1.00 90.31 339 LYS A CA 1
ATOM 2676 C C . LYS A 1 339 ? -21.593 -17.850 2.800 1.00 90.31 339 LYS A C 1
ATOM 2678 O O . LYS A 1 339 ? -20.484 -17.656 2.317 1.00 90.31 339 LYS A O 1
ATOM 2683 N N . GLU A 1 340 ? -22.702 -17.312 2.305 1.00 88.88 340 GLU A N 1
ATOM 2684 C CA . GLU A 1 340 ? -22.751 -16.475 1.099 1.00 88.88 340 GLU A CA 1
ATOM 2685 C C . GLU A 1 340 ? -21.990 -15.147 1.263 1.00 88.88 340 GLU A C 1
ATOM 2687 O O . GLU A 1 340 ? -21.555 -14.551 0.285 1.00 88.88 340 GLU A O 1
ATOM 2692 N N . GLN A 1 341 ? -21.787 -14.699 2.504 1.00 87.81 341 GLN A N 1
ATOM 2693 C CA . GLN A 1 341 ? -21.202 -13.398 2.840 1.00 87.81 341 GLN A CA 1
ATOM 2694 C C . GLN A 1 341 ? -19.739 -13.493 3.280 1.00 87.81 341 GLN A C 1
ATOM 2696 O O . GLN A 1 341 ? -19.047 -12.479 3.366 1.00 87.81 341 GLN A O 1
ATOM 2701 N N . GLN A 1 342 ? -19.238 -14.709 3.511 1.00 88.94 342 GLN A N 1
ATOM 2702 C CA . GLN A 1 342 ? -17.877 -14.947 3.995 1.00 88.94 342 GLN A CA 1
ATOM 2703 C C . GLN A 1 342 ? -16.807 -14.381 3.046 1.00 88.94 342 GLN A C 1
ATOM 2705 O O . GLN A 1 342 ? -15.797 -13.856 3.512 1.00 88.94 342 GLN A O 1
ATOM 2710 N N . GLY A 1 343 ? -17.053 -14.399 1.729 1.00 89.62 343 GLY A N 1
ATOM 2711 C CA . GLY A 1 343 ? -16.132 -13.851 0.724 1.00 89.62 343 GLY A CA 1
ATOM 2712 C C . GLY A 1 343 ? -15.916 -12.335 0.810 1.00 89.62 343 GLY A C 1
ATOM 2713 O O . GLY A 1 343 ? -14.874 -11.847 0.383 1.00 89.62 343 GLY A O 1
ATOM 2714 N N . HIS A 1 344 ? -16.854 -11.603 1.413 1.00 87.69 344 HIS A N 1
ATOM 2715 C CA . HIS A 1 344 ? -16.848 -10.138 1.464 1.00 87.69 344 HIS A CA 1
ATOM 2716 C C . HIS A 1 344 ? -16.410 -9.581 2.830 1.00 87.69 344 HIS A C 1
ATOM 2718 O O . HIS A 1 344 ? -16.320 -8.370 3.009 1.00 87.69 344 HIS A O 1
ATOM 2724 N N . MET A 1 345 ? -16.085 -10.436 3.809 1.00 87.12 345 MET A N 1
ATOM 2725 C CA . MET A 1 345 ? -15.797 -10.021 5.195 1.00 87.12 345 MET A CA 1
ATOM 2726 C C . MET A 1 345 ? -14.593 -9.084 5.355 1.00 87.12 345 MET A C 1
ATOM 2728 O O . MET A 1 345 ? -14.470 -8.408 6.378 1.00 87.12 345 MET A O 1
ATOM 2732 N N . TYR A 1 346 ? -13.709 -9.048 4.360 1.00 89.38 346 TYR A N 1
ATOM 2733 C CA . TYR A 1 346 ? -12.552 -8.160 4.328 1.00 89.38 346 TYR A CA 1
ATOM 2734 C C . TYR A 1 346 ? -12.758 -6.935 3.437 1.00 89.38 346 TYR A C 1
ATOM 2736 O O . TYR A 1 346 ? -11.804 -6.201 3.228 1.00 89.38 346 TYR A O 1
ATOM 2744 N N . GLU A 1 347 ? -13.951 -6.692 2.895 1.00 86.38 347 GLU A N 1
ATOM 2745 C CA . GLU A 1 347 ? -14.232 -5.499 2.093 1.00 86.38 347 GLU A CA 1
ATOM 2746 C C . GLU A 1 347 ? -14.525 -4.274 2.970 1.00 86.38 347 GLU A C 1
ATOM 2748 O O . GLU A 1 347 ? -15.037 -4.370 4.089 1.00 86.38 347 GLU A O 1
ATOM 2753 N N . LYS A 1 348 ? -14.213 -3.080 2.452 1.00 84.44 348 LYS A N 1
ATOM 2754 C CA . LYS A 1 348 ? -14.471 -1.821 3.162 1.00 84.44 348 LYS A CA 1
ATOM 2755 C C . LYS A 1 348 ? -15.971 -1.604 3.341 1.00 84.44 348 LYS A C 1
ATOM 2757 O O . LYS A 1 348 ? -16.731 -1.713 2.384 1.00 84.44 348 LYS A O 1
ATOM 2762 N N . PHE A 1 349 ? -16.369 -1.202 4.547 1.00 81.12 349 PHE A N 1
ATOM 2763 C CA . PHE A 1 349 ? -17.762 -0.912 4.914 1.00 81.12 349 PHE A CA 1
ATOM 2764 C C . PHE A 1 349 ? -18.704 -2.120 4.811 1.00 81.12 349 PHE A C 1
ATOM 2766 O O . PHE A 1 349 ? -19.923 -1.962 4.932 1.00 81.12 349 PHE A O 1
ATOM 2773 N N . PHE A 1 350 ? -18.159 -3.326 4.631 1.00 83.00 350 PHE A N 1
ATOM 2774 C CA . PHE A 1 350 ? -18.963 -4.531 4.577 1.00 83.00 350 PHE A CA 1
ATOM 2775 C C . PHE A 1 350 ? -19.446 -4.922 5.971 1.00 83.00 350 PHE A C 1
ATOM 2777 O O . PHE A 1 350 ? -18.723 -4.846 6.969 1.00 83.00 350 PHE A O 1
ATOM 2784 N N . ARG A 1 351 ? -20.715 -5.322 6.041 1.00 82.94 351 ARG A N 1
ATOM 2785 C CA . ARG A 1 351 ? -21.385 -5.771 7.259 1.00 82.94 351 ARG A CA 1
ATOM 2786 C C . ARG A 1 351 ? -22.378 -6.853 6.867 1.00 82.94 351 ARG A C 1
ATOM 2788 O O . ARG A 1 351 ? -23.161 -6.621 5.948 1.00 82.94 351 ARG A O 1
ATOM 2795 N N . GLY A 1 352 ? -22.353 -7.983 7.572 1.00 79.19 352 GLY A N 1
ATOM 2796 C CA . GLY A 1 352 ? -23.277 -9.080 7.304 1.00 79.19 352 GLY A CA 1
ATOM 2797 C C . GLY A 1 352 ? -24.737 -8.667 7.510 1.00 79.19 352 GLY A C 1
ATOM 2798 O O . GLY A 1 352 ? -25.050 -7.831 8.362 1.00 79.19 352 GLY A O 1
ATOM 2799 N N . ASP A 1 353 ? -25.654 -9.235 6.738 1.00 79.44 353 ASP A N 1
ATOM 2800 C CA . ASP A 1 353 ? -27.066 -8.840 6.832 1.00 79.44 353 ASP A CA 1
ATOM 2801 C C . ASP A 1 353 ? -27.698 -9.282 8.159 1.00 79.44 353 ASP A C 1
ATOM 2803 O O . ASP A 1 353 ? -28.521 -8.561 8.726 1.00 79.44 353 ASP A O 1
ATOM 2807 N N . ASN A 1 354 ? -27.227 -10.398 8.725 1.00 76.62 354 ASN A N 1
ATOM 2808 C CA . ASN A 1 354 ? -27.646 -10.906 10.033 1.00 76.62 354 ASN A CA 1
ATOM 2809 C C . ASN A 1 354 ? -27.236 -9.995 11.213 1.00 76.62 354 ASN A C 1
ATOM 2811 O O . ASN A 1 354 ? -27.867 -10.041 12.270 1.00 76.62 354 ASN A O 1
ATOM 2815 N N . VAL A 1 355 ? -26.225 -9.130 11.034 1.00 73.94 355 VAL A N 1
ATOM 2816 C CA . VAL A 1 355 ? -25.805 -8.126 12.030 1.00 73.94 355 VAL A CA 1
ATOM 2817 C C . VAL A 1 355 ? -26.387 -6.736 11.771 1.00 73.94 355 VAL A C 1
ATOM 2819 O O . VAL A 1 355 ? -26.369 -5.900 12.668 1.00 73.94 355 VAL A O 1
ATOM 2822 N N . ARG A 1 356 ? -26.917 -6.433 10.578 1.00 66.44 356 ARG A N 1
ATOM 2823 C CA . ARG A 1 356 ? -27.407 -5.077 10.250 1.00 66.44 356 ARG A CA 1
ATOM 2824 C C . ARG A 1 356 ? -28.608 -4.636 11.091 1.00 66.44 356 ARG A C 1
ATOM 2826 O O . ARG A 1 356 ? -28.731 -3.449 11.379 1.00 66.44 356 ARG A O 1
ATOM 2833 N N . ALA A 1 357 ? -29.469 -5.573 11.489 1.00 59.31 357 ALA A N 1
ATOM 2834 C CA . ALA A 1 357 ? -30.648 -5.290 12.312 1.00 59.31 357 ALA A CA 1
ATOM 2835 C C . ALA A 1 357 ? -30.327 -5.165 13.814 1.00 59.31 357 ALA A C 1
ATOM 2837 O O . ALA A 1 357 ? -30.991 -4.422 14.531 1.00 59.31 357 ALA A O 1
ATOM 2838 N N . THR A 1 358 ? -29.314 -5.890 14.290 1.00 58.62 358 THR A N 1
ATOM 2839 C CA . THR A 1 358 ? -28.927 -5.984 15.709 1.00 58.62 358 THR A CA 1
ATOM 2840 C C . THR A 1 358 ? -27.793 -5.038 16.079 1.00 58.62 358 THR A C 1
ATOM 2842 O O . THR A 1 358 ? -27.704 -4.590 17.220 1.00 58.62 358 THR A O 1
ATOM 2845 N N . ASP A 1 359 ? -26.950 -4.688 15.114 1.00 65.94 359 ASP A N 1
ATOM 2846 C CA . ASP A 1 359 ? -25.854 -3.760 15.280 1.00 65.94 359 ASP A CA 1
ATOM 2847 C C . ASP A 1 359 ? -26.068 -2.523 14.395 1.00 65.94 359 ASP A C 1
ATOM 2849 O O . ASP A 1 359 ? -25.822 -2.526 13.192 1.00 65.94 359 ASP A O 1
ATOM 2853 N N . THR A 1 360 ? -26.494 -1.404 14.972 1.00 57.41 360 THR A N 1
ATOM 2854 C CA . THR A 1 360 ? -26.473 -0.119 14.244 1.00 57.41 360 THR A CA 1
ATOM 2855 C C . THR A 1 360 ? -25.088 0.531 14.306 1.00 57.41 360 THR A C 1
ATOM 2857 O O . THR A 1 360 ? -24.797 1.406 13.499 1.00 57.41 360 THR A O 1
ATOM 2860 N N . THR A 1 361 ? -24.265 0.066 15.254 1.00 60.38 361 THR A N 1
ATOM 2861 C CA . THR A 1 361 ? -22.877 0.360 15.643 1.00 60.38 361 THR A CA 1
ATOM 2862 C C . THR A 1 361 ? -21.797 0.441 14.582 1.00 60.38 361 THR A C 1
ATOM 2864 O O . THR A 1 361 ? -21.059 1.417 14.465 1.00 60.38 361 THR A O 1
ATOM 2867 N N . GLY A 1 362 ? -21.636 -0.701 13.909 1.00 70.81 362 GLY A N 1
ATOM 2868 C CA . GLY A 1 362 ? -20.394 -1.079 13.254 1.00 70.81 362 GLY A CA 1
ATOM 2869 C C . GLY A 1 362 ? -20.089 -0.256 12.011 1.00 70.81 362 GLY A C 1
ATOM 2870 O O . GLY A 1 362 ? -20.958 -0.027 11.172 1.00 70.81 362 GLY A O 1
ATOM 2871 N N . THR A 1 363 ? -18.821 0.125 11.866 1.00 75.31 363 THR A N 1
ATOM 2872 C CA . THR A 1 363 ? -18.310 0.855 10.697 1.00 75.31 363 THR A CA 1
ATOM 2873 C C . THR A 1 363 ? -18.072 -0.052 9.486 1.00 75.31 363 THR A C 1
ATOM 2875 O O . THR A 1 363 ? -17.999 0.436 8.365 1.00 75.31 363 THR A O 1
ATOM 2878 N N . GLY A 1 364 ? -17.921 -1.367 9.697 1.00 82.38 364 GLY A N 1
ATOM 2879 C CA . GLY A 1 364 ? -17.512 -2.314 8.651 1.00 82.38 364 GLY A CA 1
ATOM 2880 C C . GLY A 1 364 ? -16.054 -2.148 8.203 1.00 82.38 364 GLY A C 1
ATOM 2881 O O . GLY A 1 364 ? -15.668 -2.672 7.167 1.00 82.38 364 GLY A O 1
ATOM 2882 N N . LEU A 1 365 ? -15.237 -1.394 8.951 1.00 85.00 365 LEU A N 1
ATOM 2883 C CA . LEU A 1 365 ? -13.823 -1.164 8.621 1.00 85.00 365 LEU A CA 1
ATOM 2884 C C . LEU A 1 365 ? -12.855 -2.013 9.452 1.00 85.00 365 LEU A C 1
ATOM 2886 O O . LEU A 1 365 ? -11.699 -2.148 9.071 1.00 85.00 365 LEU A O 1
ATOM 2890 N N . GLY A 1 366 ? -13.300 -2.597 10.567 1.00 87.06 366 GLY A N 1
ATOM 2891 C CA . GLY A 1 366 ? -12.406 -3.246 11.531 1.00 87.06 366 GLY A CA 1
ATOM 2892 C C . GLY A 1 366 ? -11.593 -4.410 10.957 1.00 87.06 366 GLY A C 1
ATOM 2893 O O . GLY A 1 366 ? -10.365 -4.401 11.018 1.00 87.06 366 GLY A O 1
ATOM 2894 N N . LEU A 1 367 ? -12.262 -5.390 10.339 1.00 90.94 367 LEU A N 1
ATOM 2895 C CA . LEU A 1 367 ? -11.581 -6.542 9.729 1.00 90.94 367 LEU A CA 1
ATOM 2896 C C . LEU A 1 367 ? -10.745 -6.151 8.506 1.00 90.94 367 LEU A C 1
ATOM 2898 O O . LEU A 1 367 ? -9.675 -6.722 8.309 1.00 90.94 367 LEU A O 1
ATOM 2902 N N . TYR A 1 368 ? -11.187 -5.153 7.735 1.00 90.38 368 TYR A N 1
ATOM 2903 C CA . TYR A 1 368 ? -10.391 -4.579 6.651 1.00 90.38 368 TYR A CA 1
ATOM 2904 C C . TYR A 1 368 ? -9.083 -3.973 7.193 1.00 90.38 368 TYR A C 1
ATOM 2906 O O . TYR A 1 368 ? -8.014 -4.295 6.690 1.00 90.38 368 TYR A O 1
ATOM 2914 N N . ILE A 1 369 ? -9.136 -3.167 8.264 1.00 88.25 369 ILE A N 1
ATOM 2915 C CA . ILE A 1 369 ? -7.941 -2.576 8.896 1.00 88.25 369 ILE A CA 1
ATOM 2916 C C . ILE A 1 369 ? -6.980 -3.670 9.366 1.00 88.25 369 ILE A C 1
ATOM 2918 O O . ILE A 1 369 ? -5.781 -3.583 9.106 1.00 88.25 369 ILE A O 1
ATOM 2922 N N . VAL A 1 370 ? -7.496 -4.711 10.028 1.00 91.62 370 VAL A N 1
ATOM 2923 C CA . VAL A 1 370 ? -6.678 -5.847 10.477 1.00 91.62 370 VAL A CA 1
ATOM 2924 C C . VAL A 1 370 ? -6.015 -6.545 9.290 1.00 91.62 370 VAL A C 1
ATOM 2926 O O . VAL A 1 370 ? -4.811 -6.782 9.328 1.00 91.62 370 VAL A O 1
ATOM 2929 N N . LYS A 1 371 ? -6.769 -6.830 8.223 1.00 92.00 371 LYS A N 1
ATOM 2930 C CA . LYS A 1 371 ? -6.243 -7.459 7.008 1.00 92.00 371 LYS A CA 1
ATOM 2931 C C . LYS A 1 371 ? -5.145 -6.609 6.362 1.00 92.00 371 LYS A C 1
ATOM 2933 O O . LYS A 1 371 ? -4.056 -7.128 6.134 1.00 92.00 371 LYS A O 1
ATOM 2938 N N . SER A 1 372 ? -5.384 -5.315 6.157 1.00 87.88 372 SER A N 1
ATOM 2939 C CA . SER A 1 372 ? -4.413 -4.417 5.525 1.00 87.88 372 SER A CA 1
ATOM 2940 C C . SER A 1 372 ? -3.137 -4.248 6.359 1.00 87.88 372 SER A C 1
ATOM 2942 O O . SER A 1 372 ? -2.041 -4.258 5.804 1.00 87.88 372 SER A O 1
ATOM 2944 N N . LEU A 1 373 ? -3.248 -4.153 7.692 1.00 87.62 373 LEU A N 1
ATOM 2945 C CA . LEU A 1 373 ? -2.078 -4.113 8.582 1.00 87.62 373 LEU A CA 1
ATOM 2946 C C . LEU A 1 373 ? -1.267 -5.408 8.524 1.00 87.62 373 LEU A C 1
ATOM 2948 O O . LEU A 1 373 ? -0.037 -5.364 8.527 1.00 87.62 373 LEU A O 1
ATOM 2952 N N . LEU A 1 374 ? -1.944 -6.556 8.476 1.00 89.81 374 LEU A N 1
ATOM 2953 C CA . LEU A 1 374 ? -1.283 -7.852 8.363 1.00 89.81 374 LEU A CA 1
ATOM 2954 C C . LEU A 1 374 ? -0.571 -8.003 7.023 1.00 89.81 374 LEU A C 1
ATOM 2956 O O . LEU A 1 374 ? 0.563 -8.468 7.015 1.00 89.81 374 LEU A O 1
ATOM 2960 N N . ASP A 1 375 ? -1.173 -7.541 5.929 1.00 88.00 375 ASP A N 1
ATOM 2961 C CA . ASP A 1 375 ? -0.540 -7.564 4.608 1.00 88.00 375 ASP A CA 1
ATOM 2962 C C . ASP A 1 375 ? 0.749 -6.725 4.591 1.00 88.00 375 ASP A C 1
ATOM 2964 O O . ASP A 1 375 ? 1.761 -7.164 4.047 1.00 88.00 375 ASP A O 1
ATOM 2968 N N . THR A 1 376 ? 0.768 -5.571 5.273 1.00 82.31 376 THR A N 1
ATOM 2969 C CA . THR A 1 376 ? 1.999 -4.779 5.472 1.00 82.31 376 THR A CA 1
ATOM 2970 C C . THR A 1 376 ? 3.013 -5.483 6.384 1.00 82.31 376 THR A C 1
ATOM 2972 O O . THR A 1 376 ? 4.218 -5.407 6.155 1.00 82.31 376 THR A O 1
ATOM 2975 N N . ALA A 1 377 ? 2.547 -6.185 7.418 1.00 83.62 377 ALA A N 1
ATOM 2976 C CA . ALA A 1 377 ? 3.388 -6.884 8.391 1.00 83.62 377 ALA A CA 1
ATOM 2977 C C . ALA A 1 377 ? 3.875 -8.276 7.933 1.00 83.62 377 ALA A C 1
ATOM 2979 O O . ALA A 1 377 ? 4.625 -8.921 8.670 1.00 83.62 377 ALA A O 1
ATOM 2980 N N . GLY A 1 378 ? 3.441 -8.758 6.762 1.00 85.75 378 GLY A N 1
ATOM 2981 C CA . GLY A 1 378 ? 3.702 -10.118 6.272 1.00 85.75 378 GLY A CA 1
ATOM 2982 C C . GLY A 1 378 ? 2.909 -11.217 6.995 1.00 85.75 378 GLY A C 1
ATOM 2983 O O . GLY A 1 378 ? 3.284 -12.387 6.938 1.00 85.75 378 GLY A O 1
ATOM 2984 N N . GLY A 1 379 ? 1.850 -10.848 7.716 1.00 90.81 379 GLY A N 1
ATOM 2985 C CA . GLY A 1 379 ? 0.949 -11.753 8.425 1.00 90.81 379 GLY A CA 1
ATOM 2986 C C . GLY A 1 379 ? -0.263 -12.187 7.599 1.00 90.81 379 GLY A C 1
ATOM 2987 O O . GLY A 1 379 ? -0.464 -11.759 6.465 1.00 90.81 379 GLY A O 1
ATOM 2988 N N . THR A 1 380 ? -1.113 -13.035 8.180 1.00 93.94 380 THR A N 1
ATOM 2989 C CA . THR A 1 380 ? -2.382 -13.446 7.559 1.00 93.94 380 THR A CA 1
ATOM 2990 C C . THR A 1 380 ? -3.521 -13.461 8.569 1.00 93.94 380 THR A C 1
ATOM 2992 O O . THR A 1 380 ? -3.298 -13.615 9.763 1.00 93.94 380 THR A O 1
ATOM 2995 N N . ILE A 1 381 ? -4.754 -13.312 8.093 1.00 95.25 381 ILE A N 1
ATOM 2996 C CA . ILE A 1 381 ? -5.974 -13.524 8.875 1.00 95.25 381 ILE A CA 1
ATOM 2997 C C . ILE A 1 381 ? -6.829 -14.559 8.154 1.00 95.25 381 ILE A C 1
ATOM 2999 O O . ILE A 1 381 ? -6.935 -14.540 6.927 1.00 95.25 381 ILE A O 1
ATOM 3003 N N . ARG A 1 382 ? -7.419 -15.469 8.921 1.00 95.06 382 ARG A N 1
ATOM 3004 C CA . ARG A 1 382 ? -8.388 -16.466 8.468 1.00 95.06 382 ARG A CA 1
ATOM 3005 C C . ARG A 1 382 ? -9.520 -16.539 9.474 1.00 95.06 382 ARG A C 1
ATOM 3007 O O . ARG A 1 382 ? -9.359 -16.119 10.621 1.00 95.06 382 ARG A O 1
ATOM 3014 N N . PHE A 1 383 ? -10.651 -17.076 9.049 1.00 95.44 383 PHE A N 1
ATOM 3015 C CA . PHE A 1 383 ? -11.731 -17.377 9.967 1.00 95.44 383 PHE A CA 1
ATOM 3016 C C . PHE A 1 383 ? -12.474 -18.643 9.571 1.00 95.44 383 PHE A C 1
ATOM 3018 O O . PHE A 1 383 ? -12.531 -19.009 8.399 1.00 95.44 383 PHE A O 1
ATOM 3025 N N . GLU A 1 384 ? -13.071 -19.266 10.574 1.00 95.06 384 GLU A N 1
ATOM 3026 C CA . GLU A 1 384 ? -14.041 -20.341 10.446 1.00 95.06 384 GLU A CA 1
ATOM 3027 C C . GLU A 1 384 ? -15.308 -19.881 11.161 1.00 95.06 384 GLU A C 1
ATOM 3029 O O . GLU A 1 384 ? -15.258 -19.445 12.309 1.00 95.06 384 GLU A O 1
ATOM 3034 N N . SER A 1 385 ? -16.447 -19.894 10.476 1.00 94.38 385 SER A N 1
ATOM 3035 C CA . SER A 1 385 ? -17.696 -19.399 11.049 1.00 94.38 385 SER A CA 1
ATOM 3036 C C . SER A 1 385 ? -18.888 -20.157 10.491 1.00 94.38 385 SER A C 1
ATOM 3038 O O . SER A 1 385 ? -18.944 -20.468 9.297 1.00 94.38 385 SER A O 1
ATOM 3040 N N . GLU A 1 386 ? -19.846 -20.439 11.367 1.00 92.38 386 GLU A N 1
ATOM 3041 C CA . GLU A 1 386 ? -21.136 -21.014 11.011 1.00 92.38 386 GLU A CA 1
ATOM 3042 C C . GLU A 1 386 ? -22.243 -20.176 11.654 1.00 92.38 386 GLU A C 1
ATOM 3044 O O . GLU A 1 386 ? -22.204 -19.867 12.849 1.00 92.38 386 GLU A O 1
ATOM 3049 N N . GLU A 1 387 ? -23.229 -19.789 10.846 1.00 91.31 387 GLU A N 1
ATOM 3050 C CA . GLU A 1 387 ? -24.354 -18.973 11.293 1.00 91.31 387 GLU A CA 1
ATOM 3051 C C . GLU A 1 387 ? -25.087 -19.641 12.469 1.00 91.31 387 GLU A C 1
ATOM 3053 O O . GLU A 1 387 ? -25.424 -20.824 12.438 1.00 91.31 387 GLU A O 1
ATOM 3058 N N . GLY A 1 388 ? -25.277 -18.881 13.547 1.00 88.38 388 GLY A N 1
ATOM 3059 C CA . GLY A 1 388 ? -25.881 -19.325 14.802 1.00 88.38 388 GLY A CA 1
ATOM 3060 C C . GLY A 1 388 ? -24.978 -20.146 15.732 1.00 88.38 388 GLY A C 1
ATOM 3061 O O . GLY A 1 388 ? -25.418 -20.458 16.838 1.00 88.38 388 GLY A O 1
ATOM 3062 N N . LYS A 1 389 ? -23.748 -20.499 15.331 1.00 91.50 389 LYS A N 1
ATOM 3063 C CA . LYS A 1 389 ? -22.802 -21.256 16.179 1.00 91.50 389 LYS A CA 1
ATOM 3064 C C . LYS A 1 389 ? -21.595 -20.447 16.650 1.00 91.50 389 LYS A C 1
ATOM 3066 O O . LYS A 1 389 ? -20.963 -20.840 17.630 1.00 91.50 389 LYS A O 1
ATOM 3071 N N . GLY A 1 390 ? -21.292 -19.342 15.974 1.00 93.06 390 GLY A N 1
ATOM 3072 C CA . GLY A 1 390 ? -20.206 -18.430 16.321 1.00 93.06 390 GLY A CA 1
ATOM 3073 C C . GLY A 1 390 ? -19.100 -18.397 15.278 1.00 93.06 390 GLY A C 1
ATOM 3074 O O . GLY A 1 390 ? -19.249 -18.914 14.166 1.00 93.06 390 GLY A O 1
ATOM 3075 N N . SER A 1 391 ? -18.000 -17.736 15.626 1.00 95.56 391 SER A N 1
ATOM 3076 C CA . SER A 1 391 ? -16.853 -17.560 14.734 1.00 95.56 391 SER A CA 1
ATOM 3077 C C . SER A 1 391 ? -15.535 -17.815 15.452 1.00 95.56 391 SER A C 1
ATOM 3079 O O . SER A 1 391 ? -15.403 -17.631 16.659 1.00 95.56 391 SER A O 1
ATOM 3081 N N . VAL A 1 392 ? -14.535 -18.227 14.685 1.00 97.12 392 VAL A N 1
ATOM 3082 C CA . VAL A 1 392 ? -13.146 -18.359 15.110 1.00 97.12 392 VAL A CA 1
ATOM 3083 C C . VAL A 1 392 ? -12.308 -17.561 14.132 1.00 97.12 392 VAL A C 1
ATOM 3085 O O . VAL A 1 392 ? -12.254 -17.896 12.955 1.00 97.12 392 VAL A O 1
ATOM 3088 N N . PHE A 1 393 ? -11.665 -16.502 14.604 1.00 97.00 393 PHE A N 1
ATOM 3089 C CA . PHE A 1 393 ? -10.714 -15.716 13.829 1.00 97.00 393 PHE A CA 1
ATOM 3090 C C . PHE A 1 393 ? -9.302 -16.060 14.272 1.00 97.00 393 PHE A C 1
ATOM 3092 O O . PHE A 1 393 ? -8.981 -15.946 15.453 1.00 97.00 393 PHE A O 1
ATOM 3099 N N . THR A 1 394 ? -8.447 -16.415 13.319 1.00 96.00 394 THR A N 1
ATOM 3100 C CA . THR A 1 394 ? -7.034 -16.699 13.563 1.00 96.00 394 THR A CA 1
ATOM 3101 C C . THR A 1 394 ? -6.180 -15.745 12.750 1.00 96.00 394 THR A C 1
ATOM 3103 O O . THR A 1 394 ? -6.278 -15.676 11.524 1.00 96.00 394 THR A O 1
ATOM 3106 N N . VAL A 1 395 ? -5.324 -15.013 13.449 1.00 95.81 395 VAL A N 1
ATOM 3107 C CA . VAL A 1 395 ? -4.335 -14.108 12.879 1.00 95.81 395 VAL A CA 1
ATOM 3108 C C . VAL A 1 395 ? -2.949 -14.685 13.096 1.00 95.81 395 VAL A C 1
ATOM 3110 O O . VAL A 1 395 ? -2.609 -15.064 14.212 1.00 95.81 395 VAL A O 1
ATOM 3113 N N . THR A 1 396 ? -2.135 -14.712 12.047 1.00 94.00 396 THR A N 1
ATOM 3114 C CA . THR A 1 396 ? -0.731 -15.101 12.119 1.00 94.00 396 THR A CA 1
ATOM 3115 C C . THR A 1 396 ? 0.174 -13.921 11.803 1.00 94.00 396 THR A C 1
ATOM 3117 O O . THR A 1 396 ? -0.062 -13.189 10.843 1.00 94.00 396 THR A O 1
ATOM 3120 N N . VAL A 1 397 ? 1.219 -13.731 12.605 1.00 90.75 397 VAL A N 1
ATOM 3121 C CA . VAL A 1 397 ? 2.201 -12.657 12.437 1.00 90.75 397 VAL A CA 1
ATOM 3122 C C . VAL A 1 397 ? 3.605 -13.260 12.492 1.00 90.75 397 VAL A C 1
ATOM 3124 O O . VAL A 1 397 ? 3.965 -13.865 13.508 1.00 90.75 397 VAL A O 1
ATOM 3127 N N . PRO A 1 398 ? 4.420 -13.143 11.430 1.00 87.19 398 PRO A N 1
ATOM 3128 C CA . PRO A 1 398 ? 5.800 -13.606 11.475 1.00 87.19 398 PRO A CA 1
ATOM 3129 C C . PRO A 1 398 ? 6.614 -12.730 12.431 1.00 87.19 398 PRO A C 1
ATOM 3131 O O . PRO A 1 398 ? 6.329 -11.543 12.598 1.00 87.19 398 PRO A O 1
ATOM 3134 N N . LYS A 1 399 ? 7.653 -13.297 13.054 1.00 76.38 399 LYS A N 1
ATOM 3135 C CA . LYS A 1 399 ? 8.552 -12.518 13.913 1.00 76.38 399 LYS A CA 1
ATOM 3136 C C . LYS A 1 399 ? 9.179 -11.376 13.114 1.00 76.38 399 LYS A C 1
ATOM 3138 O O . LYS A 1 399 ? 9.987 -11.616 12.215 1.00 76.38 399 LYS A O 1
ATOM 3143 N N . GLN A 1 400 ? 8.828 -10.140 13.463 1.00 69.25 400 GLN A N 1
ATOM 3144 C CA . GLN A 1 400 ? 9.457 -8.966 12.875 1.00 69.25 400 GLN A CA 1
ATOM 3145 C C . GLN A 1 400 ? 10.864 -8.828 13.460 1.00 69.25 400 GLN A C 1
ATOM 3147 O O . GLN A 1 400 ? 11.087 -9.047 14.653 1.00 69.25 400 GLN A O 1
ATOM 3152 N N . ARG A 1 401 ? 11.854 -8.515 12.621 1.00 55.41 401 ARG A N 1
ATOM 3153 C CA . ARG A 1 401 ? 13.192 -8.202 13.134 1.00 55.41 401 ARG A CA 1
ATOM 3154 C C . ARG A 1 401 ? 13.102 -6.855 13.869 1.00 55.41 401 ARG A C 1
ATOM 3156 O O . ARG A 1 401 ? 12.615 -5.908 13.251 1.00 55.41 401 ARG A O 1
ATOM 3163 N N . PRO A 1 402 ? 13.548 -6.744 15.136 1.00 43.47 402 PRO A N 1
ATOM 3164 C CA . PRO A 1 402 ? 13.658 -5.445 15.795 1.00 43.47 402 PRO A CA 1
ATOM 3165 C C . PRO A 1 402 ? 14.544 -4.541 14.930 1.00 43.47 402 PRO A C 1
ATOM 3167 O O . PRO A 1 402 ? 15.552 -5.003 14.393 1.00 43.47 402 PRO A O 1
ATOM 3170 N N . GLY A 1 403 ? 14.082 -3.308 14.717 1.00 42.09 403 GLY A N 1
ATOM 3171 C CA . GLY A 1 403 ? 14.388 -2.474 13.555 1.00 42.09 403 GLY A CA 1
ATOM 3172 C C . GLY A 1 403 ? 15.799 -2.584 12.964 1.00 42.09 403 GLY A C 1
ATOM 3173 O O . GLY A 1 403 ? 16.791 -2.249 13.604 1.00 42.09 403 GLY A O 1
ATOM 3174 N N . ASN A 1 404 ? 15.858 -2.880 11.662 1.00 29.98 404 ASN A N 1
ATOM 3175 C CA . ASN A 1 404 ? 16.631 -1.987 10.808 1.00 29.98 404 ASN A CA 1
ATOM 3176 C C . ASN A 1 404 ? 15.839 -0.679 10.813 1.00 29.98 404 ASN A C 1
ATOM 3178 O O . ASN A 1 404 ? 14.714 -0.648 10.310 1.00 29.98 404 ASN A O 1
ATOM 3182 N N . ALA A 1 405 ? 16.393 0.358 11.446 1.00 32.28 405 ALA A N 1
ATOM 3183 C CA . ALA A 1 405 ? 15.940 1.730 11.258 1.00 32.28 405 ALA A CA 1
ATOM 3184 C C . ALA A 1 405 ? 15.635 1.933 9.774 1.00 32.28 405 ALA A C 1
ATOM 3186 O O . ALA A 1 405 ? 16.405 1.462 8.934 1.00 32.28 405 ALA A O 1
ATOM 3187 N N . GLY A 1 406 ? 14.483 2.539 9.490 1.00 32.62 406 GLY A N 1
ATOM 3188 C CA . GLY A 1 406 ? 13.882 2.569 8.171 1.00 32.62 406 GLY A CA 1
ATOM 3189 C C . GLY A 1 406 ? 14.900 2.566 7.034 1.00 32.62 406 GLY A C 1
ATOM 3190 O O . GLY A 1 406 ? 15.611 3.541 6.810 1.00 32.62 406 GLY A O 1
ATOM 3191 N N . SER A 1 407 ? 14.830 1.532 6.199 1.00 30.67 407 SER A N 1
ATOM 3192 C CA . SER A 1 407 ? 14.706 1.833 4.783 1.00 30.67 407 SER A CA 1
ATOM 3193 C C . SER A 1 407 ? 13.360 2.541 4.617 1.00 30.67 407 SER A C 1
ATOM 3195 O O . SER A 1 407 ? 12.386 1.965 4.138 1.00 30.67 407 SER A O 1
ATOM 3197 N N . SER A 1 408 ? 13.287 3.797 5.073 1.00 29.00 40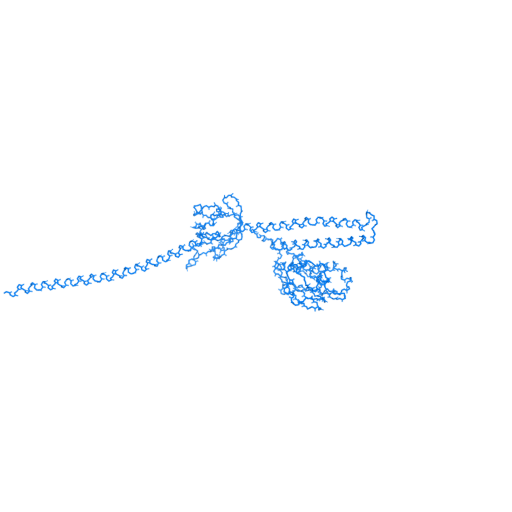8 SER A N 1
ATOM 3198 C CA . SER A 1 408 ? 12.537 4.790 4.337 1.00 29.00 408 SER A CA 1
ATOM 3199 C C . SER A 1 408 ? 13.038 4.620 2.915 1.00 29.00 408 SER A C 1
ATOM 3201 O O . SER A 1 408 ? 14.208 4.898 2.635 1.00 29.00 408 SER A O 1
ATOM 3203 N N . SER A 1 409 ? 12.194 4.007 2.089 1.00 31.34 409 SER A N 1
ATOM 3204 C CA . SER A 1 409 ? 12.237 4.125 0.642 1.00 31.34 409 SER A CA 1
ATOM 3205 C C . SER A 1 409 ? 12.681 5.550 0.338 1.00 31.34 409 SER A C 1
ATOM 3207 O O . SER A 1 409 ? 11.962 6.506 0.646 1.00 31.34 409 SER A O 1
ATOM 3209 N N . SER A 1 410 ? 13.948 5.640 -0.053 1.00 31.98 410 SER A N 1
ATOM 3210 C CA . SER A 1 410 ? 14.671 6.876 -0.313 1.00 31.98 410 SER A CA 1
ATOM 3211 C C . SER A 1 410 ? 14.114 7.531 -1.562 1.00 31.98 410 SER A C 1
ATOM 3213 O O . SER A 1 410 ? 13.708 6.769 -2.466 1.00 31.98 410 SER A O 1
#

Nearest PDB structures (foldseek):
  4q20-assembly1_A  TM=7.221E-01  e=3.899E-17  Caulobacter vibrioides CB15
  4q20-assembly1_B  TM=7.570E-01  e=1.555E-16  Caulobacter vibrioides CB15
  7zp0-assembly1_A  TM=7.688E-01  e=2.341E-15  Escherichia coli 'BL21-Gold(DE3)pLysS AG'
  2gj3-assembly1_A  TM=9.324E-01  e=2.552E-11  Azotobacter vinelandii
  7tbq-assembly2_B  TM=4.081E-01  e=1.499E-10  synthetic construct

Sequence (410 aa):
MTGRLKTSREALKDHARQLLEKIETIRRQNETLDAGKRALTNALEDVEAESENARKFQEAVEAAAEHVFFTDPDGVILYANKATESITGYSRAEMLGKRPSLWGKQMSREFYQTLWKTIKEDKRTFHAEITNRRKNGQEYFADLLITPVLDEKGNLKFFVGVERDITKEKAIDRAKTEFVSLASHQLRTPLSAMNWYNEMLMGGDLGALSAKQKEYLAEIYRGSKRMGELVDALLSVSRIELGTFALEAQEVDLCDIGKDVLRDLDQEIQAKKLSISCPGIENPMRFALDPRLARIILQNLLSNAVKYTPQGGRVSLEMRMENGTLAITVSDTGIGIPKEQQGHMYEKFFRGDNVRATDTTGTGLGLYIVKSLLDTAGGTIRFESEEGKGSVFTVTVPKQRPGNAGSSSS